Protein AF-A0AB34IS90-F1 (afdb_monomer)

Sequence (475 aa):
MMAGSFLWAGVLAAAPPLASLRRASEAARLERERAERAQFERERAQRPQQPTATGSLPPRAPVQLLIDTDLGFDVDDVGALAVAHHLQDIGACQLLAVVHNTGFFKGIGGVDVVNQHYGRGSATSPLLGAYTGGWGGGASAQAAQDSYTSTLEAKYHPPVRSAAQVPSALLALTAALAAADDHSVVVASIGELTNLRELLRANASLVERKVRRVVFMDGSYNFGCGDAHGSGVSPWLGPTAACDGAAMYVTRHLPRSVRQIYTLNGGEVLTGGRFNDGCGMGPVKDAYQIWTGGGSRPSWDLIAVYLAVMGTDSLYSSERPGTESVDVAGNEKFDATNTTTNAAQVWIDSRHNGDVVRMLDDILCSSPCGAAAPAVAGCAGYKLHSGHNCWGSGHGAVDLESPPRSSCGTMPLADCQKKCDQTQGCDGVTVVAQQGGLVACYRKANITLSQCDYGNAWSFDTWTKLSEHVIESAE

Structure (mmCIF, N/CA/C/O backbone):
data_AF-A0AB34IS90-F1
#
_entry.id   AF-A0AB34IS90-F1
#
loop_
_atom_site.group_PDB
_atom_site.id
_atom_site.type_symbol
_atom_site.label_atom_id
_atom_site.label_alt_id
_atom_site.label_comp_id
_atom_site.label_asym_id
_atom_site.label_entity_id
_atom_site.label_seq_id
_atom_site.pdbx_PDB_ins_code
_atom_site.Cartn_x
_atom_site.Cartn_y
_atom_site.Cartn_z
_atom_site.occupancy
_atom_site.B_iso_or_equiv
_atom_site.auth_seq_id
_atom_site.auth_comp_id
_atom_site.auth_asym_id
_atom_site.auth_atom_id
_atom_site.pdbx_PDB_model_num
ATOM 1 N N . MET A 1 1 ? 61.006 27.852 -27.424 1.00 35.75 1 MET A N 1
ATOM 2 C CA . MET A 1 1 ? 60.173 28.826 -26.690 1.00 35.75 1 MET A CA 1
ATOM 3 C C . MET A 1 1 ? 58.718 28.388 -26.799 1.00 35.75 1 MET A C 1
ATOM 5 O O . MET A 1 1 ? 58.232 28.262 -27.908 1.00 35.75 1 MET A O 1
ATOM 9 N N . MET A 1 2 ? 58.126 28.091 -25.637 1.00 35.34 2 MET A N 1
ATOM 10 C CA . MET A 1 2 ? 56.701 27.933 -25.286 1.00 35.34 2 MET A CA 1
ATOM 11 C C . MET A 1 2 ? 55.788 27.033 -26.142 1.00 35.34 2 MET A C 1
ATOM 13 O O . MET A 1 2 ? 55.193 27.467 -27.121 1.00 35.34 2 MET A O 1
ATOM 17 N N . ALA A 1 3 ? 55.580 25.805 -25.653 1.00 33.12 3 ALA A N 1
ATOM 18 C CA . ALA A 1 3 ? 54.351 25.043 -25.861 1.00 33.12 3 ALA A CA 1
ATOM 19 C C . ALA A 1 3 ? 53.347 25.443 -24.763 1.00 33.12 3 ALA A C 1
ATOM 21 O O . ALA A 1 3 ? 53.670 25.365 -23.577 1.00 33.12 3 ALA A O 1
ATOM 22 N N . GLY A 1 4 ? 52.169 25.931 -25.156 1.00 32.66 4 GLY A N 1
ATOM 23 C CA . GLY A 1 4 ? 51.100 26.332 -24.243 1.00 32.66 4 GLY A CA 1
ATOM 24 C C . GLY A 1 4 ? 50.218 25.146 -23.861 1.00 32.66 4 GLY A C 1
ATOM 25 O O . GLY A 1 4 ? 49.556 24.565 -24.717 1.00 32.66 4 GLY A O 1
ATOM 26 N N . SER A 1 5 ? 50.198 24.809 -22.573 1.00 35.06 5 SER A N 1
ATOM 27 C CA . SER A 1 5 ? 49.257 23.857 -21.982 1.00 35.06 5 SER A CA 1
ATOM 28 C C . SER A 1 5 ? 47.917 24.548 -21.723 1.00 35.06 5 SER A C 1
ATOM 30 O O . SER A 1 5 ? 47.833 25.427 -20.868 1.00 35.06 5 SER A O 1
ATOM 32 N N . PHE A 1 6 ? 46.859 24.139 -22.424 1.00 37.84 6 PHE A N 1
ATOM 33 C CA . PHE A 1 6 ? 45.485 24.459 -22.036 1.00 37.84 6 PHE A CA 1
ATOM 34 C C . PHE A 1 6 ? 44.999 23.408 -21.032 1.00 37.84 6 PHE A C 1
ATOM 36 O O . PHE A 1 6 ? 44.679 22.279 -21.397 1.00 37.84 6 PHE A O 1
ATOM 43 N N . LEU A 1 7 ? 44.968 23.780 -19.751 1.00 36.38 7 LEU A N 1
ATOM 44 C CA . LEU A 1 7 ? 44.281 23.033 -18.700 1.00 36.38 7 LEU A CA 1
ATOM 45 C C . LEU A 1 7 ? 42.779 23.324 -18.796 1.00 36.38 7 LEU A C 1
ATOM 47 O O . LEU A 1 7 ? 42.327 24.423 -18.484 1.00 36.38 7 LEU A O 1
ATOM 51 N N . TRP A 1 8 ? 42.008 22.328 -19.228 1.00 34.62 8 TRP A N 1
ATOM 52 C CA . TRP A 1 8 ? 40.555 22.314 -19.078 1.00 34.62 8 TRP A CA 1
ATOM 53 C C . TRP A 1 8 ? 40.235 22.030 -17.604 1.00 34.62 8 TRP A C 1
ATOM 55 O O . TRP A 1 8 ? 40.263 20.887 -17.153 1.00 34.62 8 TRP A O 1
ATOM 65 N N . ALA A 1 9 ? 39.976 23.083 -16.829 1.00 35.66 9 ALA A N 1
ATOM 66 C CA . ALA A 1 9 ? 39.390 22.958 -15.501 1.00 35.66 9 ALA A CA 1
ATOM 67 C C . ALA A 1 9 ? 37.898 22.629 -15.662 1.00 35.66 9 ALA A C 1
ATOM 69 O O . ALA A 1 9 ? 37.047 23.516 -15.704 1.00 35.66 9 ALA A O 1
ATOM 70 N N . GLY A 1 10 ? 37.587 21.342 -15.813 1.00 35.62 10 GLY A N 1
ATOM 71 C CA . GLY A 1 10 ? 36.221 20.849 -15.699 1.00 35.62 10 GLY A CA 1
ATOM 72 C C . GLY A 1 10 ? 35.746 21.038 -14.264 1.00 35.62 10 GLY A C 1
ATOM 73 O O . GLY A 1 10 ? 36.203 20.342 -13.359 1.00 35.62 10 GLY A O 1
ATOM 74 N N . VAL A 1 11 ? 34.842 21.990 -14.048 1.00 34.78 11 VAL A N 1
ATOM 75 C CA . VAL A 1 11 ? 34.076 22.091 -12.806 1.00 34.78 11 VAL A CA 1
ATOM 76 C C . VAL A 1 11 ? 33.158 20.871 -12.757 1.00 34.78 11 VAL A C 1
ATOM 78 O O . VAL A 1 11 ? 32.087 20.858 -13.359 1.00 34.78 11 VAL A O 1
ATOM 81 N N . LEU A 1 12 ? 33.601 19.812 -12.080 1.00 37.22 12 LEU A N 1
ATOM 82 C CA . LEU A 1 12 ? 32.728 18.731 -11.635 1.00 37.22 12 LEU A CA 1
ATOM 83 C C . LEU A 1 12 ? 31.773 19.335 -10.603 1.00 37.22 12 LEU A C 1
ATOM 85 O O . LEU A 1 12 ? 32.133 19.509 -9.439 1.00 37.22 12 LEU A O 1
ATOM 89 N N . ALA A 1 13 ? 30.572 19.712 -11.040 1.00 40.31 13 ALA A N 1
ATOM 90 C CA . ALA A 1 13 ? 29.487 20.012 -10.120 1.00 40.31 13 ALA A CA 1
ATOM 91 C C . ALA A 1 13 ? 29.255 18.763 -9.255 1.00 40.31 13 ALA A C 1
ATOM 93 O O . ALA A 1 13 ? 28.997 17.680 -9.782 1.00 40.31 13 ALA A O 1
ATOM 94 N N . ALA A 1 14 ? 29.415 18.897 -7.938 1.00 47.22 14 ALA A N 1
ATOM 95 C CA . ALA A 1 14 ? 29.141 17.807 -7.013 1.00 47.22 14 ALA A CA 1
ATOM 96 C C . ALA A 1 14 ? 27.666 17.404 -7.142 1.00 47.22 14 ALA A C 1
ATOM 98 O O . ALA A 1 14 ? 26.783 18.265 -7.112 1.00 47.22 14 ALA A O 1
ATOM 99 N N . ALA A 1 15 ? 27.404 16.105 -7.299 1.00 51.78 15 ALA A N 1
ATOM 100 C CA . ALA A 1 15 ? 26.041 15.596 -7.298 1.00 51.78 15 ALA A CA 1
ATOM 101 C C . ALA A 1 15 ? 25.361 15.957 -5.960 1.00 51.78 15 ALA A C 1
ATOM 103 O O . ALA A 1 15 ? 25.995 15.839 -4.905 1.00 51.78 15 ALA A O 1
ATOM 104 N N . PRO A 1 16 ? 24.101 16.425 -5.978 1.00 58.28 16 PRO A N 1
ATOM 105 C CA . PRO A 1 16 ? 23.387 16.790 -4.762 1.00 58.28 16 PRO A CA 1
ATOM 106 C C . PRO A 1 16 ? 23.249 15.589 -3.805 1.00 58.28 16 PRO A C 1
ATOM 108 O O . PRO A 1 16 ? 23.165 14.446 -4.260 1.00 58.28 16 PRO A O 1
ATOM 111 N N . PRO A 1 17 ? 23.197 15.817 -2.478 1.00 74.50 17 PRO A N 1
ATOM 112 C CA . PRO A 1 17 ? 23.010 14.744 -1.503 1.00 74.50 17 PRO A CA 1
ATOM 113 C C . PRO A 1 17 ? 21.695 13.988 -1.738 1.00 74.50 17 PRO A C 1
ATOM 115 O O . PRO A 1 17 ? 20.685 14.608 -2.076 1.00 74.50 17 PRO A O 1
ATOM 118 N N . LEU A 1 18 ? 21.668 12.681 -1.453 1.00 70.00 18 LEU A N 1
ATOM 119 C CA . LEU A 1 18 ? 20.474 11.826 -1.591 1.00 70.00 18 LEU A CA 1
ATOM 120 C C . LEU A 1 18 ? 19.231 12.431 -0.916 1.00 70.00 18 LEU A C 1
ATOM 122 O O . LEU A 1 18 ? 18.162 12.479 -1.510 1.00 70.00 18 LEU A O 1
ATOM 126 N N . ALA A 1 19 ? 19.365 12.991 0.288 1.00 71.50 19 ALA A N 1
ATOM 127 C CA . ALA A 1 19 ? 18.240 13.627 0.977 1.00 71.50 19 ALA A CA 1
ATOM 128 C C . ALA A 1 19 ? 17.651 14.829 0.205 1.00 71.50 19 ALA A C 1
ATOM 130 O O . ALA A 1 19 ? 16.447 15.071 0.256 1.00 71.50 19 ALA A O 1
ATOM 131 N N . SER A 1 20 ? 18.488 15.580 -0.521 1.00 68.94 20 SER A N 1
ATOM 132 C CA . SER A 1 20 ? 18.058 16.733 -1.323 1.00 68.94 20 SER A CA 1
ATOM 133 C C . SER A 1 20 ? 17.273 16.299 -2.551 1.00 68.94 20 SER A C 1
ATOM 135 O O . SER A 1 20 ? 16.261 16.911 -2.880 1.00 68.94 20 SER A O 1
ATOM 137 N N . LEU A 1 21 ? 17.739 15.250 -3.226 1.00 70.50 21 LEU A N 1
ATOM 138 C CA . LEU A 1 21 ? 17.050 14.711 -4.387 1.00 70.50 21 LEU A CA 1
ATOM 139 C C . LEU A 1 21 ? 15.652 14.179 -3.971 1.00 70.50 21 LEU A C 1
ATOM 141 O O . LEU A 1 21 ? 14.695 14.365 -4.717 1.00 70.50 21 LEU A O 1
ATOM 145 N N . ARG A 1 22 ? 15.491 13.606 -2.758 1.00 73.50 22 ARG A N 1
ATOM 146 C CA . ARG A 1 22 ? 14.251 12.922 -2.328 1.00 73.50 22 ARG A CA 1
ATOM 147 C C . ARG A 1 22 ? 13.153 13.948 -2.150 1.00 73.50 22 ARG A C 1
ATOM 149 O O . ARG A 1 22 ? 12.057 13.799 -2.673 1.00 73.50 22 ARG A O 1
ATOM 156 N N . ARG A 1 23 ? 13.521 15.050 -1.497 1.00 75.81 23 ARG A N 1
ATOM 157 C CA . ARG A 1 23 ? 12.664 16.221 -1.322 1.00 75.81 23 ARG A CA 1
ATOM 158 C C . ARG A 1 23 ? 12.234 16.832 -2.653 1.00 75.81 23 ARG A C 1
ATOM 160 O O . ARG A 1 23 ? 11.117 17.322 -2.739 1.00 75.81 23 ARG A O 1
ATOM 167 N N . ALA A 1 24 ? 13.095 16.822 -3.673 1.00 71.75 24 ALA A N 1
ATOM 168 C CA . ALA A 1 24 ? 12.748 17.351 -4.990 1.00 71.75 24 ALA A CA 1
ATOM 169 C C . ALA A 1 24 ? 11.739 16.451 -5.730 1.00 71.75 24 ALA A C 1
ATOM 171 O O . ALA A 1 24 ? 10.749 16.967 -6.243 1.00 71.75 24 ALA A O 1
ATOM 172 N N . SER A 1 25 ? 11.954 15.129 -5.727 1.00 74.25 25 SER A N 1
ATOM 173 C CA . SER A 1 25 ? 10.999 14.140 -6.265 1.00 74.25 25 SER A CA 1
ATOM 174 C C . SER A 1 25 ? 9.627 14.276 -5.594 1.00 74.25 25 SER A C 1
ATOM 176 O O . SER A 1 25 ? 8.596 14.409 -6.255 1.00 74.25 25 SER A O 1
ATOM 178 N N . GLU A 1 26 ? 9.626 14.354 -4.263 1.00 80.38 26 GLU A N 1
ATOM 179 C CA . GLU A 1 26 ? 8.416 14.526 -3.464 1.00 80.38 26 GLU A CA 1
ATOM 180 C C . GLU A 1 26 ? 7.709 15.854 -3.756 1.00 80.38 26 GLU A C 1
ATOM 182 O O . GLU A 1 26 ? 6.500 15.874 -3.963 1.00 80.38 26 GLU A O 1
ATOM 187 N N . ALA A 1 27 ? 8.444 16.965 -3.843 1.00 80.31 27 ALA A N 1
ATOM 188 C CA . ALA A 1 27 ? 7.859 18.256 -4.194 1.00 80.31 27 ALA A CA 1
ATOM 189 C C . ALA A 1 27 ? 7.193 18.225 -5.578 1.00 80.31 27 ALA A C 1
ATOM 191 O O . ALA A 1 27 ? 6.072 18.709 -5.725 1.00 80.31 27 ALA A O 1
ATOM 192 N N . ALA A 1 28 ? 7.835 17.600 -6.570 1.00 77.62 28 ALA A N 1
ATOM 193 C CA . ALA A 1 28 ? 7.267 17.450 -7.907 1.00 77.62 28 ALA A CA 1
ATOM 194 C C . ALA A 1 28 ? 5.983 16.601 -7.903 1.00 77.62 28 ALA A C 1
ATOM 196 O O . ALA A 1 28 ? 5.037 16.896 -8.636 1.00 77.62 28 ALA A O 1
ATOM 197 N N . ARG A 1 29 ? 5.925 15.568 -7.057 1.00 79.19 29 ARG A N 1
ATOM 198 C CA . ARG A 1 29 ? 4.724 14.753 -6.840 1.00 79.19 29 ARG A CA 1
ATOM 199 C C . ARG A 1 29 ? 3.587 15.569 -6.223 1.00 79.19 29 ARG A C 1
ATOM 201 O O . ARG A 1 29 ? 2.485 15.592 -6.763 1.00 79.19 29 ARG A O 1
ATOM 208 N N . LEU A 1 30 ? 3.877 16.334 -5.171 1.00 82.69 30 LEU A N 1
ATOM 209 C CA . LEU A 1 30 ? 2.908 17.234 -4.536 1.00 82.69 30 LEU A CA 1
ATOM 210 C C . LEU A 1 30 ? 2.364 18.292 -5.505 1.00 82.69 30 LEU A C 1
ATOM 212 O O . LEU A 1 30 ? 1.184 18.639 -5.451 1.00 82.69 30 LEU A O 1
ATOM 216 N N . GLU A 1 31 ? 3.207 18.827 -6.388 1.00 82.12 31 GLU A N 1
ATOM 217 C CA . GLU A 1 31 ? 2.784 19.779 -7.418 1.00 82.12 31 GLU A CA 1
ATOM 218 C C . GLU A 1 31 ? 1.817 19.148 -8.428 1.00 82.12 31 GLU A C 1
ATOM 220 O O . GLU A 1 31 ? 0.799 19.767 -8.754 1.00 82.12 31 GLU A O 1
ATOM 225 N N . ARG A 1 32 ? 2.081 17.912 -8.875 1.00 79.44 32 ARG A N 1
ATOM 226 C CA . ARG A 1 32 ? 1.174 17.165 -9.762 1.00 79.44 32 ARG A CA 1
ATOM 227 C C . ARG A 1 32 ? -0.161 16.858 -9.092 1.00 79.44 32 ARG A C 1
ATOM 229 O O . ARG A 1 32 ? -1.201 17.208 -9.649 1.00 79.44 32 ARG A O 1
ATOM 236 N N . GLU A 1 33 ? -0.145 16.347 -7.862 1.00 84.12 33 GLU A N 1
ATOM 237 C CA . GLU A 1 33 ? -1.371 16.124 -7.083 1.00 84.12 33 GLU A CA 1
ATOM 238 C C . GLU A 1 33 ? -2.207 17.406 -6.959 1.00 84.12 33 GLU A C 1
ATOM 240 O O . GLU A 1 33 ? -3.424 17.406 -7.153 1.00 84.12 33 GLU A O 1
ATOM 245 N N . ARG A 1 34 ? -1.570 18.546 -6.667 1.00 82.62 34 ARG A N 1
ATOM 246 C CA . ARG A 1 34 ? -2.270 19.837 -6.572 1.00 82.62 34 ARG A CA 1
ATOM 247 C C . ARG A 1 34 ? -2.889 20.266 -7.900 1.00 82.62 34 ARG A C 1
ATOM 249 O O . ARG A 1 34 ? -3.978 20.843 -7.890 1.00 82.62 34 ARG A O 1
ATOM 256 N N . ALA A 1 35 ? -2.230 19.989 -9.023 1.00 80.44 35 ALA A N 1
ATOM 257 C CA . ALA A 1 35 ? -2.769 20.284 -10.347 1.00 80.44 35 ALA A CA 1
ATOM 258 C C . ALA A 1 35 ? -4.014 19.432 -10.660 1.00 80.44 35 ALA A C 1
ATOM 260 O O . ALA A 1 35 ? -5.012 19.959 -11.162 1.00 80.44 35 ALA A O 1
ATOM 261 N N . GLU A 1 36 ? -3.993 18.146 -10.307 1.00 81.62 36 GLU A N 1
ATOM 262 C CA . GLU A 1 36 ? -5.100 17.213 -10.554 1.00 81.62 36 GLU A CA 1
ATOM 263 C C . GLU A 1 36 ? -6.299 17.432 -9.632 1.00 81.62 36 GLU A C 1
ATOM 265 O O . GLU A 1 36 ? -7.451 17.313 -10.068 1.00 81.62 36 GLU A O 1
ATOM 270 N N . ARG A 1 37 ? -6.051 17.844 -8.384 1.00 82.31 37 ARG A N 1
ATOM 271 C CA . ARG A 1 37 ? -7.095 18.143 -7.393 1.00 82.31 37 ARG A CA 1
ATOM 272 C C . ARG A 1 37 ? -8.190 19.031 -7.950 1.00 82.31 37 ARG A C 1
ATOM 274 O O . ARG A 1 37 ? -9.374 18.729 -7.818 1.00 82.31 37 ARG A O 1
ATOM 281 N N . ALA A 1 38 ? -7.793 20.130 -8.588 1.00 77.44 38 ALA A N 1
ATOM 282 C CA . ALA A 1 38 ? -8.736 21.120 -9.082 1.00 77.44 38 ALA A CA 1
ATOM 283 C C . ALA A 1 38 ? -9.689 20.515 -10.125 1.00 77.44 38 ALA A C 1
ATOM 285 O O . ALA A 1 38 ? -10.840 20.937 -10.235 1.00 77.44 38 ALA A O 1
ATOM 286 N N . GLN A 1 39 ? -9.232 19.526 -10.897 1.00 78.25 39 GLN A N 1
ATOM 287 C CA . GLN A 1 39 ? -10.079 18.798 -11.834 1.00 78.25 39 GLN A CA 1
ATOM 288 C C . GLN A 1 39 ? -11.060 17.875 -11.103 1.00 78.25 39 GLN A C 1
ATOM 290 O O . GLN A 1 39 ? -12.258 17.943 -11.380 1.00 78.25 39 GLN A O 1
ATOM 295 N N . PHE A 1 40 ? -10.582 17.075 -10.148 1.00 80.19 40 PHE A N 1
ATOM 296 C CA . PHE A 1 40 ? -11.430 16.178 -9.355 1.00 80.19 40 PHE A CA 1
ATOM 297 C C . PHE A 1 40 ? -12.524 16.920 -8.589 1.00 80.19 40 PHE A C 1
ATOM 299 O O . PHE A 1 40 ? -13.687 16.518 -8.620 1.00 80.19 40 PHE A O 1
ATOM 306 N N . GLU A 1 41 ? -12.181 18.030 -7.939 1.00 79.12 41 GLU A N 1
ATOM 307 C CA . GLU A 1 41 ? -13.137 18.836 -7.179 1.00 79.12 41 GLU A CA 1
ATOM 308 C C . GLU A 1 41 ? -14.227 19.431 -8.080 1.00 79.12 41 GLU A C 1
ATOM 310 O O . GLU A 1 41 ? -15.409 19.384 -7.730 1.00 79.12 41 GLU A O 1
ATOM 315 N N . ARG A 1 42 ? -13.857 19.928 -9.272 1.00 79.56 42 ARG A N 1
ATOM 316 C CA . ARG A 1 42 ? -14.819 20.437 -10.264 1.00 79.56 42 ARG A CA 1
ATOM 317 C C . ARG A 1 42 ? -15.765 19.345 -10.753 1.00 79.56 42 ARG A C 1
ATOM 319 O O . ARG A 1 42 ? -16.975 19.555 -10.772 1.00 79.56 42 ARG A O 1
ATOM 326 N N . GLU A 1 43 ? -15.228 18.192 -11.138 1.00 75.12 43 GLU A N 1
ATOM 327 C CA . GLU A 1 43 ? -16.030 17.071 -11.636 1.00 75.12 43 GLU A CA 1
ATOM 328 C C . GLU A 1 43 ? -16.943 16.502 -10.549 1.00 75.12 43 GLU A C 1
ATOM 330 O O . GLU A 1 43 ? -18.098 16.176 -10.822 1.00 75.12 43 GLU A O 1
ATOM 335 N N . ARG A 1 44 ? -16.468 16.418 -9.302 1.00 72.44 44 ARG A N 1
ATOM 336 C CA . ARG A 1 44 ? -17.288 15.992 -8.165 1.00 72.44 44 ARG A CA 1
ATOM 337 C C . ARG A 1 44 ? -18.433 16.960 -7.897 1.00 72.44 44 ARG A C 1
ATOM 339 O O . ARG A 1 44 ? -19.551 16.501 -7.692 1.00 72.44 44 ARG A O 1
ATOM 346 N N . ALA A 1 45 ? -18.182 18.270 -7.913 1.00 74.50 45 ALA A N 1
ATOM 347 C CA . ALA A 1 45 ? -19.222 19.280 -7.697 1.00 74.50 45 ALA A CA 1
ATOM 348 C C . ALA A 1 45 ? -20.346 19.218 -8.749 1.00 74.50 45 ALA A C 1
ATOM 350 O O . ALA A 1 45 ? -21.464 19.654 -8.487 1.00 74.50 45 ALA A O 1
ATOM 351 N N . GLN A 1 46 ? -20.051 18.667 -9.929 1.00 72.06 46 GLN A N 1
ATOM 352 C CA . GLN A 1 46 ? -21.003 18.490 -11.025 1.00 72.06 46 GLN A CA 1
ATOM 353 C C . GLN A 1 46 ? -21.724 17.135 -10.996 1.00 72.06 46 GLN A C 1
ATOM 355 O O . GLN A 1 46 ? -22.723 16.966 -11.697 1.00 72.06 46 GLN A O 1
ATOM 360 N N . ARG A 1 47 ? -21.252 16.159 -10.207 1.00 66.69 47 ARG A N 1
ATOM 361 C CA . ARG A 1 47 ? -21.902 14.848 -10.102 1.00 66.69 47 ARG A CA 1
ATOM 362 C C . ARG A 1 47 ? -23.099 14.920 -9.153 1.00 66.69 47 ARG A C 1
ATOM 364 O O . ARG A 1 47 ? -22.959 15.434 -8.042 1.00 66.69 47 ARG A O 1
ATOM 371 N N . PRO A 1 48 ? -24.257 14.352 -9.536 1.00 53.56 48 PRO A N 1
ATOM 372 C CA . PRO A 1 48 ? -25.327 14.091 -8.584 1.00 53.56 48 PRO A CA 1
ATOM 373 C C . PRO A 1 48 ? -24.756 13.278 -7.421 1.00 53.56 48 PRO A C 1
ATOM 375 O O . PRO A 1 48 ? -24.074 12.277 -7.657 1.00 53.56 48 PRO A O 1
ATOM 378 N N . GLN A 1 49 ? -25.006 13.702 -6.179 1.00 47.72 49 GLN A N 1
ATOM 379 C CA . GLN A 1 49 ? -24.650 12.885 -5.022 1.00 47.72 49 GLN A CA 1
ATOM 380 C C . GLN A 1 49 ? -25.324 11.522 -5.185 1.00 47.72 49 GLN A C 1
ATOM 382 O O . GLN A 1 49 ? -26.548 11.447 -5.321 1.00 47.72 49 GLN A O 1
ATOM 387 N N . GLN A 1 50 ? -24.528 10.452 -5.231 1.00 39.50 50 GLN A N 1
ATOM 388 C CA . GLN A 1 50 ? -25.094 9.113 -5.194 1.00 39.50 50 GLN A CA 1
ATOM 389 C C . GLN A 1 50 ? -25.838 8.957 -3.864 1.00 39.50 50 GLN A C 1
ATOM 391 O O . GLN A 1 50 ? -25.296 9.344 -2.824 1.00 39.50 50 GLN A O 1
ATOM 396 N N . PRO A 1 51 ? -27.069 8.417 -3.872 1.00 32.50 51 PRO A N 1
ATOM 397 C CA . PRO A 1 51 ? -27.726 8.049 -2.633 1.00 32.50 51 PRO A CA 1
ATOM 398 C C . PRO A 1 51 ? -26.816 7.071 -1.891 1.00 32.50 51 PRO A C 1
ATOM 400 O O . PRO A 1 51 ? -26.341 6.093 -2.471 1.00 32.50 51 PRO A O 1
ATOM 403 N N . THR A 1 52 ? -26.555 7.360 -0.619 1.00 34.94 52 THR A N 1
ATOM 404 C CA . THR A 1 52 ? -25.911 6.421 0.293 1.00 34.94 52 THR A CA 1
ATOM 405 C C . THR A 1 52 ? -26.699 5.119 0.237 1.00 34.94 52 THR A C 1
ATOM 407 O O . THR A 1 52 ? -27.900 5.097 0.509 1.00 34.94 52 THR A O 1
ATOM 410 N N . ALA A 1 53 ? -26.058 4.037 -0.204 1.00 30.06 53 ALA A N 1
ATOM 411 C CA . ALA A 1 53 ? -26.712 2.743 -0.274 1.00 30.06 53 ALA A CA 1
ATOM 412 C C . ALA A 1 53 ? -27.069 2.302 1.155 1.00 30.06 53 ALA A C 1
ATOM 414 O O . ALA A 1 53 ? -26.217 1.856 1.915 1.00 30.06 53 ALA A O 1
ATOM 415 N N . THR A 1 54 ? -28.340 2.435 1.529 1.00 26.55 54 THR A N 1
ATOM 416 C CA . THR A 1 54 ? -28.917 2.019 2.818 1.00 26.55 54 THR A CA 1
ATOM 417 C C . THR A 1 54 ? -29.265 0.527 2.831 1.00 26.55 54 THR A C 1
ATOM 419 O O . THR A 1 54 ? -30.301 0.110 3.346 1.00 26.55 54 THR A O 1
ATOM 422 N N . GLY A 1 55 ? -28.403 -0.301 2.242 1.00 25.36 55 GLY A N 1
ATOM 423 C CA . GLY A 1 55 ? -28.520 -1.754 2.290 1.00 25.36 55 GLY A CA 1
ATOM 424 C C . GLY A 1 55 ? -27.555 -2.319 3.322 1.00 25.36 55 GLY A C 1
ATOM 425 O O . GLY A 1 55 ? -26.352 -2.095 3.219 1.00 25.36 55 GLY A O 1
ATOM 426 N N . SER A 1 56 ? -28.058 -3.079 4.297 1.00 28.83 56 SER A N 1
ATOM 427 C CA . SER A 1 56 ? -27.211 -3.899 5.163 1.00 28.83 56 SER A CA 1
ATOM 428 C C . SER A 1 56 ? -26.462 -4.914 4.296 1.00 28.83 56 SER A C 1
ATOM 430 O O . SER A 1 56 ? -27.043 -5.908 3.853 1.00 28.83 56 SER A O 1
ATOM 432 N N . LEU A 1 57 ? -25.187 -4.645 4.013 1.00 32.16 57 LEU A N 1
ATOM 433 C CA . LEU A 1 57 ? -24.312 -5.610 3.362 1.00 32.16 57 LEU A CA 1
ATOM 434 C C . LEU A 1 57 ? -24.247 -6.867 4.247 1.00 32.16 57 LEU A C 1
ATOM 436 O O . LEU A 1 57 ? -24.125 -6.734 5.471 1.00 32.16 57 LEU A O 1
ATOM 440 N N . PRO A 1 58 ? -24.322 -8.082 3.673 1.00 28.67 58 PRO A N 1
ATOM 441 C CA . PRO A 1 58 ? -24.037 -9.293 4.435 1.00 28.67 58 PRO A CA 1
ATOM 442 C C . PRO A 1 58 ? -22.647 -9.168 5.085 1.00 28.67 58 PRO A C 1
ATOM 444 O O . PRO A 1 58 ? -21.810 -8.419 4.568 1.00 28.67 58 PRO A O 1
ATOM 447 N N . PRO A 1 59 ? -22.367 -9.872 6.201 1.00 36.56 59 PRO A N 1
ATOM 448 C CA . PRO A 1 59 ? -21.041 -9.864 6.806 1.00 36.56 59 PRO A CA 1
ATOM 449 C C . PRO A 1 59 ? -20.014 -10.240 5.735 1.00 36.56 59 PRO A C 1
ATOM 451 O O . PRO A 1 59 ? -19.987 -11.372 5.257 1.00 36.56 59 PRO A O 1
ATOM 454 N N . ARG A 1 60 ? -19.229 -9.262 5.277 1.00 56.22 60 ARG A N 1
ATOM 455 C CA . ARG A 1 60 ? -18.254 -9.493 4.218 1.00 56.22 60 ARG A CA 1
ATOM 456 C C . ARG A 1 60 ? -17.162 -10.365 4.824 1.00 56.22 60 ARG A C 1
ATOM 458 O O . ARG A 1 60 ? -16.566 -9.966 5.821 1.00 56.22 60 ARG A O 1
ATOM 465 N N . ALA A 1 61 ? -16.942 -11.547 4.250 1.00 69.69 61 ALA A N 1
ATOM 466 C CA . ALA A 1 61 ? -15.782 -12.361 4.594 1.00 69.69 61 ALA A CA 1
ATOM 467 C C . ALA A 1 61 ? -14.511 -11.489 4.516 1.00 69.69 61 ALA A C 1
ATOM 469 O O . ALA A 1 61 ? -14.467 -10.592 3.656 1.00 69.69 61 ALA A O 1
ATOM 470 N N . PRO A 1 62 ? -13.509 -11.721 5.387 1.00 80.19 62 PRO A N 1
ATOM 471 C CA . PRO A 1 62 ? -12.285 -10.932 5.395 1.00 80.19 62 PRO A CA 1
ATOM 472 C C . PRO A 1 62 ? -11.689 -10.843 3.991 1.00 80.19 62 PRO A C 1
ATOM 474 O O . PRO A 1 62 ? -11.673 -11.820 3.237 1.00 80.19 62 PRO A O 1
ATOM 477 N N . VAL A 1 63 ? -11.208 -9.662 3.611 1.00 86.44 63 VAL A N 1
ATOM 478 C CA . VAL A 1 63 ? -10.533 -9.488 2.324 1.00 86.44 63 VAL A CA 1
ATOM 479 C C . VAL A 1 63 ? -9.268 -10.340 2.294 1.00 86.44 63 VAL A C 1
ATOM 481 O O . VAL A 1 63 ? -8.367 -10.131 3.097 1.00 86.44 63 VAL A O 1
ATOM 484 N N . GLN A 1 64 ? -9.177 -11.268 1.344 1.00 94.81 64 GLN A N 1
ATOM 485 C CA . GLN A 1 64 ? -7.942 -11.991 1.049 1.00 94.81 64 GLN A CA 1
ATOM 486 C C . GLN A 1 64 ? -6.963 -11.022 0.368 1.00 94.81 64 GLN A C 1
ATOM 488 O O . GLN A 1 64 ? -7.176 -10.642 -0.786 1.00 94.81 64 GLN A O 1
ATOM 493 N N . LEU A 1 65 ? -5.950 -10.561 1.104 1.00 97.94 65 LEU A N 1
ATOM 494 C CA . LEU A 1 65 ? -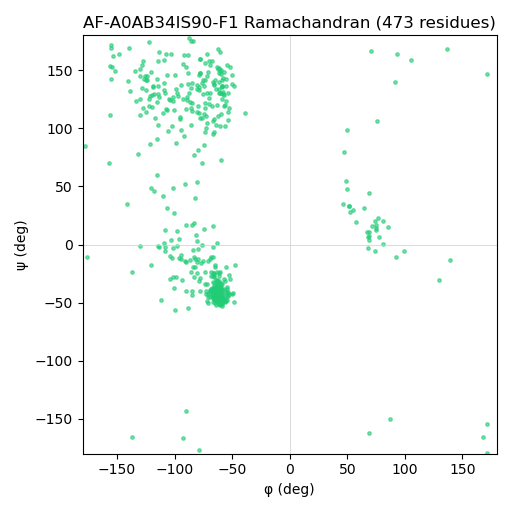5.065 -9.462 0.712 1.00 97.94 65 LEU A CA 1
ATOM 495 C C . LEU A 1 65 ? -3.665 -9.972 0.344 1.00 97.94 65 LEU A C 1
ATOM 497 O O . LEU A 1 65 ? -3.034 -10.704 1.108 1.00 97.94 65 LEU A O 1
ATOM 501 N N . LEU A 1 66 ? -3.171 -9.531 -0.811 1.00 98.62 66 LEU A N 1
ATOM 502 C CA . LEU A 1 66 ? -1.761 -9.590 -1.198 1.00 98.62 66 LEU A CA 1
ATOM 503 C C . LEU A 1 66 ? -1.187 -8.174 -1.193 1.00 98.62 66 LEU A C 1
ATOM 505 O O . LEU A 1 66 ? -1.852 -7.257 -1.675 1.00 98.62 66 LEU A O 1
ATOM 509 N N . ILE A 1 67 ? 0.037 -8.006 -0.701 1.00 98.75 67 ILE A N 1
ATOM 510 C CA . ILE A 1 67 ? 0.763 -6.731 -0.758 1.00 98.75 67 ILE A CA 1
ATOM 511 C C . ILE A 1 67 ? 2.039 -6.912 -1.583 1.00 98.75 67 ILE A C 1
ATOM 513 O O . ILE A 1 67 ? 2.807 -7.842 -1.335 1.00 98.75 67 ILE A O 1
ATOM 517 N N . ASP A 1 68 ? 2.251 -6.026 -2.553 1.00 98.25 68 ASP A N 1
ATOM 518 C CA . ASP A 1 68 ? 3.454 -5.926 -3.386 1.00 98.25 68 ASP A CA 1
ATOM 519 C C . ASP A 1 68 ? 4.111 -4.559 -3.120 1.00 98.25 68 ASP A C 1
ATOM 521 O O . ASP A 1 68 ? 3.529 -3.537 -3.475 1.00 98.25 68 ASP A O 1
ATOM 525 N N . THR A 1 69 ? 5.257 -4.538 -2.432 1.00 97.69 69 THR A N 1
ATOM 526 C CA . THR A 1 69 ? 5.852 -3.355 -1.758 1.00 97.69 69 THR A CA 1
ATOM 527 C C . THR A 1 69 ? 7.328 -3.149 -2.115 1.00 97.69 69 THR A C 1
ATOM 529 O O . THR A 1 69 ? 8.037 -4.124 -2.380 1.00 97.69 69 THR A O 1
ATOM 532 N N . ASP A 1 70 ? 7.818 -1.908 -2.096 1.00 94.50 70 ASP A N 1
ATOM 533 C CA . ASP A 1 70 ? 9.239 -1.531 -2.213 1.00 94.50 70 ASP A CA 1
ATOM 534 C C . ASP A 1 70 ? 9.865 -1.055 -0.887 1.00 94.50 70 ASP A C 1
ATOM 536 O O . ASP A 1 70 ? 10.820 -0.267 -0.891 1.00 94.50 70 ASP A O 1
ATOM 540 N N . LEU A 1 71 ? 9.389 -1.602 0.244 1.00 96.19 71 LEU A N 1
ATOM 541 C CA . LEU A 1 71 ? 9.858 -1.279 1.597 1.00 96.19 71 LEU A CA 1
ATOM 542 C C . LEU A 1 71 ? 11.377 -1.084 1.680 1.00 96.19 71 LEU A C 1
ATOM 544 O O . LEU A 1 71 ? 12.187 -2.014 1.582 1.00 96.19 71 LEU A O 1
ATOM 548 N N . GLY A 1 72 ? 11.743 0.159 1.968 1.00 90.12 72 GLY A N 1
ATOM 549 C CA . GLY A 1 72 ? 13.112 0.653 2.058 1.00 90.12 72 GLY A CA 1
ATOM 550 C C . GLY A 1 72 ? 13.302 1.919 1.230 1.00 90.12 72 GLY A C 1
ATOM 551 O O . GLY A 1 72 ? 14.099 2.786 1.603 1.00 90.12 72 GLY A O 1
ATOM 552 N N . PHE A 1 73 ? 12.557 2.063 0.130 1.00 83.25 73 PHE A N 1
ATOM 553 C CA . PHE A 1 73 ? 12.634 3.250 -0.714 1.00 83.25 73 PHE A CA 1
ATOM 554 C C . PHE A 1 73 ? 12.309 4.527 0.063 1.00 83.25 73 PHE A C 1
ATOM 556 O O . PHE A 1 73 ? 13.148 5.439 0.101 1.00 83.25 73 PHE A O 1
ATOM 563 N N . ASP A 1 74 ? 11.157 4.532 0.731 1.00 89.31 74 ASP A N 1
ATOM 564 C CA . ASP A 1 74 ? 10.754 5.436 1.802 1.00 89.31 74 ASP A CA 1
ATOM 565 C C . ASP A 1 74 ? 10.066 4.661 2.940 1.00 89.31 74 ASP A C 1
ATOM 567 O O . ASP A 1 74 ? 10.310 3.466 3.102 1.00 89.31 74 ASP A O 1
ATOM 571 N N . VAL A 1 75 ? 9.385 5.350 3.863 1.00 95.31 75 VAL A N 1
ATOM 572 C CA . VAL A 1 75 ? 8.885 4.743 5.112 1.00 95.31 75 VAL A CA 1
ATOM 573 C C . VAL A 1 75 ? 7.382 4.478 5.103 1.00 95.31 75 VAL A C 1
ATOM 575 O O . VAL A 1 75 ? 6.887 3.821 6.021 1.00 95.31 75 VAL A O 1
ATOM 578 N N . ASP A 1 76 ? 6.639 4.973 4.113 1.00 95.56 76 ASP A N 1
ATOM 579 C CA . ASP A 1 76 ? 5.194 4.770 4.061 1.00 95.56 76 ASP A CA 1
ATOM 580 C C . ASP A 1 76 ? 4.811 3.302 3.859 1.00 95.56 76 ASP A C 1
ATOM 582 O O . ASP A 1 76 ? 3.824 2.889 4.469 1.00 95.56 76 ASP A O 1
ATOM 586 N N . ASP A 1 77 ? 5.641 2.473 3.215 1.00 97.62 77 ASP A N 1
ATOM 587 C CA . ASP A 1 77 ? 5.462 1.014 3.184 1.00 97.62 77 ASP A CA 1
ATOM 588 C C . ASP A 1 77 ? 5.354 0.405 4.591 1.00 97.62 77 ASP A C 1
ATOM 590 O O . ASP A 1 77 ? 4.528 -0.472 4.856 1.00 97.62 77 ASP A O 1
ATOM 594 N N . VAL A 1 78 ? 6.182 0.874 5.536 1.00 98.19 78 VAL A N 1
ATOM 595 C CA . VAL A 1 78 ? 6.168 0.389 6.926 1.00 98.19 78 VAL A CA 1
ATOM 596 C C . VAL A 1 78 ? 4.837 0.740 7.586 1.00 98.19 78 VAL A C 1
ATOM 598 O O . VAL A 1 78 ? 4.254 -0.085 8.295 1.00 98.19 78 VAL A O 1
ATOM 601 N N . GLY A 1 79 ? 4.336 1.951 7.334 1.00 97.75 79 GLY A N 1
ATOM 602 C CA . GLY A 1 79 ? 3.013 2.374 7.779 1.00 97.75 79 GLY A CA 1
ATOM 603 C C . GLY A 1 79 ? 1.895 1.585 7.097 1.00 97.75 79 GLY A C 1
ATOM 604 O O . GLY A 1 79 ? 0.911 1.231 7.740 1.00 97.75 79 GLY A O 1
ATOM 605 N N . ALA A 1 80 ? 2.047 1.247 5.820 1.00 98.50 80 ALA A N 1
ATOM 606 C CA . ALA A 1 80 ? 1.068 0.486 5.057 1.00 98.50 80 ALA A CA 1
ATOM 607 C C . ALA A 1 80 ? 0.954 -0.955 5.560 1.00 98.50 80 ALA A C 1
ATOM 609 O O . ALA A 1 80 ? -0.154 -1.464 5.736 1.00 98.50 80 ALA A O 1
ATOM 610 N N . LEU A 1 81 ? 2.078 -1.590 5.901 1.00 98.06 81 LEU A N 1
ATOM 611 C CA . LEU A 1 81 ? 2.073 -2.883 6.581 1.00 98.06 81 LEU A CA 1
ATOM 612 C C . LEU A 1 81 ? 1.445 -2.788 7.975 1.00 98.06 81 LEU A C 1
ATOM 614 O O . LEU A 1 81 ? 0.669 -3.667 8.342 1.00 98.06 81 LEU A O 1
ATOM 618 N N . ALA A 1 82 ? 1.710 -1.722 8.736 1.00 96.50 82 ALA A N 1
ATOM 619 C CA . ALA A 1 82 ? 1.048 -1.487 10.021 1.00 96.50 82 ALA A CA 1
ATOM 620 C C . ALA A 1 82 ? -0.480 -1.366 9.868 1.00 96.50 82 ALA A C 1
ATOM 622 O O . ALA A 1 82 ? -1.229 -1.977 10.632 1.00 96.50 82 ALA A O 1
ATOM 623 N N . VAL A 1 83 ? -0.948 -0.650 8.839 1.00 96.69 83 VAL A N 1
ATOM 624 C CA . VAL A 1 83 ? -2.371 -0.570 8.481 1.00 96.69 83 VAL A CA 1
ATOM 625 C C . VAL A 1 83 ? -2.921 -1.945 8.125 1.00 96.69 83 VAL A C 1
ATOM 627 O O . VAL A 1 83 ? -3.964 -2.331 8.646 1.00 96.69 83 VAL A O 1
ATOM 630 N N . ALA A 1 84 ? -2.226 -2.719 7.294 1.00 96.25 84 ALA A N 1
ATOM 631 C CA . ALA A 1 84 ? -2.668 -4.055 6.915 1.00 96.25 84 ALA A CA 1
ATOM 632 C C . ALA A 1 84 ? -2.792 -4.997 8.120 1.00 96.25 84 ALA A C 1
ATOM 634 O O . ALA A 1 84 ? -3.797 -5.694 8.257 1.00 96.25 84 ALA A O 1
ATOM 635 N N . HIS A 1 85 ? -1.799 -4.993 9.011 1.00 93.25 85 HIS A N 1
ATOM 636 C CA . HIS A 1 85 ? -1.810 -5.816 10.219 1.00 93.25 85 HIS A CA 1
ATOM 637 C C . HIS A 1 85 ? -2.899 -5.394 11.191 1.00 93.25 85 HIS A C 1
ATOM 639 O O . HIS A 1 85 ? -3.591 -6.261 11.713 1.00 93.25 85 HIS A O 1
ATOM 645 N N . HIS A 1 86 ? -3.118 -4.091 11.379 1.00 85.56 86 HIS A N 1
ATOM 646 C CA . HIS A 1 86 ? -4.254 -3.609 12.157 1.00 85.56 86 HIS A CA 1
ATOM 647 C C . HIS A 1 86 ? -5.580 -4.066 11.535 1.00 85.56 86 HIS A C 1
ATOM 649 O O . HIS A 1 86 ? -6.452 -4.586 12.220 1.00 85.56 86 HIS A O 1
ATOM 655 N N . LEU A 1 87 ? -5.743 -3.939 10.219 1.00 81.81 87 LEU A N 1
ATOM 656 C CA . LEU A 1 87 ? -6.961 -4.378 9.539 1.00 81.81 87 LEU A CA 1
ATOM 657 C C . LEU A 1 87 ? -7.165 -5.902 9.631 1.00 81.81 87 LEU A C 1
ATOM 659 O O . LEU A 1 87 ? -8.302 -6.371 9.710 1.00 81.81 87 LEU A O 1
ATOM 663 N N . GLN A 1 88 ? -6.090 -6.684 9.696 1.00 84.38 88 GLN A N 1
ATOM 664 C CA . GLN A 1 88 ? -6.171 -8.111 9.996 1.00 84.38 88 GLN A CA 1
ATOM 665 C C . GLN A 1 88 ? -6.507 -8.373 11.472 1.00 84.38 88 GLN A C 1
ATOM 667 O O . GLN A 1 88 ? -7.323 -9.248 11.764 1.00 84.38 88 GLN A O 1
ATOM 672 N N . ASP A 1 89 ? -5.940 -7.594 12.395 1.00 74.44 89 ASP A N 1
ATOM 673 C CA . ASP A 1 89 ? -6.224 -7.642 13.832 1.00 74.44 89 ASP A CA 1
ATOM 674 C C . ASP A 1 89 ? -7.723 -7.440 14.119 1.00 74.44 89 ASP A C 1
ATOM 676 O O . ASP A 1 89 ? -8.269 -8.033 15.044 1.00 74.44 89 ASP A O 1
ATOM 680 N N . ILE A 1 90 ? -8.431 -6.668 13.297 1.00 68.25 90 ILE A N 1
ATOM 681 C CA . ILE A 1 90 ? -9.875 -6.418 13.454 1.00 68.25 90 ILE A CA 1
ATOM 682 C C . ILE A 1 90 ? -10.758 -7.339 12.599 1.00 68.25 90 ILE A C 1
ATOM 684 O O . ILE A 1 90 ? -11.975 -7.147 12.538 1.00 68.25 90 ILE A O 1
ATOM 688 N N . GLY A 1 91 ? -10.156 -8.305 11.899 1.00 69.00 91 GLY A N 1
ATOM 689 C CA . GLY A 1 91 ? -10.851 -9.257 11.030 1.00 69.00 91 GLY A CA 1
ATOM 690 C C . GLY A 1 91 ? -11.332 -8.688 9.689 1.00 69.00 91 GLY A C 1
ATOM 691 O O . GLY A 1 91 ? -12.151 -9.323 9.026 1.00 69.00 91 GLY A O 1
ATOM 692 N N . ALA A 1 92 ? -10.858 -7.512 9.266 1.00 73.75 92 ALA A N 1
ATOM 693 C CA . ALA A 1 92 ? -11.243 -6.909 7.987 1.00 73.75 92 ALA A CA 1
ATOM 694 C C . ALA A 1 92 ? -10.518 -7.549 6.790 1.00 73.75 92 ALA A C 1
ATOM 696 O O . ALA A 1 92 ? -11.065 -7.603 5.685 1.00 73.75 92 ALA A O 1
ATOM 697 N N . CYS A 1 93 ? -9.309 -8.074 6.998 1.00 83.56 93 CYS A N 1
ATOM 698 C CA . CYS A 1 93 ? -8.560 -8.796 5.976 1.00 83.56 93 CYS A CA 1
ATOM 699 C C . CYS A 1 93 ? -7.833 -10.029 6.521 1.00 83.56 93 CYS A C 1
ATOM 701 O O . CYS A 1 93 ? -7.725 -10.247 7.725 1.00 83.56 93 CYS A O 1
ATOM 703 N N . GLN A 1 94 ? -7.337 -10.838 5.594 1.00 87.00 94 GLN A N 1
ATOM 704 C CA . GLN A 1 94 ? -6.374 -11.903 5.813 1.00 87.00 94 GLN A CA 1
ATOM 705 C C . GLN A 1 94 ? -5.194 -11.652 4.871 1.00 87.00 94 GLN A C 1
ATOM 707 O O . GLN A 1 94 ? -5.355 -11.741 3.652 1.00 87.00 94 GLN A O 1
ATOM 712 N N . LEU A 1 95 ? -4.012 -11.355 5.417 1.00 93.31 95 LEU A N 1
ATOM 713 C CA . LEU A 1 95 ? -2.788 -11.243 4.626 1.00 93.31 95 LEU A CA 1
ATOM 714 C C . LEU A 1 95 ? -2.321 -12.626 4.174 1.00 93.31 95 LEU A C 1
ATOM 716 O O . LEU A 1 95 ? -1.866 -13.443 4.982 1.00 93.31 95 LEU A O 1
ATOM 720 N N . LEU A 1 96 ? -2.424 -12.872 2.870 1.00 95.94 96 LEU A N 1
ATOM 721 C CA . LEU A 1 96 ? -1.986 -14.111 2.231 1.00 95.94 96 LEU A CA 1
ATOM 722 C C . LEU A 1 96 ? -0.492 -14.076 1.897 1.00 95.94 96 LEU A C 1
ATOM 724 O O . LEU A 1 96 ? 0.221 -15.052 2.125 1.00 95.94 96 LEU A O 1
ATOM 728 N N . ALA A 1 97 ? -0.012 -12.951 1.365 1.00 97.50 97 ALA A N 1
ATOM 729 C CA . ALA A 1 97 ? 1.396 -12.740 1.053 1.00 97.50 97 ALA A CA 1
ATOM 730 C C . ALA A 1 97 ? 1.774 -11.260 1.131 1.00 97.50 97 ALA A C 1
ATOM 732 O O . ALA A 1 97 ? 0.962 -10.386 0.820 1.00 97.50 97 ALA A O 1
ATOM 733 N N . VAL A 1 98 ? 3.030 -11.010 1.486 1.00 98.38 98 VAL A N 1
ATOM 734 C CA . VAL A 1 98 ? 3.696 -9.716 1.340 1.00 98.38 98 VAL A CA 1
ATOM 735 C C . VAL A 1 98 ? 4.994 -9.968 0.587 1.00 98.38 98 VAL A C 1
ATOM 737 O O . VAL A 1 98 ? 5.854 -10.721 1.051 1.00 98.38 98 VAL A O 1
ATOM 740 N N . VAL A 1 99 ? 5.123 -9.385 -0.598 1.00 98.44 99 VAL A N 1
ATOM 741 C CA . VAL A 1 99 ? 6.287 -9.574 -1.464 1.00 98.44 99 VAL A CA 1
ATOM 742 C C . VAL A 1 99 ? 6.978 -8.250 -1.750 1.00 98.44 99 VAL A C 1
ATOM 744 O O . VAL A 1 99 ? 6.338 -7.207 -1.807 1.00 98.44 99 VAL A O 1
ATOM 747 N N . HIS A 1 100 ? 8.295 -8.310 -1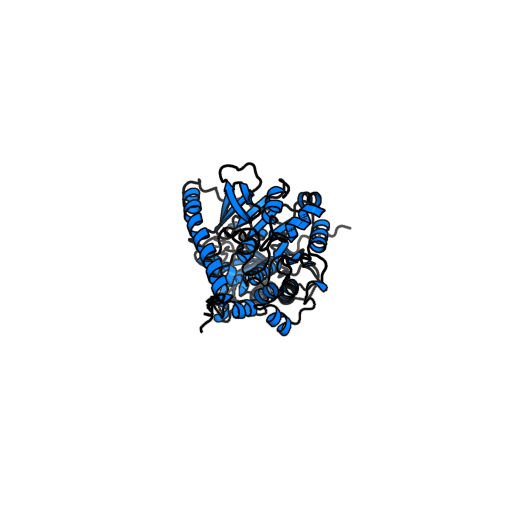.922 1.00 97.81 100 HIS A N 1
ATOM 748 C CA . HIS A 1 100 ? 9.122 -7.142 -2.197 1.00 97.81 100 HIS A CA 1
ATOM 749 C C . HIS A 1 100 ? 9.426 -7.018 -3.701 1.00 97.81 100 HIS A C 1
ATOM 751 O O . HIS A 1 100 ? 9.805 -8.023 -4.316 1.00 97.81 100 HIS A O 1
ATOM 757 N N . ASN A 1 101 ? 9.286 -5.833 -4.305 1.00 95.25 101 ASN A N 1
ATOM 758 C CA . ASN A 1 101 ? 9.287 -5.633 -5.770 1.00 95.25 101 ASN A CA 1
ATOM 759 C C . ASN A 1 101 ? 10.519 -4.921 -6.361 1.00 95.25 101 ASN A C 1
ATOM 761 O O . ASN A 1 101 ? 10.639 -4.794 -7.582 1.00 95.25 101 ASN A O 1
ATOM 765 N N . THR A 1 102 ? 11.506 -4.557 -5.544 1.00 94.38 102 THR A N 1
ATOM 766 C CA . THR A 1 102 ? 12.832 -4.161 -6.046 1.00 94.38 102 THR A CA 1
ATOM 767 C C . THR A 1 102 ? 13.908 -5.164 -5.641 1.00 94.38 102 THR A C 1
ATOM 769 O O . THR A 1 102 ? 13.722 -6.022 -4.775 1.00 94.38 102 THR A O 1
ATOM 772 N N . GLY A 1 103 ? 15.069 -5.058 -6.284 1.00 95.06 103 GLY A N 1
ATOM 773 C CA . GLY A 1 103 ? 16.268 -5.840 -6.001 1.00 95.06 103 GLY A CA 1
ATOM 774 C C . GLY A 1 103 ? 16.995 -5.421 -4.720 1.00 95.06 103 GLY A C 1
ATOM 775 O O . GLY A 1 103 ? 18.146 -5.823 -4.528 1.00 95.06 103 GLY A O 1
ATOM 776 N N . PHE A 1 104 ? 16.378 -4.616 -3.847 1.00 95.44 104 PHE A N 1
ATOM 777 C CA . PHE A 1 104 ? 16.913 -4.317 -2.520 1.00 95.44 104 PHE A CA 1
ATOM 778 C C . PHE A 1 104 ? 17.014 -5.602 -1.695 1.00 95.44 104 PHE A C 1
ATOM 780 O O . PHE A 1 104 ? 16.006 -6.192 -1.300 1.00 95.44 104 PHE A O 1
ATOM 787 N N . PHE A 1 105 ? 18.236 -6.065 -1.418 1.00 94.69 105 PHE A N 1
ATOM 788 C CA . PHE A 1 105 ? 18.417 -7.422 -0.894 1.00 94.69 105 PHE A CA 1
ATOM 789 C C . PHE A 1 105 ? 17.864 -7.587 0.526 1.00 94.69 105 PHE A C 1
ATOM 791 O O . PHE A 1 105 ? 17.533 -8.712 0.897 1.00 94.69 105 PHE A O 1
ATOM 798 N N . LYS A 1 106 ? 17.755 -6.493 1.297 1.00 96.12 106 LYS A N 1
ATOM 799 C CA . LYS A 1 106 ? 17.204 -6.466 2.664 1.00 96.12 106 LYS A CA 1
ATOM 800 C C . LYS A 1 106 ? 15.724 -6.104 2.737 1.00 96.12 106 LYS A C 1
ATOM 802 O O . LYS A 1 106 ? 15.154 -6.238 3.815 1.00 96.12 106 LYS A O 1
ATOM 807 N N . GLY A 1 107 ? 15.092 -5.680 1.641 1.00 96.44 107 GLY A N 1
ATOM 808 C CA . GLY A 1 107 ? 13.721 -5.154 1.669 1.00 96.44 107 GLY A CA 1
ATOM 809 C C . GLY A 1 107 ? 12.727 -6.123 2.307 1.00 96.44 107 GLY A C 1
ATOM 810 O O . GLY A 1 107 ? 12.042 -5.789 3.271 1.00 96.44 107 GLY A O 1
ATOM 811 N N . ILE A 1 108 ? 12.765 -7.393 1.889 1.00 97.00 108 ILE A N 1
ATOM 812 C CA . ILE A 1 108 ? 11.924 -8.441 2.491 1.00 97.00 108 ILE A CA 1
ATOM 813 C C . ILE A 1 108 ? 12.274 -8.751 3.959 1.00 97.00 108 ILE A C 1
ATOM 815 O O . ILE A 1 108 ? 11.426 -9.222 4.710 1.00 97.00 108 ILE A O 1
ATOM 819 N N . GLY A 1 109 ? 13.507 -8.476 4.394 1.00 96.06 109 GLY A N 1
ATOM 820 C CA . GLY A 1 109 ? 13.883 -8.555 5.805 1.00 96.06 109 GLY A CA 1
ATOM 821 C C . GLY A 1 109 ? 13.217 -7.453 6.628 1.00 96.06 109 GLY A C 1
ATOM 822 O O . GLY A 1 109 ? 12.713 -7.722 7.714 1.00 96.06 109 GLY A O 1
ATOM 823 N N . GLY A 1 110 ? 13.125 -6.234 6.086 1.00 96.75 110 GLY A N 1
ATOM 824 C CA . GLY A 1 110 ? 12.350 -5.142 6.683 1.00 96.75 110 GLY A CA 1
ATOM 825 C C . GLY A 1 110 ? 10.861 -5.471 6.801 1.00 96.75 110 GLY A C 1
ATOM 826 O O . GLY A 1 110 ? 10.266 -5.245 7.854 1.00 96.75 110 GLY A O 1
ATOM 827 N N . VAL A 1 111 ? 10.285 -6.102 5.772 1.00 97.50 111 VAL A N 1
ATOM 828 C CA . VAL A 1 111 ? 8.917 -6.647 5.824 1.00 97.50 111 VAL A CA 1
ATOM 829 C C . VAL A 1 111 ? 8.766 -7.649 6.975 1.00 97.50 111 VAL A C 1
ATOM 831 O O . VAL A 1 111 ? 7.828 -7.543 7.764 1.00 97.50 111 VAL A O 1
ATOM 834 N N . ASP A 1 112 ? 9.693 -8.603 7.115 1.00 96.06 112 ASP A N 1
ATOM 835 C CA . ASP A 1 112 ? 9.625 -9.611 8.181 1.00 96.06 112 ASP A CA 1
ATOM 836 C C . ASP A 1 112 ? 9.785 -8.993 9.580 1.00 96.06 112 ASP A C 1
ATOM 838 O O . ASP A 1 112 ? 9.119 -9.436 10.511 1.00 96.06 112 ASP A O 1
ATOM 842 N N . VAL A 1 113 ? 10.573 -7.918 9.743 1.00 95.81 113 VAL A N 1
ATOM 843 C CA . VAL A 1 113 ? 10.614 -7.154 11.007 1.00 95.81 113 VAL A CA 1
ATOM 844 C C . VAL A 1 113 ? 9.220 -6.656 11.395 1.00 95.81 113 VAL A C 1
ATOM 846 O O . VAL A 1 113 ? 8.801 -6.834 12.543 1.00 95.81 113 VAL A O 1
ATOM 849 N N . VAL A 1 114 ? 8.503 -6.025 10.461 1.00 95.75 114 VAL A N 1
ATOM 850 C CA . VAL A 1 114 ? 7.156 -5.502 10.727 1.00 95.75 114 VAL A CA 1
ATOM 851 C C . VAL A 1 114 ? 6.200 -6.655 11.016 1.00 95.75 114 VAL A C 1
ATOM 853 O O . VAL A 1 114 ? 5.511 -6.646 12.031 1.00 95.75 114 VAL A O 1
ATOM 856 N N . ASN A 1 115 ? 6.212 -7.698 10.192 1.00 94.31 115 ASN A N 1
ATOM 857 C CA . ASN A 1 115 ? 5.356 -8.867 10.375 1.00 94.31 115 ASN A CA 1
ATOM 858 C C . ASN A 1 115 ? 5.558 -9.544 11.738 1.00 94.31 115 ASN A C 1
ATOM 860 O O . ASN A 1 115 ? 4.585 -9.878 12.417 1.00 94.31 115 ASN A O 1
ATOM 864 N N . GLN A 1 116 ? 6.808 -9.693 12.180 1.00 90.38 116 GLN A N 1
ATOM 865 C CA . GLN A 1 116 ? 7.141 -10.249 13.491 1.00 90.38 116 GLN A CA 1
ATOM 866 C C . GLN A 1 116 ? 6.625 -9.385 14.641 1.00 90.38 116 GLN A C 1
ATOM 868 O O . GLN A 1 116 ? 6.163 -9.923 15.647 1.00 90.38 116 GLN A O 1
ATOM 873 N N . HIS A 1 117 ? 6.648 -8.059 14.494 1.00 90.19 117 HIS A N 1
ATOM 874 C CA . HIS A 1 117 ? 6.078 -7.159 15.495 1.00 90.19 117 HIS A CA 1
ATOM 875 C C . HIS A 1 117 ? 4.578 -7.388 15.705 1.00 90.19 117 HIS A C 1
ATOM 877 O O . HIS A 1 117 ? 4.110 -7.345 16.842 1.00 90.19 117 HIS A O 1
ATOM 883 N N . TYR A 1 118 ? 3.853 -7.701 14.632 1.00 87.75 118 TYR A N 1
ATOM 884 C CA . TYR A 1 118 ? 2.428 -8.026 14.667 1.00 87.75 118 TYR A CA 1
ATOM 885 C C . TYR A 1 118 ? 2.143 -9.525 14.855 1.00 87.75 118 TYR A C 1
ATOM 887 O O . TYR A 1 118 ? 1.033 -9.979 14.580 1.00 87.75 118 TYR A O 1
ATOM 895 N N . GLY A 1 119 ? 3.127 -10.315 15.304 1.00 84.69 119 GLY A N 1
ATOM 896 C CA . GLY A 1 119 ? 2.935 -11.735 15.613 1.00 84.69 119 GLY A CA 1
ATOM 897 C C . GLY A 1 119 ? 2.744 -12.651 14.405 1.00 84.69 119 GLY A C 1
ATOM 898 O O . GLY A 1 119 ? 2.259 -13.769 14.565 1.00 84.69 119 GLY A O 1
ATOM 899 N N . ARG A 1 120 ? 3.083 -12.181 13.203 1.00 84.25 120 ARG A N 1
ATOM 900 C CA . ARG A 1 120 ? 2.782 -12.821 11.914 1.00 84.25 120 ARG A CA 1
ATOM 901 C C . ARG A 1 120 ? 4.048 -13.133 11.125 1.00 84.25 120 ARG A C 1
ATOM 903 O O . ARG A 1 120 ? 4.166 -12.800 9.953 1.00 84.25 120 ARG A O 1
ATOM 910 N N . GLY A 1 121 ? 5.018 -13.758 11.784 1.00 68.25 121 GLY A N 1
ATOM 911 C CA . GLY A 1 121 ? 6.270 -14.168 11.152 1.00 68.25 121 GLY A CA 1
ATOM 912 C C . GLY A 1 121 ? 6.105 -15.144 9.999 1.00 68.25 121 GLY A C 1
ATOM 913 O O . GLY A 1 121 ? 5.086 -15.825 9.874 1.00 68.25 121 GLY A O 1
ATOM 914 N N . SER A 1 122 ? 7.179 -15.301 9.223 1.00 58.59 122 SER A N 1
ATOM 915 C CA . SER A 1 122 ? 7.289 -16.250 8.099 1.00 58.59 122 SER A CA 1
ATOM 916 C C . SER A 1 122 ? 6.833 -17.696 8.379 1.00 58.59 122 SER A C 1
ATOM 918 O O . SER A 1 122 ? 6.547 -18.433 7.438 1.00 58.59 122 SER A O 1
ATOM 920 N N . ALA A 1 123 ? 6.718 -18.112 9.646 1.00 56.16 123 ALA A N 1
ATOM 921 C CA . ALA A 1 123 ? 6.221 -19.430 10.038 1.00 56.16 123 ALA A CA 1
ATOM 922 C C . ALA A 1 123 ? 4.680 -19.574 10.050 1.00 56.16 123 ALA A C 1
ATOM 924 O O . ALA A 1 123 ? 4.198 -20.703 10.123 1.00 56.16 123 ALA A O 1
ATOM 925 N N . THR A 1 124 ? 3.899 -18.485 10.009 1.00 59.38 124 THR A N 1
ATOM 926 C CA . THR A 1 124 ? 2.445 -18.525 10.296 1.00 59.38 124 THR A CA 1
ATOM 927 C C . THR A 1 124 ? 1.528 -17.851 9.268 1.00 59.38 124 THR A C 1
ATOM 929 O O . THR A 1 124 ? 0.317 -17.955 9.446 1.00 59.38 124 THR A O 1
ATOM 932 N N . SER A 1 125 ? 2.057 -17.248 8.188 1.00 66.62 125 SER A N 1
ATOM 933 C CA . SER A 1 125 ? 1.384 -16.298 7.260 1.00 66.62 125 SER A CA 1
ATOM 934 C C . SER A 1 125 ? 1.565 -14.835 7.695 1.00 66.62 125 SER A C 1
ATOM 936 O O . SER A 1 125 ? 1.452 -14.569 8.896 1.00 66.62 125 SER A O 1
ATOM 938 N N . PRO A 1 126 ? 1.793 -13.882 6.760 1.00 90.75 126 PRO A N 1
ATOM 939 C CA . PRO A 1 126 ? 1.776 -14.017 5.290 1.00 90.75 126 PRO A CA 1
ATOM 940 C C . PRO A 1 126 ? 2.976 -14.760 4.685 1.00 90.75 126 PRO A C 1
ATOM 942 O O . PRO A 1 126 ? 4.057 -14.804 5.271 1.00 90.75 126 PRO A O 1
ATOM 945 N N . LEU A 1 127 ? 2.794 -15.324 3.483 1.00 95.38 127 LEU A N 1
ATOM 946 C CA . LEU A 1 127 ? 3.914 -15.785 2.656 1.00 95.38 127 LEU A CA 1
ATOM 947 C C . LEU A 1 127 ? 4.822 -14.603 2.302 1.00 95.38 127 LEU A C 1
ATOM 949 O O . LEU A 1 127 ? 4.340 -13.525 1.956 1.00 95.38 127 LEU A O 1
ATOM 953 N N . LEU A 1 128 ? 6.132 -14.829 2.334 1.00 97.50 128 LEU A N 1
ATOM 954 C CA . LEU A 1 128 ? 7.128 -13.849 1.912 1.00 97.50 128 LEU A CA 1
ATOM 955 C C . LEU A 1 128 ? 7.742 -14.249 0.575 1.00 97.50 128 LEU A C 1
ATOM 957 O O . LEU A 1 128 ? 7.957 -15.432 0.306 1.00 97.50 128 LEU A O 1
ATOM 961 N N . GLY A 1 129 ? 8.069 -13.256 -0.244 1.00 97.81 129 GLY A N 1
ATOM 962 C CA . GLY A 1 129 ? 8.794 -13.455 -1.491 1.00 97.81 129 GLY A CA 1
ATOM 963 C C . GLY A 1 129 ? 9.522 -12.192 -1.922 1.00 97.81 129 GLY A C 1
ATOM 964 O O . GLY A 1 129 ? 9.121 -11.086 -1.571 1.00 97.81 129 GLY A O 1
ATOM 965 N N . ALA A 1 130 ? 10.602 -12.350 -2.676 1.00 98.12 130 ALA A N 1
ATOM 966 C CA . ALA A 1 130 ? 11.420 -11.224 -3.116 1.00 98.12 130 ALA A CA 1
ATOM 967 C C . ALA A 1 130 ? 11.604 -11.207 -4.634 1.00 98.12 130 ALA A C 1
ATOM 969 O O . ALA A 1 130 ? 11.711 -12.255 -5.283 1.00 98.12 130 ALA A O 1
ATOM 970 N N . TYR A 1 131 ? 11.650 -10.010 -5.209 1.00 97.00 131 TYR A N 1
ATOM 971 C CA . TYR A 1 131 ? 12.010 -9.814 -6.603 1.00 97.00 131 TYR A CA 1
ATOM 972 C C . TYR A 1 131 ? 13.417 -10.356 -6.886 1.00 97.00 131 TYR A C 1
ATOM 974 O O . TYR A 1 131 ? 14.331 -10.251 -6.070 1.00 97.00 131 TYR A O 1
ATOM 982 N N . THR A 1 132 ? 13.584 -10.963 -8.060 1.00 93.88 132 THR A N 1
ATOM 983 C CA . THR A 1 132 ? 14.834 -11.638 -8.461 1.00 93.88 132 THR A CA 1
ATOM 984 C C . THR A 1 132 ? 15.534 -10.964 -9.641 1.00 93.88 132 THR A C 1
ATOM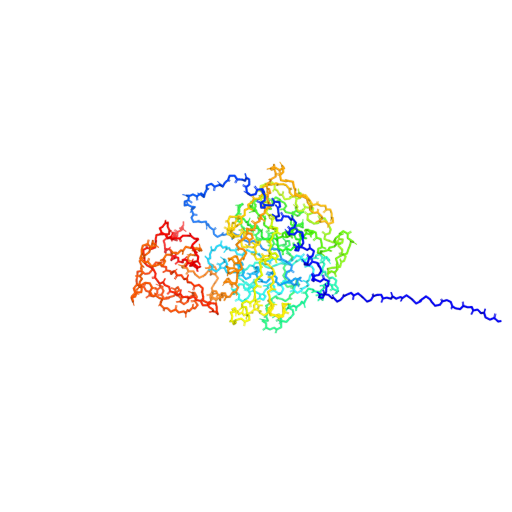 986 O O . THR A 1 132 ? 16.596 -11.416 -10.064 1.00 93.88 132 THR A O 1
ATOM 989 N N . GLY A 1 133 ? 14.958 -9.890 -10.189 1.00 92.12 133 GLY A N 1
ATOM 990 C CA . GLY A 1 133 ? 15.577 -9.128 -11.270 1.00 92.12 133 GLY A CA 1
ATOM 991 C C . GLY A 1 133 ? 16.549 -8.054 -10.771 1.00 92.12 133 GLY A C 1
ATOM 992 O O . GLY A 1 133 ? 16.696 -7.809 -9.579 1.00 92.12 133 GLY A O 1
ATOM 993 N N . GLY A 1 134 ? 17.224 -7.390 -11.715 1.00 91.44 134 GLY A N 1
ATOM 994 C CA . GLY A 1 134 ? 18.311 -6.448 -11.409 1.00 91.44 134 GLY A CA 1
ATOM 995 C C . GLY A 1 134 ? 17.890 -5.019 -11.036 1.00 91.44 134 GLY A C 1
ATOM 996 O O . GLY A 1 134 ? 18.736 -4.243 -10.593 1.00 91.44 134 GLY A O 1
ATOM 997 N N . TRP A 1 135 ? 16.618 -4.651 -11.225 1.00 93.25 135 TRP A N 1
ATOM 998 C CA . TRP A 1 135 ? 16.110 -3.312 -10.887 1.00 93.25 135 TRP A CA 1
ATOM 999 C C . TRP A 1 135 ? 16.291 -3.015 -9.395 1.00 93.25 135 TRP A C 1
ATOM 1001 O O . TRP A 1 135 ? 15.941 -3.856 -8.578 1.00 93.25 135 TRP A O 1
ATOM 1011 N N . GLY A 1 136 ? 16.860 -1.862 -9.029 1.00 92.12 136 GLY A N 1
ATOM 1012 C CA . GLY A 1 136 ? 17.114 -1.504 -7.626 1.00 92.12 136 GLY A CA 1
ATOM 1013 C C . GLY A 1 136 ? 18.185 -2.350 -6.915 1.00 92.12 136 GLY A C 1
ATOM 1014 O O . GLY A 1 136 ? 18.383 -2.196 -5.712 1.00 92.12 136 GLY A O 1
ATOM 1015 N N . GLY A 1 137 ? 18.889 -3.237 -7.633 1.00 93.44 137 GLY A N 1
ATOM 1016 C CA . GLY A 1 137 ? 19.862 -4.170 -7.052 1.00 93.44 137 GLY A CA 1
ATOM 1017 C C . GLY A 1 137 ? 21.305 -3.656 -6.970 1.00 93.44 137 GLY A C 1
ATOM 1018 O O . GLY A 1 137 ? 22.124 -4.242 -6.261 1.00 93.44 137 GLY A O 1
ATOM 1019 N N . GLY A 1 138 ? 21.639 -2.577 -7.686 1.00 93.00 138 GLY A N 1
ATOM 1020 C CA . GLY A 1 138 ? 22.998 -2.022 -7.738 1.00 93.00 138 GLY A CA 1
ATOM 1021 C C . GLY A 1 138 ? 23.447 -1.387 -6.417 1.00 93.00 138 GLY A C 1
ATOM 1022 O O . GLY A 1 138 ? 22.623 -0.912 -5.647 1.00 93.00 138 GLY A O 1
ATOM 1023 N N . ALA A 1 139 ? 24.758 -1.319 -6.162 1.00 91.56 139 ALA A N 1
ATOM 1024 C CA . ALA A 1 139 ? 25.307 -0.866 -4.873 1.00 91.56 139 ALA A CA 1
ATOM 1025 C C . ALA A 1 139 ? 24.773 0.504 -4.401 1.00 91.56 139 ALA A C 1
ATOM 1027 O O . ALA A 1 139 ? 24.424 0.659 -3.233 1.00 91.56 139 ALA A O 1
ATOM 1028 N N . SER A 1 140 ? 24.655 1.480 -5.308 1.00 88.44 140 SER A N 1
ATOM 1029 C CA . SER A 1 140 ? 24.077 2.793 -4.990 1.00 88.44 140 SER A CA 1
ATOM 1030 C C . SER A 1 140 ? 22.593 2.710 -4.623 1.00 88.44 140 SER A C 1
ATOM 1032 O O . SER A 1 140 ? 22.166 3.384 -3.692 1.00 88.44 140 SER A O 1
ATOM 1034 N N . ALA A 1 141 ? 21.831 1.848 -5.302 1.00 91.50 141 ALA A N 1
ATOM 1035 C CA . ALA A 1 141 ? 20.417 1.627 -5.013 1.00 91.50 141 ALA A CA 1
ATOM 1036 C C . ALA A 1 141 ? 20.214 0.918 -3.669 1.00 91.50 141 ALA A C 1
ATOM 1038 O O . ALA A 1 141 ? 19.327 1.293 -2.907 1.00 91.50 141 ALA A O 1
ATOM 1039 N N . GLN A 1 142 ? 21.064 -0.059 -3.335 1.00 94.19 142 GLN A N 1
ATOM 1040 C CA . GLN A 1 142 ? 21.055 -0.704 -2.017 1.00 94.19 142 GLN A CA 1
ATOM 1041 C C . GLN A 1 142 ? 21.264 0.335 -0.907 1.00 94.19 142 GLN A C 1
ATOM 1043 O O . GLN A 1 142 ? 20.509 0.372 0.056 1.00 94.19 142 GLN A O 1
ATOM 1048 N N . ALA A 1 143 ? 22.256 1.220 -1.067 1.00 90.56 143 ALA A N 1
ATOM 1049 C CA . ALA A 1 143 ? 22.539 2.272 -0.093 1.00 90.56 143 ALA A CA 1
ATOM 1050 C C . ALA A 1 143 ? 21.408 3.308 0.015 1.00 90.56 143 ALA A C 1
ATOM 1052 O O . ALA A 1 143 ? 21.138 3.798 1.107 1.00 90.56 143 ALA A O 1
ATOM 1053 N N . ALA A 1 144 ? 20.743 3.640 -1.097 1.00 87.75 144 ALA A N 1
ATOM 1054 C CA . ALA A 1 144 ? 19.599 4.544 -1.077 1.00 87.75 144 ALA A CA 1
ATOM 1055 C C . ALA A 1 144 ? 18.425 3.937 -0.286 1.00 87.75 144 ALA A C 1
ATOM 1057 O O . ALA A 1 144 ? 17.858 4.606 0.575 1.00 87.75 144 ALA A O 1
ATOM 1058 N N . GLN A 1 145 ? 18.101 2.665 -0.518 1.00 92.31 145 GLN A N 1
ATOM 1059 C CA . GLN A 1 145 ? 16.957 1.983 0.106 1.00 92.31 145 GLN A CA 1
ATOM 1060 C C . GLN A 1 145 ? 17.209 1.554 1.568 1.00 92.31 145 GLN A C 1
ATOM 1062 O O . GLN A 1 145 ? 16.283 1.284 2.322 1.00 92.31 145 GLN A O 1
ATOM 1067 N N . ASP A 1 146 ? 18.458 1.515 2.032 1.00 94.19 146 ASP A N 1
ATOM 1068 C CA . ASP A 1 146 ? 18.785 1.069 3.394 1.00 94.19 146 ASP A CA 1
ATOM 1069 C C . ASP A 1 146 ? 18.806 2.221 4.414 1.00 94.19 146 ASP A C 1
ATOM 1071 O O . ASP A 1 146 ? 19.787 2.441 5.124 1.00 94.19 146 ASP A O 1
ATOM 1075 N N . SER A 1 147 ? 17.726 3.007 4.466 1.00 91.19 147 SER A N 1
ATOM 1076 C CA . SER A 1 147 ? 17.645 4.167 5.371 1.00 91.19 147 SER A CA 1
ATOM 1077 C C . SER A 1 147 ? 17.327 3.777 6.820 1.00 91.19 147 SER A C 1
ATOM 1079 O O . SER A 1 147 ? 17.785 4.433 7.752 1.00 91.19 147 SER A O 1
ATOM 1081 N N . TYR A 1 148 ? 16.565 2.700 7.018 1.00 95.31 148 TYR A N 1
ATOM 1082 C CA . TYR A 1 148 ? 16.175 2.195 8.340 1.00 95.31 148 TYR A CA 1
ATOM 1083 C C . TYR A 1 148 ? 16.276 0.667 8.455 1.00 95.31 148 TYR A C 1
ATOM 1085 O O . TYR A 1 148 ? 16.456 0.158 9.560 1.00 95.31 148 TYR A O 1
ATOM 1093 N N . THR A 1 149 ? 16.215 -0.074 7.346 1.00 96.19 149 THR A N 1
ATOM 1094 C CA . THR A 1 149 ? 16.077 -1.538 7.331 1.00 96.19 149 THR A CA 1
ATOM 1095 C C . THR A 1 149 ? 17.191 -2.261 8.084 1.00 96.19 149 THR A C 1
ATOM 1097 O O . THR A 1 149 ? 16.894 -3.076 8.954 1.00 96.19 149 THR A O 1
ATOM 1100 N N . SER A 1 150 ? 18.460 -1.915 7.855 1.00 95.81 150 SER A N 1
ATOM 1101 C CA . SER A 1 150 ? 19.594 -2.459 8.618 1.00 95.81 150 SER A CA 1
ATOM 1102 C C . SER A 1 150 ? 19.503 -2.199 10.116 1.00 95.81 150 SER A C 1
ATOM 1104 O O . SER A 1 150 ? 19.812 -3.076 10.923 1.00 95.81 150 SER A O 1
ATOM 1106 N N . THR A 1 151 ? 19.099 -0.988 10.498 1.00 97.00 151 THR A N 1
ATOM 1107 C CA . THR A 1 151 ? 18.976 -0.593 11.905 1.00 97.00 151 THR A CA 1
ATOM 1108 C C . THR A 1 151 ? 17.875 -1.397 12.588 1.00 97.00 151 THR A C 1
ATOM 1110 O O . THR A 1 151 ? 18.068 -1.898 13.696 1.00 97.00 151 THR A O 1
ATOM 1113 N N . LEU A 1 152 ? 16.739 -1.567 11.911 1.00 97.00 152 LEU A N 1
ATOM 1114 C CA . LEU A 1 152 ? 15.630 -2.372 12.408 1.00 97.00 152 LEU A CA 1
ATOM 1115 C C . LEU A 1 152 ? 16.003 -3.855 12.485 1.00 97.00 152 LEU A C 1
ATOM 1117 O O . LEU A 1 152 ? 15.769 -4.483 13.513 1.00 97.00 152 LEU A O 1
ATOM 1121 N N . GLU A 1 153 ? 16.638 -4.412 11.455 1.00 95.19 153 GLU A N 1
ATOM 1122 C CA . GLU A 1 153 ? 17.112 -5.801 11.449 1.00 95.19 153 GLU A CA 1
ATOM 1123 C C . GLU A 1 153 ? 18.052 -6.072 12.635 1.00 95.19 153 GLU A C 1
ATOM 1125 O O . GLU A 1 153 ? 17.891 -7.062 13.356 1.00 95.19 153 GLU A O 1
ATOM 1130 N N . ALA A 1 154 ? 18.996 -5.159 12.886 1.00 97.12 154 ALA A N 1
ATOM 1131 C CA . ALA A 1 154 ? 19.945 -5.260 13.988 1.00 97.12 154 ALA A CA 1
ATOM 1132 C C . ALA A 1 154 ? 19.290 -5.142 15.374 1.00 97.12 154 ALA A C 1
ATOM 1134 O O . ALA A 1 154 ? 19.835 -5.681 16.333 1.00 97.12 154 ALA A O 1
ATOM 1135 N N . LYS A 1 155 ? 18.150 -4.451 15.493 1.00 97.81 155 LYS A N 1
ATOM 1136 C CA . LYS A 1 155 ? 17.427 -4.263 16.762 1.00 97.81 155 LYS A CA 1
ATOM 1137 C C . LYS A 1 155 ? 16.398 -5.362 17.037 1.00 97.81 155 LYS A C 1
ATOM 1139 O O . LYS A 1 155 ? 16.248 -5.781 18.181 1.00 97.81 155 LYS A O 1
ATOM 1144 N N . TYR A 1 156 ? 15.673 -5.799 16.009 1.00 95.12 156 TYR A N 1
ATOM 1145 C CA . TYR A 1 156 ? 14.517 -6.694 16.135 1.00 95.12 156 TYR A CA 1
ATOM 1146 C C . TYR A 1 156 ? 14.819 -8.149 15.763 1.00 95.12 156 TYR A C 1
ATOM 1148 O O . TYR A 1 156 ? 14.014 -9.025 16.065 1.00 95.12 156 TYR A O 1
ATOM 1156 N N . HIS A 1 157 ? 15.980 -8.419 15.159 1.00 93.38 157 HIS A N 1
ATOM 1157 C CA . HIS A 1 157 ? 16.485 -9.762 14.859 1.00 93.38 157 HIS A CA 1
ATOM 1158 C C . HIS A 1 157 ? 15.464 -10.685 14.161 1.00 93.38 157 HIS A C 1
ATOM 1160 O O . HIS A 1 157 ? 15.223 -11.800 14.638 1.00 93.38 157 HIS A O 1
ATOM 1166 N N . PRO A 1 158 ? 14.883 -10.267 13.021 1.00 91.50 158 PRO A N 1
ATOM 1167 C CA . PRO A 1 158 ? 13.929 -11.095 12.290 1.00 91.50 158 PRO A CA 1
ATOM 1168 C C . PRO A 1 158 ? 14.601 -12.392 11.788 1.00 91.50 158 PRO A C 1
ATOM 1170 O O . PRO A 1 158 ? 15.826 -12.418 11.568 1.00 91.50 158 PRO A O 1
ATOM 1173 N N . PRO A 1 159 ? 13.836 -13.486 11.609 1.00 91.81 159 PRO A N 1
ATOM 1174 C CA . PRO A 1 159 ? 14.342 -14.720 11.015 1.00 91.81 159 PRO A CA 1
ATOM 1175 C C . PRO A 1 159 ? 14.704 -14.546 9.532 1.00 91.81 159 PRO A C 1
ATOM 1177 O O . PRO A 1 159 ? 15.727 -15.082 9.091 1.00 91.81 159 PRO A O 1
ATOM 1180 N N . VAL A 1 160 ? 13.922 -13.777 8.769 1.00 94.88 160 VAL A N 1
ATOM 1181 C CA . VAL A 1 160 ? 14.247 -13.396 7.390 1.00 94.88 160 VAL A CA 1
ATOM 1182 C C . VAL A 1 160 ? 14.976 -12.058 7.400 1.00 94.88 160 VAL A C 1
ATOM 1184 O O . VAL A 1 160 ? 14.494 -11.067 7.933 1.00 94.88 160 VAL A O 1
ATOM 1187 N N . ARG A 1 161 ? 16.162 -12.028 6.793 1.00 94.50 161 ARG A N 1
ATOM 1188 C CA . ARG A 1 161 ? 17.026 -10.839 6.694 1.00 94.50 161 ARG A CA 1
ATOM 1189 C C . ARG A 1 161 ? 17.311 -10.447 5.255 1.00 94.50 161 ARG A C 1
ATOM 1191 O O . ARG A 1 161 ? 17.755 -9.339 4.983 1.00 94.50 161 ARG A O 1
ATOM 1198 N N . SER A 1 162 ? 17.091 -11.364 4.316 1.00 94.19 162 SER A N 1
ATOM 1199 C CA . SER A 1 162 ? 17.380 -11.103 2.915 1.00 94.19 162 SER A CA 1
ATOM 1200 C C . SER A 1 162 ? 16.533 -11.914 1.947 1.00 94.19 162 SER A C 1
ATOM 1202 O O . SER A 1 162 ? 16.001 -12.973 2.287 1.00 94.19 162 SER A O 1
ATOM 1204 N N . ALA A 1 163 ? 16.506 -11.442 0.701 1.00 94.94 163 ALA A N 1
ATOM 1205 C CA . ALA A 1 163 ? 15.875 -12.101 -0.438 1.00 94.94 163 ALA A CA 1
ATOM 1206 C C . ALA A 1 163 ? 16.327 -13.560 -0.646 1.00 94.94 163 ALA A C 1
ATOM 1208 O O . ALA A 1 163 ? 15.563 -14.366 -1.160 1.00 94.94 163 ALA A O 1
ATOM 1209 N N . ALA A 1 164 ? 17.537 -13.932 -0.213 1.00 95.69 164 ALA A N 1
ATOM 1210 C CA . ALA A 1 164 ? 18.058 -15.294 -0.361 1.00 95.69 164 ALA A CA 1
ATOM 1211 C C . ALA A 1 164 ? 17.368 -16.332 0.548 1.00 95.69 164 ALA A C 1
ATOM 1213 O O . ALA A 1 164 ? 17.553 -17.532 0.355 1.00 95.69 164 ALA A O 1
ATOM 1214 N N . GLN A 1 165 ? 16.610 -15.889 1.555 1.00 96.00 165 GLN A N 1
ATOM 1215 C CA . GLN A 1 165 ? 15.950 -16.760 2.536 1.00 96.00 165 GLN A CA 1
ATOM 1216 C C . GLN A 1 165 ? 14.474 -17.026 2.217 1.00 96.00 165 GLN A C 1
ATOM 1218 O O . GLN A 1 165 ? 13.808 -17.742 2.961 1.00 96.00 165 GLN A O 1
ATOM 1223 N N . VAL A 1 166 ? 13.958 -16.445 1.135 1.00 96.56 166 VAL A N 1
ATOM 1224 C CA . VAL A 1 166 ? 12.557 -16.544 0.717 1.00 96.56 166 VAL A CA 1
ATOM 1225 C C . VAL A 1 166 ? 12.481 -16.996 -0.743 1.00 96.56 166 VAL A C 1
ATOM 1227 O O . VAL A 1 166 ? 13.454 -16.843 -1.486 1.00 96.56 166 VAL A O 1
ATOM 1230 N N . PRO A 1 167 ? 11.351 -17.568 -1.195 1.00 97.50 167 PRO A N 1
ATOM 1231 C CA . PRO A 1 167 ? 11.141 -17.816 -2.616 1.00 97.50 167 PRO A CA 1
ATOM 1232 C C . PRO A 1 167 ? 11.115 -16.507 -3.421 1.00 97.50 167 PRO A C 1
ATOM 1234 O O . PRO A 1 167 ? 10.994 -15.404 -2.881 1.00 97.50 167 PRO A O 1
ATOM 1237 N N . SER A 1 168 ? 11.170 -16.628 -4.749 1.00 98.44 168 SER A N 1
ATOM 1238 C CA . SER A 1 168 ? 10.901 -15.477 -5.610 1.00 98.44 168 SER A CA 1
ATOM 1239 C C . SER A 1 168 ? 9.477 -14.959 -5.382 1.00 98.44 168 SER A C 1
ATOM 1241 O O . SER A 1 168 ? 8.560 -15.734 -5.096 1.00 98.44 168 SER A O 1
ATOM 1243 N N . ALA A 1 169 ? 9.270 -13.655 -5.554 1.00 98.31 169 ALA A N 1
ATOM 1244 C CA . ALA A 1 169 ? 7.948 -13.042 -5.460 1.00 98.31 169 ALA A CA 1
ATOM 1245 C C . ALA A 1 169 ? 6.940 -13.714 -6.405 1.00 98.31 169 ALA A C 1
ATOM 1247 O O . ALA A 1 169 ? 5.813 -13.981 -6.003 1.00 98.31 169 ALA A O 1
ATOM 1248 N N . LEU A 1 170 ? 7.364 -14.099 -7.617 1.00 98.62 170 LEU A N 1
ATOM 1249 C CA . LEU A 1 170 ? 6.534 -14.867 -8.550 1.00 98.62 170 LEU A CA 1
ATOM 1250 C C . LEU A 1 170 ? 6.038 -16.185 -7.936 1.00 98.62 170 LEU A C 1
ATOM 1252 O O . LEU A 1 170 ? 4.853 -16.502 -8.047 1.00 98.62 170 LEU A O 1
ATOM 1256 N N . LEU A 1 171 ? 6.919 -16.954 -7.287 1.00 98.50 171 LEU A N 1
ATOM 1257 C CA . LEU A 1 171 ? 6.542 -18.216 -6.646 1.00 98.50 171 LEU A CA 1
ATOM 1258 C C . LEU A 1 171 ? 5.620 -17.985 -5.443 1.00 98.50 171 LEU A C 1
ATOM 1260 O O . LEU A 1 171 ? 4.615 -18.682 -5.323 1.00 98.50 171 LEU A O 1
ATOM 1264 N N . ALA A 1 172 ? 5.914 -16.992 -4.598 1.00 98.00 172 ALA A N 1
ATOM 1265 C CA . ALA A 1 172 ? 5.080 -16.647 -3.445 1.00 98.00 172 ALA A CA 1
ATOM 1266 C C . ALA A 1 172 ? 3.670 -16.193 -3.865 1.00 98.00 172 ALA A C 1
ATOM 1268 O O . ALA A 1 172 ? 2.680 -16.725 -3.365 1.00 98.00 172 ALA A O 1
ATOM 1269 N N . LEU A 1 173 ? 3.572 -15.275 -4.834 1.00 98.56 173 LEU A N 1
ATOM 1270 C CA . LEU A 1 173 ? 2.300 -14.795 -5.382 1.00 98.56 173 LEU A CA 1
ATOM 1271 C C . LEU A 1 173 ? 1.509 -15.932 -6.037 1.00 98.56 173 LEU A C 1
ATOM 1273 O O . LEU A 1 173 ? 0.312 -16.064 -5.803 1.00 98.56 173 LEU A O 1
ATOM 1277 N N . THR A 1 174 ? 2.169 -16.791 -6.820 1.00 98.69 174 THR A N 1
ATOM 1278 C CA . THR A 1 174 ? 1.511 -17.941 -7.464 1.00 98.69 174 THR A CA 1
ATOM 1279 C C . THR A 1 174 ? 0.958 -18.918 -6.426 1.00 98.69 174 THR A C 1
ATOM 1281 O O . THR A 1 174 ? -0.181 -19.359 -6.561 1.00 98.69 174 THR A O 1
ATOM 1284 N N . ALA A 1 175 ? 1.729 -19.229 -5.379 1.00 98.06 175 ALA A N 1
ATOM 1285 C CA . ALA A 1 175 ? 1.293 -20.114 -4.302 1.00 98.06 175 ALA A CA 1
ATOM 1286 C C . ALA A 1 175 ? 0.105 -19.528 -3.524 1.00 98.06 175 ALA A C 1
ATOM 1288 O O . ALA A 1 175 ? -0.881 -20.230 -3.299 1.00 98.06 175 ALA A O 1
ATOM 1289 N N . ALA A 1 176 ? 0.163 -18.239 -3.178 1.00 97.06 176 ALA A N 1
ATOM 1290 C CA . ALA A 1 176 ? -0.922 -17.555 -2.482 1.00 97.06 176 ALA A CA 1
ATOM 1291 C C . ALA A 1 176 ? -2.212 -17.522 -3.318 1.00 97.06 176 ALA A C 1
ATOM 1293 O O . ALA A 1 176 ? -3.282 -17.858 -2.818 1.00 97.06 176 ALA A O 1
ATOM 1294 N N . LEU A 1 177 ? -2.114 -17.185 -4.610 1.00 98.56 177 LEU A N 1
ATOM 1295 C CA . LEU A 1 177 ? -3.263 -17.175 -5.519 1.00 98.56 177 LEU A CA 1
ATOM 1296 C C . LEU A 1 177 ? -3.838 -18.576 -5.746 1.00 98.56 177 LEU A C 1
ATOM 1298 O O . LEU A 1 177 ? -5.053 -18.731 -5.805 1.00 98.56 177 LEU A O 1
ATOM 1302 N N . ALA A 1 178 ? -2.996 -19.603 -5.874 1.00 98.06 178 ALA A N 1
ATOM 1303 C CA . ALA A 1 178 ? -3.458 -20.976 -6.075 1.00 98.06 178 ALA A CA 1
ATOM 1304 C C . ALA A 1 178 ? -4.279 -21.503 -4.886 1.00 98.06 178 ALA A C 1
ATOM 1306 O O . ALA A 1 178 ? -5.224 -22.262 -5.102 1.00 98.06 178 ALA A O 1
ATOM 1307 N N . ALA A 1 179 ? -3.933 -21.086 -3.664 1.00 95.25 179 ALA A N 1
ATOM 1308 C CA . ALA A 1 179 ? -4.623 -21.470 -2.434 1.00 95.25 179 ALA A CA 1
ATOM 1309 C C . ALA A 1 179 ? -5.883 -20.637 -2.137 1.00 95.25 179 ALA A C 1
ATOM 1311 O O . ALA A 1 179 ? -6.719 -21.073 -1.351 1.00 95.25 179 ALA A O 1
ATOM 1312 N N . ALA A 1 180 ? -6.015 -19.455 -2.741 1.00 95.25 180 ALA A N 1
ATOM 1313 C CA . ALA A 1 180 ? -7.154 -18.570 -2.537 1.00 95.25 180 ALA A CA 1
ATOM 1314 C C . ALA A 1 180 ? -8.397 -19.026 -3.313 1.00 95.25 180 ALA A C 1
ATOM 1316 O O . ALA A 1 180 ? -8.304 -19.726 -4.325 1.00 95.25 180 ALA A O 1
ATOM 1317 N N . ASP A 1 181 ? -9.569 -18.564 -2.887 1.00 92.25 181 ASP A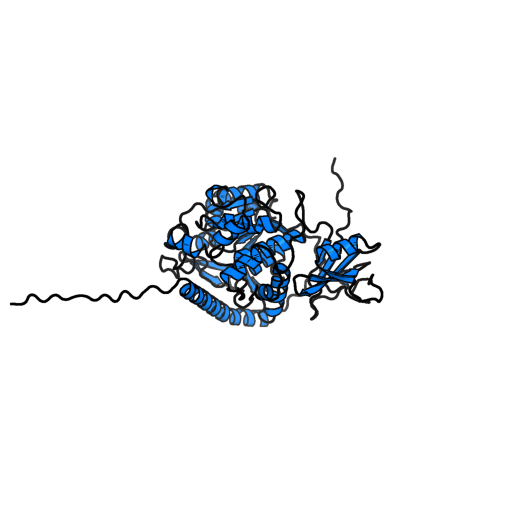 N 1
ATOM 1318 C CA . ASP A 1 181 ? -10.810 -18.757 -3.641 1.00 92.25 181 ASP A CA 1
ATOM 1319 C C . ASP A 1 181 ? -10.809 -17.976 -4.966 1.00 92.25 181 ASP A C 1
ATOM 1321 O O . ASP A 1 181 ? -10.084 -16.996 -5.158 1.00 92.25 181 ASP A O 1
ATOM 1325 N N . ASP A 1 182 ? -11.642 -18.409 -5.911 1.00 97.19 182 ASP A N 1
ATOM 1326 C CA . ASP A 1 182 ? -11.824 -17.686 -7.169 1.00 97.19 182 ASP A CA 1
ATOM 1327 C C . ASP A 1 182 ? -12.495 -16.322 -6.911 1.00 97.19 182 ASP A C 1
ATOM 1329 O O . ASP A 1 182 ? -13.401 -16.190 -6.088 1.00 97.19 182 ASP A O 1
ATOM 1333 N N . HIS A 1 183 ? -12.040 -15.290 -7.624 1.00 95.06 183 HIS A N 1
ATOM 1334 C CA . HIS A 1 183 ? -12.535 -13.911 -7.543 1.00 95.06 183 HIS A CA 1
ATOM 1335 C C . HIS A 1 183 ? -12.579 -13.308 -6.122 1.00 95.06 183 HIS A C 1
ATOM 1337 O O . HIS A 1 183 ? -13.389 -12.416 -5.841 1.00 95.06 183 HIS A O 1
ATOM 1343 N N . SER A 1 184 ? -11.709 -13.752 -5.213 1.00 93.88 184 SER A N 1
ATOM 1344 C CA . SER A 1 184 ? -11.686 -13.276 -3.825 1.00 93.88 184 SER A CA 1
ATOM 1345 C C . SER A 1 184 ? -10.539 -12.307 -3.531 1.00 93.88 184 SER A C 1
ATOM 1347 O O . SER A 1 184 ? -10.704 -11.405 -2.702 1.00 93.88 184 SER A O 1
ATOM 1349 N N . VAL A 1 185 ? -9.411 -12.447 -4.234 1.00 98.44 185 VAL A N 1
ATOM 1350 C CA . VAL A 1 185 ? -8.148 -11.797 -3.869 1.00 98.44 185 VAL A CA 1
ATOM 1351 C C . VAL A 1 185 ? -8.124 -10.334 -4.289 1.00 98.44 185 VAL A C 1
ATOM 1353 O O . VAL A 1 185 ? -8.447 -9.983 -5.430 1.00 98.44 185 VAL A O 1
ATOM 1356 N N . VAL A 1 186 ? -7.704 -9.475 -3.363 1.00 98.69 186 VAL A N 1
ATOM 1357 C CA . VAL A 1 186 ? -7.353 -8.079 -3.625 1.00 98.69 186 VAL A CA 1
ATOM 1358 C C . VAL A 1 186 ? -5.844 -7.922 -3.502 1.00 98.69 186 VAL A C 1
ATOM 1360 O O . VAL A 1 186 ? -5.246 -8.396 -2.541 1.00 98.69 186 VAL A O 1
ATOM 1363 N N . VAL A 1 187 ? -5.237 -7.248 -4.472 1.00 98.81 187 VAL A N 1
ATOM 1364 C CA . VAL A 1 187 ? -3.816 -6.891 -4.444 1.00 98.81 187 VAL A CA 1
ATOM 1365 C C . VAL A 1 187 ? -3.694 -5.405 -4.119 1.00 98.81 187 VAL A C 1
ATOM 1367 O O . VAL A 1 187 ? -4.286 -4.590 -4.823 1.00 98.81 187 VAL A O 1
ATOM 1370 N N . ALA A 1 188 ? -2.938 -5.054 -3.082 1.00 98.62 188 ALA A N 1
ATOM 1371 C CA . ALA A 1 188 ? -2.425 -3.704 -2.879 1.00 98.62 188 ALA A CA 1
ATOM 1372 C C . ALA A 1 188 ? -1.004 -3.649 -3.454 1.00 98.62 188 ALA A C 1
ATOM 1374 O O . ALA A 1 188 ? -0.095 -4.297 -2.940 1.00 98.62 188 ALA A O 1
ATOM 1375 N N . SER A 1 189 ? -0.840 -2.932 -4.560 1.00 97.38 189 SER A N 1
ATOM 1376 C CA . SER A 1 189 ? 0.442 -2.730 -5.226 1.00 97.38 189 SER A CA 1
ATOM 1377 C C . SER A 1 189 ? 0.935 -1.338 -4.865 1.00 97.38 189 SER A C 1
ATOM 1379 O O . SER A 1 189 ? 0.415 -0.350 -5.381 1.00 97.38 189 SER A O 1
ATOM 1381 N N . ILE A 1 190 ? 1.880 -1.281 -3.938 1.00 96.06 190 ILE A N 1
ATOM 1382 C CA . ILE A 1 190 ? 2.342 -0.066 -3.265 1.00 96.06 190 ILE A CA 1
ATOM 1383 C C . ILE A 1 190 ? 3.821 0.187 -3.566 1.00 96.06 190 ILE A C 1
ATOM 1385 O O . ILE A 1 190 ? 4.614 0.365 -2.668 1.00 96.06 190 ILE A O 1
ATOM 1389 N N . GLY A 1 191 ? 4.200 0.064 -4.837 1.00 91.00 191 GLY A N 1
ATOM 1390 C CA . GLY A 1 191 ? 5.583 0.183 -5.281 1.00 91.00 191 GLY A CA 1
ATOM 1391 C C . GLY A 1 191 ? 5.731 -0.208 -6.747 1.00 91.00 191 GLY A C 1
ATOM 1392 O O . GLY A 1 191 ? 4.775 -0.167 -7.526 1.00 91.00 191 GLY A O 1
ATOM 1393 N N . GLU A 1 192 ? 6.928 -0.648 -7.123 1.00 91.31 192 GLU A N 1
ATOM 1394 C CA . GLU A 1 192 ? 7.281 -0.975 -8.505 1.00 91.31 192 GLU A CA 1
ATOM 1395 C C . GLU A 1 192 ? 6.508 -2.177 -9.078 1.00 91.31 192 GLU A C 1
ATOM 1397 O O . GLU A 1 192 ? 6.392 -3.242 -8.473 1.00 91.31 192 GLU A O 1
ATOM 1402 N N . LEU A 1 193 ? 6.069 -2.080 -10.336 1.00 94.25 193 LEU A N 1
ATOM 1403 C CA . LEU A 1 193 ? 5.240 -3.112 -10.983 1.00 94.25 193 LEU A CA 1
ATOM 1404 C C . LEU A 1 193 ? 6.010 -4.298 -11.585 1.00 94.25 193 LEU A C 1
ATOM 1406 O O . LEU A 1 193 ? 5.495 -5.031 -12.440 1.00 94.25 193 LEU A O 1
ATOM 1410 N N . THR A 1 194 ? 7.257 -4.510 -11.168 1.00 95.25 194 THR A N 1
ATOM 1411 C CA . THR A 1 194 ? 8.114 -5.579 -11.701 1.00 95.25 194 THR A CA 1
ATOM 1412 C C . THR A 1 194 ? 7.535 -6.966 -11.401 1.00 95.25 194 THR A C 1
ATOM 1414 O O . THR A 1 194 ? 7.442 -7.798 -12.305 1.00 95.25 194 THR A O 1
ATOM 1417 N N . ASN A 1 195 ? 7.075 -7.207 -10.171 1.00 97.69 195 ASN A N 1
ATOM 1418 C CA . ASN A 1 195 ? 6.504 -8.480 -9.740 1.00 97.69 195 ASN A CA 1
ATOM 1419 C C . ASN A 1 195 ? 5.180 -8.772 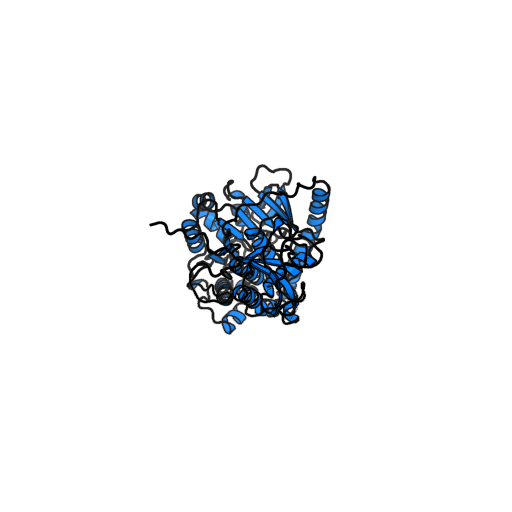-10.449 1.00 97.69 195 ASN A C 1
ATOM 1421 O O . ASN A 1 195 ? 5.005 -9.871 -10.979 1.00 97.69 195 ASN A O 1
ATOM 1425 N N . LEU A 1 196 ? 4.273 -7.791 -10.529 1.00 97.69 196 LEU A N 1
ATOM 1426 C CA . LEU A 1 196 ? 3.014 -7.947 -11.262 1.00 97.69 196 LEU A CA 1
ATOM 1427 C C . LEU A 1 196 ? 3.231 -8.179 -12.764 1.00 97.69 196 LEU A C 1
ATOM 1429 O O . LEU A 1 196 ? 2.518 -8.994 -13.355 1.00 97.69 196 LEU A O 1
ATOM 1433 N N . ARG A 1 197 ? 4.243 -7.553 -13.386 1.00 97.62 197 ARG A N 1
ATOM 1434 C CA . ARG A 1 197 ? 4.628 -7.855 -14.776 1.00 97.62 197 ARG A CA 1
ATOM 1435 C C . ARG A 1 197 ? 5.019 -9.322 -14.932 1.00 97.62 197 ARG A C 1
ATOM 1437 O O . ARG A 1 197 ? 4.516 -9.987 -15.838 1.00 97.62 197 ARG A O 1
ATOM 1444 N N . GLU A 1 198 ? 5.910 -9.826 -14.081 1.00 98.00 198 GLU A N 1
ATOM 1445 C CA . GLU A 1 198 ? 6.356 -11.222 -14.162 1.00 98.00 198 GLU A CA 1
ATOM 1446 C C . GLU A 1 198 ? 5.216 -12.205 -13.845 1.00 98.00 198 GLU A C 1
ATOM 1448 O O . GLU A 1 198 ? 5.077 -13.223 -14.527 1.00 98.00 198 GLU A O 1
ATOM 1453 N N . LEU A 1 199 ? 4.338 -11.874 -12.892 1.00 98.62 199 LEU A N 1
ATOM 1454 C CA . LEU A 1 199 ? 3.150 -12.668 -12.581 1.00 98.62 199 LEU A CA 1
ATOM 1455 C C . LEU A 1 199 ? 2.194 -12.760 -13.773 1.00 98.62 199 LEU A C 1
ATOM 1457 O O . LEU A 1 199 ? 1.735 -13.852 -14.094 1.00 98.62 199 LEU A O 1
ATOM 1461 N N . LEU A 1 200 ? 1.905 -11.651 -14.457 1.00 98.62 200 LEU A N 1
ATOM 1462 C CA . LEU A 1 200 ? 1.017 -11.653 -15.622 1.00 98.62 200 LEU A CA 1
ATOM 1463 C C . LEU A 1 200 ? 1.632 -12.385 -16.817 1.00 98.62 200 LEU A C 1
ATOM 1465 O O . LEU A 1 200 ? 0.927 -13.124 -17.500 1.00 98.62 200 LEU A O 1
ATOM 1469 N N . ARG A 1 201 ? 2.944 -12.243 -17.043 1.00 98.19 201 ARG A N 1
ATOM 1470 C CA . ARG A 1 201 ? 3.659 -12.991 -18.092 1.00 98.19 201 ARG A CA 1
ATOM 1471 C C . ARG A 1 201 ? 3.574 -14.498 -17.884 1.00 98.19 201 ARG A C 1
ATOM 1473 O O . ARG A 1 201 ? 3.404 -15.233 -18.852 1.00 98.19 201 ARG A O 1
ATOM 1480 N N . ALA A 1 202 ? 3.712 -14.945 -16.640 1.00 98.31 202 ALA A N 1
ATOM 1481 C CA . ALA A 1 202 ? 3.727 -16.363 -16.311 1.00 98.31 202 ALA A CA 1
ATOM 1482 C C . ALA A 1 202 ? 2.319 -16.955 -16.135 1.00 98.31 202 ALA A C 1
ATOM 1484 O O . ALA A 1 202 ? 2.072 -18.079 -16.560 1.00 98.31 202 ALA A O 1
ATOM 1485 N N . ASN A 1 203 ? 1.403 -16.215 -15.501 1.00 98.12 203 ASN A N 1
ATOM 1486 C CA . ASN A 1 203 ? 0.201 -16.762 -14.867 1.00 98.12 203 ASN A CA 1
ATOM 1487 C C . ASN A 1 203 ? -1.058 -15.885 -15.053 1.00 98.12 203 ASN A C 1
ATOM 1489 O O . ASN A 1 203 ? -1.919 -15.851 -14.171 1.00 98.12 203 ASN A O 1
ATOM 1493 N N . ALA A 1 204 ? -1.224 -15.208 -16.197 1.00 98.19 204 ALA A N 1
ATOM 1494 C CA . ALA A 1 204 ? -2.399 -14.363 -16.473 1.00 98.19 204 ALA A CA 1
ATOM 1495 C C . ALA A 1 204 ? -3.753 -15.051 -16.192 1.00 98.19 204 ALA A C 1
ATOM 1497 O O . ALA A 1 204 ? -4.630 -14.447 -15.580 1.00 98.19 204 ALA A O 1
ATOM 1498 N N . SER A 1 205 ? -3.919 -16.327 -16.564 1.00 98.38 205 SER A N 1
ATOM 1499 C CA . SER A 1 205 ? -5.166 -17.071 -16.312 1.00 98.38 205 SER A CA 1
ATOM 1500 C C . SER A 1 205 ? -5.419 -17.369 -14.831 1.00 98.38 205 SER A C 1
ATOM 1502 O O . SER A 1 205 ? -6.569 -17.523 -14.424 1.00 98.38 205 SER A O 1
ATOM 1504 N N . LEU A 1 206 ? -4.366 -17.473 -14.012 1.00 98.69 206 LEU A N 1
ATOM 1505 C CA . LEU A 1 206 ? -4.517 -17.598 -12.562 1.00 98.69 206 LEU A CA 1
ATOM 1506 C C . LEU A 1 206 ? -4.945 -16.255 -11.965 1.00 98.69 206 LEU A C 1
ATOM 1508 O O . LEU A 1 206 ? -5.861 -16.224 -11.149 1.00 98.69 206 LEU A O 1
ATOM 1512 N N . VAL A 1 207 ? -4.342 -15.151 -12.422 1.00 98.75 207 VAL A N 1
ATOM 1513 C CA . VAL A 1 207 ? -4.742 -13.793 -12.024 1.00 98.75 207 VAL A CA 1
ATOM 1514 C C . VAL A 1 207 ? -6.208 -13.537 -12.376 1.00 98.75 207 VAL A C 1
ATOM 1516 O O . VAL A 1 207 ? -6.967 -13.131 -11.505 1.00 98.75 207 VAL A O 1
ATOM 1519 N N . GLU A 1 208 ? -6.630 -13.850 -13.603 1.00 98.44 208 GLU A N 1
ATOM 1520 C CA . GLU A 1 208 ? -8.018 -13.684 -14.066 1.00 98.44 208 GLU A CA 1
ATOM 1521 C C . GLU A 1 208 ? -9.029 -14.436 -13.196 1.00 98.44 208 GLU A C 1
ATOM 1523 O O . GLU A 1 208 ? -10.129 -13.944 -12.938 1.00 98.44 208 GLU A O 1
ATOM 1528 N N . ARG A 1 209 ? -8.644 -15.635 -12.754 1.00 98.62 209 ARG A N 1
ATOM 1529 C CA . ARG A 1 209 ? -9.488 -16.522 -11.958 1.00 98.62 209 ARG A CA 1
ATOM 1530 C C . ARG A 1 209 ? -9.562 -16.102 -10.493 1.00 98.62 209 ARG A C 1
ATOM 1532 O O . ARG A 1 209 ? -10.621 -16.201 -9.888 1.00 98.62 209 ARG A O 1
ATOM 1539 N N . LYS A 1 210 ? -8.447 -15.670 -9.902 1.00 98.62 210 LYS A N 1
ATOM 1540 C CA . LYS A 1 210 ? -8.311 -15.494 -8.445 1.00 98.62 210 LYS A CA 1
ATOM 1541 C C . LYS A 1 210 ? -8.465 -14.048 -7.993 1.00 98.62 210 LYS A C 1
ATOM 1543 O O . LYS A 1 210 ? -9.053 -13.782 -6.946 1.00 98.62 210 LYS A O 1
ATOM 1548 N N . VAL A 1 211 ? -7.953 -13.104 -8.776 1.00 98.75 211 VAL A N 1
ATOM 1549 C CA . VAL A 1 211 ? -7.917 -11.689 -8.403 1.00 98.75 211 VAL A CA 1
ATOM 1550 C C . VAL A 1 211 ? -9.214 -11.016 -8.833 1.00 98.75 211 VAL A C 1
ATOM 1552 O O . VAL A 1 211 ? -9.643 -11.131 -9.977 1.00 98.75 211 VAL A O 1
ATOM 1555 N N . ARG A 1 212 ? -9.846 -10.275 -7.920 1.00 97.56 212 ARG A N 1
ATOM 1556 C CA . ARG A 1 212 ? -11.000 -9.418 -8.245 1.00 97.56 212 ARG A CA 1
ATOM 1557 C C . ARG A 1 212 ? -10.622 -7.958 -8.443 1.00 97.56 212 ARG A C 1
ATOM 1559 O O . ARG A 1 212 ? -11.325 -7.231 -9.144 1.00 97.56 212 ARG A O 1
ATOM 1566 N N . ARG A 1 213 ? -9.554 -7.498 -7.786 1.00 98.06 213 ARG A N 1
ATOM 1567 C CA . ARG A 1 213 ? -9.147 -6.091 -7.792 1.00 98.06 213 ARG A CA 1
ATOM 1568 C C . ARG A 1 213 ? -7.658 -5.930 -7.516 1.00 98.06 213 ARG A C 1
ATOM 1570 O O . ARG A 1 213 ? -7.130 -6.600 -6.634 1.00 98.06 213 ARG A O 1
ATOM 1577 N N . VAL A 1 214 ? -7.041 -4.979 -8.203 1.00 98.50 214 VAL A N 1
ATOM 1578 C CA . VAL A 1 214 ? -5.745 -4.402 -7.845 1.00 98.50 214 VAL A CA 1
ATOM 1579 C C . VAL A 1 214 ? -5.962 -2.936 -7.477 1.00 98.50 214 VAL A C 1
ATOM 1581 O O . VAL A 1 214 ? -6.633 -2.206 -8.210 1.00 98.50 214 VAL A O 1
ATOM 1584 N N . VAL A 1 215 ? -5.447 -2.533 -6.320 1.00 98.06 215 VAL A N 1
ATOM 1585 C CA . VAL A 1 215 ? -5.354 -1.140 -5.884 1.00 98.06 215 VAL A CA 1
ATOM 1586 C C . VAL A 1 215 ? -3.897 -0.734 -5.987 1.00 98.06 215 VAL A C 1
ATOM 1588 O O . VAL A 1 215 ? -3.043 -1.306 -5.315 1.00 98.06 215 VAL A O 1
ATOM 1591 N N . PHE A 1 216 ? -3.633 0.216 -6.865 1.00 96.62 216 PHE A N 1
ATOM 1592 C CA . PHE A 1 216 ? -2.324 0.761 -7.136 1.00 96.62 216 PHE A CA 1
ATOM 1593 C C . PHE A 1 216 ? -2.140 2.048 -6.355 1.00 96.62 216 PHE A C 1
ATOM 1595 O O . PHE A 1 216 ? -2.958 2.967 -6.464 1.00 96.62 216 PHE A O 1
ATOM 1602 N N . MET A 1 217 ? -1.046 2.112 -5.611 1.00 93.81 217 MET A N 1
ATOM 1603 C CA . MET A 1 217 ? -0.500 3.378 -5.177 1.00 93.81 217 MET A CA 1
ATOM 1604 C C . MET A 1 217 ? 0.127 4.045 -6.408 1.00 93.81 217 MET A C 1
ATOM 1606 O O . MET A 1 217 ? 1.190 3.653 -6.869 1.00 93.81 217 MET A O 1
ATOM 1610 N N . ASP A 1 218 ? -0.611 4.991 -6.987 1.00 86.19 218 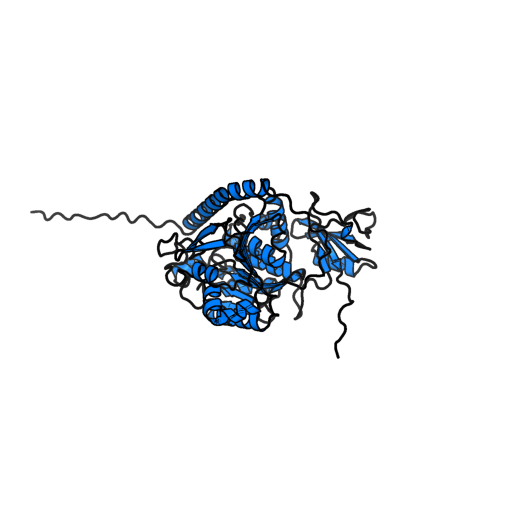ASP A N 1
ATOM 1611 C CA . ASP A 1 218 ? -0.241 5.697 -8.215 1.00 86.19 218 ASP A CA 1
ATOM 1612 C C . ASP A 1 218 ? 0.370 7.080 -7.923 1.00 86.19 218 ASP A C 1
ATOM 1614 O O . ASP A 1 218 ? 1.535 7.353 -8.201 1.00 86.19 218 ASP A O 1
ATOM 1618 N N . GLY A 1 219 ? -0.364 7.929 -7.192 1.00 70.00 219 GLY A N 1
ATOM 1619 C CA . GLY A 1 219 ? 0.196 9.152 -6.603 1.00 70.00 219 GLY A CA 1
ATOM 1620 C C . GLY A 1 219 ? 0.445 10.274 -7.597 1.00 70.00 219 GLY A C 1
ATOM 1621 O O . GLY A 1 219 ? 1.253 11.155 -7.289 1.00 70.00 219 GLY A O 1
ATOM 1622 N N . SER A 1 220 ? -0.167 10.187 -8.785 1.00 66.44 220 SER A N 1
ATOM 1623 C CA . SER A 1 220 ? 0.086 11.079 -9.925 1.00 66.44 220 SER A CA 1
ATOM 1624 C C . SER A 1 220 ? 1.588 11.182 -10.239 1.00 66.44 220 SER A C 1
ATOM 1626 O O . SER A 1 220 ? 2.149 12.251 -10.535 1.00 66.44 220 SER A O 1
ATOM 1628 N N . TYR A 1 221 ? 2.284 10.074 -9.998 1.00 60.47 221 TYR A N 1
ATOM 1629 C CA . TYR A 1 221 ? 3.715 9.930 -10.119 1.00 60.47 221 TYR A CA 1
ATOM 1630 C C . TYR A 1 221 ? 4.010 9.060 -11.329 1.00 60.47 221 TYR A C 1
ATOM 1632 O O . TYR A 1 221 ? 3.171 8.292 -11.774 1.00 60.47 221 TYR A O 1
ATOM 1640 N N . ASN A 1 222 ? 5.226 9.158 -11.867 1.00 61.28 222 ASN A N 1
ATOM 1641 C CA . ASN A 1 222 ? 5.654 8.237 -12.908 1.00 61.28 222 ASN A CA 1
ATOM 1642 C C . ASN A 1 222 ? 5.512 6.799 -12.379 1.00 61.28 222 ASN A C 1
ATOM 1644 O O . ASN A 1 222 ? 6.361 6.339 -11.619 1.00 61.28 222 ASN A O 1
ATOM 1648 N N . PHE A 1 223 ? 4.451 6.116 -12.811 1.00 70.81 223 PHE A N 1
ATOM 1649 C CA . PHE A 1 223 ? 4.067 4.769 -12.400 1.00 70.81 223 PHE A CA 1
ATOM 1650 C C . PHE A 1 223 ? 5.081 3.705 -12.865 1.00 70.81 223 PHE A C 1
ATOM 1652 O O . PHE A 1 223 ? 4.915 2.514 -12.617 1.00 70.81 223 PHE A O 1
ATOM 1659 N N . GLY A 1 224 ? 6.123 4.125 -13.594 1.00 70.19 224 GLY A N 1
ATOM 1660 C CA . GLY A 1 224 ? 7.302 3.350 -13.951 1.00 70.19 224 GLY A CA 1
ATOM 1661 C C . GLY A 1 224 ? 8.440 3.476 -12.933 1.00 70.19 224 GLY A C 1
ATOM 1662 O O . GLY A 1 224 ? 8.234 3.522 -11.732 1.00 70.19 224 GLY A O 1
ATOM 1663 N N . CYS A 1 225 ? 9.671 3.495 -13.441 1.00 83.06 225 CYS A N 1
ATOM 1664 C CA . CYS A 1 225 ? 10.863 3.109 -12.685 1.00 83.06 225 CYS A CA 1
ATOM 1665 C C . CYS A 1 225 ? 11.440 4.223 -11.804 1.00 83.06 225 CYS A C 1
ATOM 1667 O O . CYS A 1 225 ? 12.454 4.830 -12.164 1.00 83.06 225 CYS A O 1
ATOM 1669 N N . GLY A 1 226 ? 10.817 4.482 -10.655 1.00 69.88 226 GLY A N 1
ATOM 1670 C CA . GLY A 1 226 ? 11.328 5.307 -9.555 1.00 69.88 226 GLY A CA 1
ATOM 1671 C C . GLY A 1 226 ? 11.922 6.662 -9.963 1.00 69.88 226 GLY A C 1
ATOM 1672 O O . GLY A 1 226 ? 13.140 6.827 -10.006 1.00 69.88 226 GLY A O 1
ATOM 1673 N N . ASP A 1 227 ? 11.095 7.669 -10.223 1.00 73.38 227 ASP A N 1
ATOM 1674 C CA . ASP A 1 227 ? 11.491 9.037 -10.627 1.00 73.38 227 ASP A CA 1
ATOM 1675 C C . ASP A 1 227 ? 12.346 9.165 -11.888 1.00 73.38 227 ASP A C 1
ATOM 1677 O O . ASP A 1 227 ? 13.026 10.175 -12.081 1.00 73.38 227 ASP A O 1
ATOM 1681 N N . ALA A 1 228 ? 12.374 8.161 -12.763 1.00 77.62 228 ALA A N 1
ATOM 1682 C CA . ALA A 1 228 ? 13.275 8.217 -13.906 1.00 77.62 228 ALA A CA 1
ATOM 1683 C C . ALA A 1 228 ? 12.982 9.377 -14.873 1.00 77.62 228 ALA A C 1
ATOM 1685 O O . ALA A 1 228 ? 13.884 9.763 -15.615 1.00 77.62 228 ALA A O 1
ATOM 1686 N N . HIS A 1 229 ? 11.755 9.921 -14.909 1.00 73.44 229 HIS A N 1
ATOM 1687 C CA . HIS A 1 229 ? 11.313 10.970 -15.856 1.00 73.44 229 HIS A CA 1
ATOM 1688 C C . HIS A 1 229 ? 11.721 10.687 -17.315 1.00 73.44 229 HIS A C 1
ATOM 1690 O O . HIS A 1 229 ? 12.094 11.590 -18.061 1.00 73.44 229 HIS A O 1
ATOM 1696 N N . GLY A 1 230 ? 11.732 9.410 -17.712 1.00 76.19 230 GLY A N 1
ATOM 1697 C CA . GLY A 1 230 ? 12.174 8.975 -19.042 1.00 76.19 230 GLY A CA 1
ATOM 1698 C C . GLY A 1 230 ? 13.675 9.131 -19.329 1.00 76.19 230 GLY A C 1
ATOM 1699 O O . GLY A 1 230 ? 14.094 8.952 -20.469 1.00 76.19 230 GLY A O 1
ATOM 1700 N N . SER A 1 231 ? 14.507 9.431 -18.328 1.00 80.31 231 SER A N 1
ATOM 1701 C CA . SER A 1 231 ? 15.956 9.636 -18.489 1.00 80.31 231 SER A CA 1
ATOM 1702 C C . SER A 1 231 ? 16.769 8.343 -18.662 1.00 80.31 231 SER A C 1
ATOM 1704 O O . SER A 1 231 ? 17.991 8.390 -18.803 1.00 80.31 231 SER A O 1
ATOM 1706 N N . GLY A 1 232 ? 16.119 7.175 -18.637 1.00 85.75 232 GLY A N 1
ATOM 1707 C CA . GLY A 1 232 ? 16.775 5.865 -18.682 1.00 85.75 232 GLY A CA 1
ATOM 1708 C C . GLY A 1 232 ? 17.477 5.471 -17.373 1.00 85.75 232 GLY A C 1
ATOM 1709 O O . GLY A 1 232 ? 17.938 4.332 -17.233 1.00 85.75 232 GLY A O 1
ATOM 1710 N N . VAL A 1 233 ? 17.525 6.363 -16.381 1.00 86.75 233 VAL A N 1
ATOM 1711 C CA . VAL A 1 233 ? 18.134 6.132 -15.068 1.00 86.75 233 VAL A CA 1
ATOM 1712 C C . VAL A 1 233 ? 17.244 6.738 -13.985 1.00 86.75 233 VAL A C 1
ATOM 1714 O O . VAL A 1 233 ? 16.845 7.891 -14.068 1.00 86.75 233 VAL A O 1
ATOM 1717 N N . SER A 1 234 ? 16.960 5.981 -12.933 1.00 87.31 234 SER A N 1
ATOM 1718 C CA . SER A 1 234 ? 16.409 6.542 -11.705 1.00 87.31 234 SER A CA 1
ATOM 1719 C C . SER A 1 234 ? 17.525 7.197 -10.892 1.00 87.31 234 SER A C 1
ATOM 1721 O O . SER A 1 234 ? 18.566 6.558 -10.683 1.00 87.31 234 SER A O 1
ATOM 1723 N N . PRO A 1 235 ? 17.309 8.410 -10.348 1.00 82.50 235 PRO A N 1
ATOM 1724 C CA . PRO A 1 235 ? 18.227 9.023 -9.386 1.00 82.50 235 PRO A CA 1
ATOM 1725 C C . PRO A 1 235 ? 18.509 8.143 -8.153 1.00 82.50 235 PRO A C 1
ATOM 1727 O O . PRO A 1 235 ? 19.505 8.349 -7.461 1.00 82.50 235 PRO A O 1
ATOM 1730 N N . TRP A 1 236 ? 17.640 7.164 -7.892 1.00 79.19 236 TRP A N 1
ATOM 1731 C CA . TRP A 1 236 ? 17.579 6.363 -6.673 1.00 79.19 236 TRP A CA 1
ATOM 1732 C C . TRP A 1 236 ? 17.971 4.911 -6.886 1.00 79.19 236 TRP A C 1
ATOM 1734 O O . TRP A 1 236 ? 18.750 4.351 -6.119 1.00 79.19 236 TRP A O 1
ATOM 1744 N N . LEU A 1 237 ? 17.405 4.307 -7.929 1.00 87.19 237 LEU A N 1
ATOM 1745 C CA . LEU A 1 237 ? 17.402 2.861 -8.144 1.00 87.19 237 LEU A CA 1
ATOM 1746 C C . LEU A 1 237 ? 18.327 2.430 -9.285 1.00 87.19 237 LEU A C 1
ATOM 1748 O O . LEU A 1 237 ? 18.582 1.237 -9.464 1.00 87.19 237 LEU A O 1
ATOM 1752 N N . GLY A 1 238 ? 18.909 3.396 -10.003 1.00 88.88 238 GLY A N 1
ATOM 1753 C CA . GLY A 1 238 ? 19.893 3.154 -11.050 1.00 88.88 238 GLY A CA 1
ATOM 1754 C C . GLY A 1 238 ? 19.266 2.903 -12.428 1.00 88.88 238 GLY A C 1
ATOM 1755 O O . GLY A 1 238 ? 18.228 3.482 -12.745 1.00 88.88 238 GLY A O 1
ATOM 1756 N N . PRO A 1 239 ? 19.913 2.110 -13.302 1.00 91.00 239 PRO A N 1
ATOM 1757 C CA . PRO A 1 239 ? 19.459 1.910 -14.678 1.00 91.00 239 PRO A CA 1
ATOM 1758 C C . PRO A 1 239 ? 18.063 1.285 -14.767 1.00 91.00 239 PRO A C 1
ATOM 1760 O O . PRO A 1 239 ? 17.801 0.241 -14.174 1.00 91.00 239 PRO A O 1
ATOM 1763 N N . THR A 1 240 ? 17.194 1.893 -15.569 1.00 91.50 240 THR A N 1
ATOM 1764 C CA . THR A 1 240 ? 15.755 1.559 -15.650 1.00 91.50 240 THR A CA 1
ATOM 1765 C C . THR A 1 240 ? 15.425 0.375 -16.547 1.00 91.50 240 THR A C 1
ATOM 1767 O O . THR A 1 240 ? 14.343 -0.187 -16.431 1.00 91.50 240 THR A O 1
ATOM 1770 N N . ALA A 1 241 ? 16.377 -0.097 -17.358 1.00 91.25 241 ALA A N 1
ATOM 1771 C CA . ALA A 1 241 ? 16.153 -1.128 -18.376 1.00 91.25 241 ALA A CA 1
ATOM 1772 C C . ALA A 1 241 ? 15.460 -2.412 -17.869 1.00 91.25 241 ALA A C 1
ATOM 1774 O O . ALA A 1 241 ? 14.768 -3.086 -18.628 1.00 91.25 241 ALA A O 1
ATOM 1775 N N . ALA A 1 242 ? 15.650 -2.779 -16.596 1.00 91.00 242 ALA A N 1
ATOM 1776 C CA . ALA A 1 242 ? 15.016 -3.958 -16.000 1.00 91.00 242 ALA A CA 1
ATOM 1777 C C . ALA A 1 242 ? 13.556 -3.721 -15.561 1.00 91.00 242 ALA A C 1
ATOM 1779 O O . ALA A 1 242 ? 12.776 -4.676 -15.471 1.00 91.00 242 ALA A O 1
ATOM 1780 N N . CYS A 1 243 ? 13.179 -2.476 -15.288 1.00 91.88 243 CYS A N 1
ATOM 1781 C CA . CYS A 1 243 ? 11.839 -2.089 -14.866 1.00 91.88 243 CYS A CA 1
ATOM 1782 C C . CYS A 1 243 ? 11.016 -1.478 -16.021 1.00 91.88 243 CYS A C 1
ATOM 1784 O O . CYS A 1 243 ? 9.798 -1.656 -16.032 1.00 91.88 243 CYS A O 1
ATOM 1786 N N . ASP A 1 244 ? 11.653 -0.853 -17.020 1.00 92.69 244 ASP A N 1
ATOM 1787 C CA . ASP A 1 244 ? 10.972 -0.131 -18.101 1.00 92.69 244 ASP A CA 1
ATOM 1788 C C . ASP A 1 244 ? 9.838 -0.950 -18.728 1.00 92.69 244 ASP A C 1
ATOM 1790 O O . ASP A 1 244 ? 9.936 -2.160 -18.980 1.00 92.69 244 ASP A O 1
ATOM 1794 N N . GLY A 1 245 ? 8.716 -0.273 -18.957 1.00 92.94 245 GLY A N 1
ATOM 1795 C CA . GLY A 1 245 ? 7.503 -0.871 -19.488 1.00 92.94 245 GLY A CA 1
ATOM 1796 C C . GLY A 1 245 ? 6.786 -1.846 -18.551 1.00 92.94 245 GLY A C 1
ATOM 1797 O O . GLY A 1 245 ? 5.826 -2.468 -19.003 1.00 92.94 245 GLY A O 1
ATOM 1798 N N . ALA A 1 246 ? 7.186 -2.005 -17.283 1.00 94.62 246 ALA A N 1
ATOM 1799 C CA . ALA A 1 246 ? 6.439 -2.833 -16.333 1.00 94.62 246 ALA A CA 1
ATOM 1800 C C . ALA A 1 246 ? 5.022 -2.320 -16.109 1.00 94.62 246 ALA A C 1
ATOM 1802 O O . ALA A 1 246 ? 4.070 -3.064 -16.344 1.00 94.62 246 ALA A O 1
ATOM 1803 N N . ALA A 1 247 ? 4.880 -1.039 -15.793 1.00 93.12 247 ALA A N 1
ATOM 1804 C CA . ALA A 1 247 ? 3.583 -0.402 -15.636 1.00 93.12 247 ALA A CA 1
ATOM 1805 C C . ALA A 1 247 ? 2.728 -0.459 -16.902 1.00 93.12 247 ALA A C 1
ATOM 1807 O O . ALA A 1 247 ? 1.587 -0.918 -16.874 1.00 93.12 247 ALA A O 1
ATOM 1808 N N . MET A 1 248 ? 3.324 -0.122 -18.049 1.00 94.00 248 MET A N 1
ATOM 1809 C CA . MET A 1 248 ? 2.688 -0.288 -19.356 1.00 94.00 248 MET A CA 1
ATOM 1810 C C . MET A 1 248 ? 2.193 -1.721 -19.580 1.00 94.00 248 MET A C 1
ATOM 1812 O O . MET A 1 248 ? 1.092 -1.923 -20.093 1.00 94.00 248 MET A O 1
ATOM 1816 N N . TYR A 1 249 ? 3.001 -2.725 -19.240 1.00 96.88 249 TYR A N 1
ATOM 1817 C CA . TYR A 1 249 ? 2.632 -4.121 -19.426 1.00 96.88 249 TYR A CA 1
ATOM 1818 C C . TYR A 1 249 ? 1.465 -4.505 -18.517 1.00 96.88 249 TYR A C 1
ATOM 1820 O O . TYR A 1 249 ? 0.480 -5.040 -19.020 1.00 96.88 249 TYR A O 1
ATOM 1828 N N . VAL A 1 250 ? 1.543 -4.199 -17.220 1.00 96.12 250 VAL A N 1
ATOM 1829 C CA . VAL A 1 250 ? 0.506 -4.532 -16.233 1.00 96.12 250 VAL A CA 1
ATOM 1830 C C . VAL A 1 250 ? -0.826 -3.878 -16.592 1.00 96.12 250 VAL A C 1
ATOM 1832 O O . VAL A 1 250 ? -1.812 -4.592 -16.765 1.00 96.12 250 VAL A O 1
ATOM 1835 N N . THR A 1 251 ? -0.850 -2.563 -16.825 1.00 92.94 251 THR A N 1
ATOM 1836 C CA . THR A 1 251 ? -2.080 -1.826 -17.163 1.00 92.94 251 THR A CA 1
ATOM 1837 C C . THR A 1 251 ? -2.738 -2.347 -18.447 1.00 92.94 251 THR A C 1
ATOM 1839 O O . THR A 1 251 ? -3.964 -2.379 -18.556 1.00 92.94 251 THR A O 1
ATOM 1842 N N . ARG A 1 252 ? -1.946 -2.814 -19.426 1.00 93.94 252 ARG A N 1
ATOM 1843 C CA . ARG A 1 252 ? -2.463 -3.359 -20.698 1.00 93.94 252 ARG A CA 1
ATOM 1844 C C . ARG A 1 252 ? -2.900 -4.823 -20.633 1.00 93.94 252 ARG A C 1
ATOM 1846 O O . ARG A 1 252 ? -3.737 -5.217 -21.442 1.00 93.94 252 ARG A O 1
ATOM 1853 N N . HIS A 1 253 ? -2.310 -5.626 -19.747 1.00 96.38 253 HIS A N 1
ATOM 1854 C CA . HIS A 1 253 ? -2.488 -7.085 -19.734 1.00 96.38 253 HIS A CA 1
ATOM 1855 C C . HIS A 1 253 ? -3.226 -7.606 -18.503 1.00 96.38 253 HIS A C 1
ATOM 1857 O O . HIS A 1 253 ? -3.490 -8.808 -18.432 1.00 96.38 253 HIS A O 1
ATOM 1863 N N . LEU A 1 254 ? -3.597 -6.742 -17.553 1.00 96.00 254 LEU A N 1
ATOM 1864 C CA . LEU A 1 254 ? -4.528 -7.137 -16.507 1.00 96.00 254 LEU A CA 1
ATOM 1865 C C . LEU A 1 254 ? -5.849 -7.618 -17.136 1.00 96.00 254 LEU A C 1
ATOM 1867 O O . LEU A 1 254 ? -6.417 -6.919 -17.985 1.00 96.00 254 LEU A O 1
ATOM 1871 N N . PRO A 1 255 ? -6.350 -8.807 -16.751 1.00 95.88 255 PRO A N 1
ATOM 1872 C CA . PRO A 1 255 ? -7.600 -9.328 -17.286 1.00 95.88 255 PRO A CA 1
ATOM 1873 C C . PRO A 1 255 ? -8.757 -8.362 -17.034 1.00 95.88 255 PRO A C 1
ATOM 1875 O O . PRO A 1 255 ? -8.852 -7.752 -15.972 1.00 95.88 255 PRO A O 1
ATOM 1878 N N . ARG A 1 256 ? -9.687 -8.250 -17.988 1.00 93.25 256 ARG A N 1
ATOM 1879 C CA . ARG A 1 256 ? -10.817 -7.302 -17.895 1.00 93.25 256 ARG A CA 1
ATOM 1880 C C . ARG A 1 256 ? -11.740 -7.562 -16.698 1.00 93.25 256 ARG A C 1
ATOM 1882 O O . ARG A 1 256 ? -12.412 -6.638 -16.243 1.00 93.25 256 ARG A O 1
ATOM 1889 N N . SER A 1 257 ? -11.774 -8.797 -16.195 1.00 94.94 257 SER A N 1
ATOM 1890 C CA . SER A 1 257 ? -12.499 -9.169 -14.974 1.00 94.94 257 SER A CA 1
ATOM 1891 C C . SER A 1 257 ? -11.903 -8.534 -13.712 1.00 94.94 257 SER A C 1
ATOM 1893 O O . SER A 1 257 ? -12.627 -8.326 -12.740 1.00 94.94 257 SER A O 1
ATOM 1895 N N . VAL A 1 258 ? -10.617 -8.174 -13.728 1.00 97.56 258 VAL A N 1
ATOM 1896 C CA . VAL A 1 258 ? -9.914 -7.570 -12.597 1.00 97.56 258 VAL A CA 1
ATOM 1897 C C . VAL A 1 258 ? -10.146 -6.062 -12.589 1.00 97.56 258 VAL A C 1
ATOM 1899 O O . VAL A 1 258 ? -9.817 -5.359 -13.545 1.00 97.56 258 VAL A O 1
ATOM 1902 N N . ARG A 1 259 ? -10.703 -5.545 -11.489 1.00 96.94 259 ARG A N 1
ATOM 1903 C CA . ARG A 1 259 ? -10.871 -4.100 -11.281 1.00 96.94 259 ARG A CA 1
ATOM 1904 C C . ARG A 1 259 ? -9.517 -3.443 -11.015 1.00 96.94 259 ARG A C 1
ATOM 1906 O O . ARG A 1 259 ? -8.805 -3.882 -10.120 1.00 96.94 259 ARG A O 1
ATOM 1913 N N . GLN A 1 260 ? -9.206 -2.363 -11.720 1.00 96.94 260 GLN A N 1
ATOM 1914 C CA . GLN A 1 260 ? -8.016 -1.538 -11.496 1.00 96.94 260 GLN A CA 1
ATOM 1915 C C . GLN A 1 260 ? -8.417 -0.246 -10.782 1.00 96.94 260 GLN A C 1
ATOM 1917 O O . GLN A 1 260 ? -9.300 0.470 -11.253 1.00 96.94 260 GLN A O 1
ATOM 1922 N N . ILE A 1 261 ? -7.808 0.030 -9.634 1.00 96.44 261 ILE A N 1
ATOM 1923 C CA . ILE A 1 261 ? -8.039 1.248 -8.855 1.00 96.44 261 ILE A CA 1
ATOM 1924 C C . ILE A 1 261 ? -6.710 1.973 -8.690 1.00 96.44 261 ILE A C 1
ATOM 1926 O O . ILE A 1 261 ? -5.776 1.381 -8.167 1.00 96.44 261 ILE A O 1
ATOM 1930 N N . TYR A 1 262 ? -6.648 3.238 -9.085 1.00 94.81 262 TYR A N 1
ATOM 1931 C CA . TYR A 1 262 ? -5.450 4.074 -8.995 1.00 94.81 262 TYR A CA 1
ATOM 1932 C C . TYR A 1 262 ? -5.651 5.144 -7.924 1.00 94.81 262 TYR A C 1
ATOM 1934 O O . TYR A 1 262 ? -6.537 5.991 -8.058 1.00 94.81 262 TYR A O 1
ATOM 1942 N N . THR A 1 263 ? -4.899 5.092 -6.826 1.00 93.06 263 THR A N 1
ATOM 1943 C CA . THR A 1 263 ? -5.016 6.077 -5.740 1.00 93.06 263 THR A CA 1
ATOM 1944 C C . THR A 1 263 ? -4.072 7.240 -5.998 1.00 93.06 263 THR A C 1
ATOM 1946 O O . THR A 1 263 ? -2.855 7.054 -6.005 1.00 93.06 263 THR A O 1
ATOM 1949 N N . LEU A 1 264 ? -4.621 8.436 -6.193 1.00 86.81 264 LEU A N 1
ATOM 1950 C CA . LEU A 1 264 ? -3.846 9.568 -6.705 1.00 86.81 264 LEU A CA 1
ATOM 1951 C C . LEU A 1 264 ? -3.257 10.471 -5.631 1.00 86.81 264 LEU A C 1
ATOM 1953 O O . LEU A 1 264 ? -2.217 11.076 -5.849 1.00 86.81 264 LEU A O 1
ATOM 1957 N N . ASN A 1 265 ? -3.916 10.601 -4.481 1.00 87.12 265 ASN A N 1
ATOM 1958 C CA . ASN A 1 265 ? -3.530 11.598 -3.493 1.00 87.12 265 ASN A CA 1
ATOM 1959 C C . ASN A 1 265 ? -3.234 11.008 -2.119 1.00 87.12 265 ASN A C 1
ATOM 1961 O O . ASN A 1 265 ? -3.863 10.058 -1.661 1.00 87.12 265 ASN A O 1
ATOM 1965 N N . GLY A 1 266 ? -2.263 11.631 -1.463 1.00 90.12 266 GLY A N 1
ATOM 1966 C CA . GLY A 1 266 ? -1.754 11.248 -0.143 1.00 90.12 266 GLY A CA 1
ATOM 1967 C C . GLY A 1 266 ? -0.692 12.214 0.379 1.00 90.12 266 GLY A C 1
ATOM 1968 O O . GLY A 1 266 ? -0.396 12.211 1.573 1.00 90.12 266 GLY A O 1
ATOM 1969 N N . GLY A 1 267 ? -0.209 13.116 -0.481 1.00 90.88 267 GLY A N 1
ATOM 1970 C CA . GLY A 1 267 ? 0.821 14.103 -0.199 1.00 90.88 267 GLY A CA 1
ATOM 1971 C C . GLY A 1 267 ? 0.531 15.055 0.960 1.00 90.88 267 GLY A C 1
ATOM 1972 O O . GLY A 1 267 ? 1.438 15.519 1.644 1.00 90.88 267 GLY A O 1
ATOM 1973 N N . GLU A 1 268 ? -0.747 15.339 1.203 1.00 90.38 268 GLU A N 1
ATOM 1974 C CA . GLU A 1 268 ? -1.204 16.212 2.294 1.00 90.38 268 GLU A CA 1
ATOM 1975 C C . GLU A 1 268 ? -1.786 15.434 3.485 1.00 90.38 268 GLU A C 1
ATOM 1977 O O . GLU A 1 268 ? -2.264 16.037 4.447 1.00 90.38 268 GLU A O 1
ATOM 1982 N N . VAL A 1 269 ? -1.737 14.102 3.442 1.00 93.69 269 VAL A N 1
ATOM 1983 C CA . VAL A 1 269 ? -2.119 13.219 4.547 1.00 93.69 269 VAL A CA 1
ATOM 1984 C C . VAL A 1 269 ? -0.835 12.798 5.255 1.00 93.69 269 VAL A C 1
ATOM 1986 O O . VAL A 1 269 ? -0.217 11.799 4.905 1.00 93.69 269 VAL A O 1
ATOM 1989 N N . LEU A 1 270 ? -0.394 13.602 6.221 1.00 94.69 270 LEU A N 1
ATOM 1990 C CA . LEU A 1 270 ? 0.894 13.440 6.899 1.00 94.69 270 LEU A CA 1
ATOM 1991 C C . LEU A 1 270 ? 0.756 12.647 8.210 1.00 94.69 270 LEU A C 1
ATOM 1993 O O . LEU A 1 270 ? 0.270 13.195 9.198 1.00 94.69 270 LEU A O 1
ATOM 1997 N N . THR A 1 271 ? 1.230 11.401 8.244 1.00 94.69 271 THR A N 1
ATOM 1998 C CA . THR A 1 271 ? 1.158 10.496 9.412 1.00 94.69 271 THR A CA 1
ATOM 1999 C C . THR A 1 271 ? 2.514 10.290 10.088 1.00 94.69 271 THR A C 1
ATOM 2001 O O . THR A 1 271 ? 3.567 10.626 9.541 1.00 94.69 271 THR A O 1
ATOM 2004 N N . GLY A 1 272 ? 2.500 9.768 11.313 1.00 91.19 272 GLY A N 1
ATOM 2005 C CA . GLY A 1 272 ? 3.686 9.443 12.112 1.00 91.19 272 GLY A CA 1
ATOM 2006 C C . GLY A 1 272 ? 4.162 10.562 13.041 1.00 91.19 272 GLY A C 1
ATOM 2007 O O . GLY A 1 272 ? 4.958 10.311 13.945 1.00 91.19 272 GLY A O 1
ATOM 2008 N N . GLY A 1 273 ? 3.631 11.782 12.907 1.0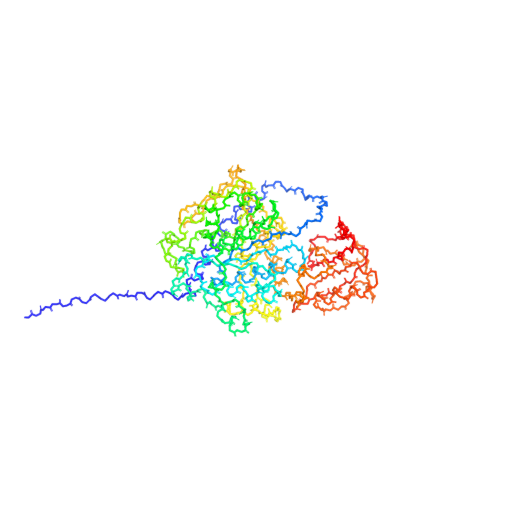0 87.81 273 GLY A N 1
ATOM 2009 C CA . GLY A 1 273 ? 3.986 12.907 13.781 1.00 87.81 273 GLY A CA 1
ATOM 2010 C C . GLY A 1 273 ? 3.692 12.636 15.262 1.00 87.81 273 GLY A C 1
ATOM 2011 O O . GLY A 1 273 ? 4.473 13.023 16.134 1.00 87.81 273 GLY A O 1
ATOM 2012 N N . ARG A 1 274 ? 2.621 11.883 15.552 1.00 84.44 274 ARG A N 1
ATOM 2013 C CA . ARG A 1 274 ? 2.219 11.501 16.917 1.00 84.44 274 ARG A CA 1
ATOM 2014 C C . ARG A 1 274 ? 3.170 10.519 17.605 1.00 84.44 274 ARG A C 1
ATOM 2016 O O . ARG A 1 274 ? 3.080 10.352 18.824 1.00 84.44 274 ARG A O 1
ATOM 2023 N N . PHE A 1 275 ? 4.126 9.915 16.892 1.00 83.56 275 PHE A N 1
ATOM 2024 C CA . PHE A 1 275 ? 5.168 9.105 17.531 1.00 83.56 275 PHE A CA 1
ATOM 2025 C C . PHE A 1 275 ? 6.034 9.919 18.503 1.00 83.56 275 PHE A C 1
ATOM 2027 O O . PHE A 1 275 ? 6.544 9.361 19.483 1.00 83.56 275 PHE A O 1
ATOM 2034 N N . ASN A 1 276 ? 6.164 11.230 18.275 1.00 75.94 276 ASN A N 1
ATOM 2035 C CA . ASN A 1 276 ? 6.881 12.140 19.174 1.00 75.94 276 ASN A CA 1
ATOM 2036 C C . ASN A 1 276 ? 6.107 12.445 20.459 1.00 75.94 276 ASN A C 1
ATOM 2038 O O . ASN A 1 276 ? 6.722 12.710 21.488 1.00 75.94 276 ASN A O 1
ATOM 2042 N N . ASP A 1 277 ? 4.782 12.308 20.432 1.00 75.25 277 ASP A N 1
ATOM 2043 C CA . ASP A 1 277 ? 3.903 12.509 21.591 1.00 75.25 277 ASP A CA 1
ATOM 2044 C C . ASP A 1 277 ? 3.799 11.242 22.460 1.00 75.25 277 ASP A C 1
ATOM 2046 O O . ASP A 1 277 ? 2.875 11.070 23.255 1.00 75.25 277 ASP A O 1
ATOM 2050 N N . GLY A 1 278 ? 4.732 10.304 22.279 1.00 69.69 278 GLY A N 1
ATOM 2051 C CA . GLY A 1 278 ? 4.791 9.055 23.029 1.00 69.69 278 GLY A CA 1
ATOM 2052 C C . GLY A 1 278 ? 3.850 7.960 22.525 1.00 69.69 278 GLY A C 1
ATOM 2053 O O . GLY A 1 278 ? 3.878 6.869 23.089 1.00 69.69 278 GLY A O 1
ATOM 2054 N N . CYS A 1 279 ? 3.067 8.188 21.463 1.00 76.50 279 CYS A N 1
ATOM 2055 C CA . CYS A 1 279 ? 2.258 7.127 20.861 1.00 76.50 279 CYS A CA 1
ATOM 2056 C C . CYS A 1 279 ? 3.123 6.104 20.100 1.00 76.50 279 CYS A C 1
ATOM 2058 O O . CYS A 1 279 ? 4.285 6.382 19.771 1.00 76.50 279 CYS A O 1
ATOM 2060 N N . GLY A 1 280 ? 2.534 4.938 19.807 1.00 76.38 280 GLY A N 1
ATOM 2061 C CA . GLY A 1 280 ? 3.134 3.891 18.983 1.00 76.38 280 GLY A CA 1
ATOM 2062 C C . GLY A 1 280 ? 4.307 3.169 19.643 1.00 76.38 280 GLY A C 1
ATOM 2063 O O . GLY A 1 280 ? 4.867 3.601 20.656 1.00 76.38 280 GLY A O 1
ATOM 2064 N N . MET A 1 281 ? 4.699 2.047 19.050 1.00 83.69 281 MET A N 1
ATOM 2065 C CA . MET A 1 281 ? 5.794 1.221 19.548 1.00 83.69 281 MET A CA 1
ATOM 2066 C C . MET A 1 281 ? 6.429 0.388 18.437 1.00 83.69 281 MET A C 1
ATOM 2068 O O . MET A 1 281 ? 5.931 0.329 17.316 1.00 83.69 281 MET A O 1
ATOM 2072 N N . GLY A 1 282 ? 7.540 -0.263 18.775 1.00 91.00 282 GLY A N 1
ATOM 2073 C CA . GLY A 1 282 ? 8.146 -1.258 17.904 1.00 91.00 282 GLY A CA 1
ATOM 2074 C C . GLY A 1 282 ? 8.768 -0.682 16.624 1.00 91.00 282 GLY A C 1
ATOM 2075 O O . GLY A 1 282 ? 9.060 0.515 16.549 1.00 91.00 282 GLY A O 1
ATOM 2076 N N . PRO A 1 283 ? 9.006 -1.546 15.625 1.00 95.44 283 PRO A N 1
ATOM 2077 C CA . PRO A 1 283 ? 9.747 -1.189 14.427 1.00 95.44 283 PRO A CA 1
ATOM 2078 C C . PRO A 1 283 ? 9.045 -0.148 13.564 1.00 95.44 283 PRO A C 1
ATOM 2080 O O . PRO A 1 283 ? 9.733 0.585 12.868 1.00 95.44 283 PRO A O 1
ATOM 2083 N N . VAL A 1 284 ? 7.713 -0.041 13.621 1.00 96.06 284 VAL A N 1
ATOM 2084 C CA . VAL A 1 284 ? 6.965 0.974 12.860 1.00 96.06 284 VAL A CA 1
ATOM 2085 C C . VAL A 1 284 ? 7.347 2.371 13.340 1.00 96.06 284 VAL A C 1
ATOM 2087 O O . VAL A 1 284 ? 7.787 3.207 12.552 1.00 96.06 284 VAL A O 1
ATOM 2090 N N . LYS A 1 285 ? 7.268 2.597 14.657 1.00 94.31 285 LYS A N 1
ATOM 2091 C CA . LYS A 1 285 ? 7.688 3.853 15.282 1.00 94.31 285 LYS A CA 1
ATOM 2092 C C . LYS A 1 285 ? 9.156 4.159 14.999 1.00 94.31 285 LYS A C 1
ATOM 2094 O O . LYS A 1 285 ? 9.480 5.273 14.596 1.00 94.31 285 LYS A O 1
ATOM 2099 N N . ASP A 1 286 ? 10.030 3.177 15.198 1.00 96.06 286 ASP A N 1
ATOM 2100 C CA . ASP A 1 286 ? 11.464 3.347 14.980 1.00 96.06 286 ASP A CA 1
ATOM 2101 C C . ASP A 1 286 ? 11.788 3.704 13.523 1.00 96.06 286 ASP A C 1
ATOM 2103 O O . ASP A 1 286 ? 12.580 4.615 13.285 1.00 96.06 286 ASP A O 1
ATOM 2107 N N . ALA A 1 287 ? 11.167 3.026 12.551 1.00 97.19 287 ALA A N 1
ATOM 2108 C CA . ALA A 1 287 ? 11.366 3.295 11.129 1.00 97.19 287 ALA A CA 1
ATOM 2109 C C . ALA A 1 287 ? 11.009 4.743 10.794 1.00 97.19 287 ALA A C 1
ATOM 2111 O O . ALA A 1 287 ? 11.820 5.460 10.206 1.00 97.19 287 ALA A O 1
ATOM 2112 N N . TYR A 1 288 ? 9.824 5.189 11.229 1.00 96.69 288 TYR A N 1
ATOM 2113 C CA . TYR A 1 288 ? 9.374 6.564 11.035 1.00 96.69 288 TYR A CA 1
ATOM 2114 C C . TYR A 1 288 ? 10.331 7.552 11.693 1.00 96.69 288 TYR A C 1
ATOM 2116 O O . TYR A 1 288 ? 10.757 8.495 11.039 1.00 96.69 288 TYR A O 1
ATOM 2124 N N . GLN A 1 289 ? 10.733 7.328 12.945 1.00 94.81 289 GLN A N 1
ATOM 2125 C CA . GLN A 1 289 ? 11.648 8.232 13.645 1.00 94.81 289 GLN A CA 1
ATOM 2126 C C . GLN A 1 289 ? 13.018 8.335 12.963 1.00 94.81 289 GLN A C 1
ATOM 2128 O O . GLN A 1 289 ? 13.559 9.438 12.867 1.00 94.81 289 GLN A O 1
ATOM 2133 N N . ILE A 1 290 ? 13.562 7.222 12.459 1.00 95.19 290 ILE A N 1
ATOM 2134 C CA . ILE A 1 290 ? 14.820 7.207 11.701 1.00 95.19 290 ILE A CA 1
ATOM 2135 C C . ILE A 1 290 ? 14.659 7.968 10.381 1.00 95.19 290 ILE A C 1
ATOM 2137 O O . ILE A 1 290 ? 15.492 8.813 10.055 1.00 95.19 290 ILE A O 1
ATOM 2141 N N . TRP A 1 291 ? 13.593 7.687 9.631 1.00 94.19 291 TRP A N 1
ATOM 2142 C CA . TRP A 1 291 ? 13.376 8.258 8.305 1.00 94.19 291 TRP A CA 1
ATOM 2143 C C . TRP A 1 291 ? 13.035 9.751 8.344 1.00 94.19 291 TRP A C 1
ATOM 2145 O O . TRP A 1 291 ? 13.636 10.554 7.629 1.00 94.19 291 TRP A O 1
ATOM 2155 N N . THR A 1 292 ? 12.061 10.135 9.169 1.00 93.50 292 THR A N 1
ATOM 2156 C CA . THR A 1 292 ? 11.528 11.502 9.212 1.00 93.50 292 THR A CA 1
ATOM 2157 C C . THR A 1 292 ? 12.329 12.417 10.134 1.00 93.50 292 THR A C 1
ATOM 2159 O O . THR A 1 292 ? 12.120 13.630 10.112 1.00 93.50 292 THR A O 1
ATOM 2162 N N . GLY A 1 293 ? 13.210 11.866 10.977 1.00 92.50 293 GLY A N 1
ATOM 2163 C CA . GLY A 1 293 ? 13.870 12.616 12.046 1.00 92.50 293 GLY A CA 1
ATOM 2164 C C . GLY A 1 293 ? 12.884 13.122 13.103 1.00 92.50 293 GLY A C 1
ATOM 2165 O O . GLY A 1 293 ? 13.082 14.204 13.652 1.00 92.50 293 GLY A O 1
ATOM 2166 N N . GLY A 1 294 ? 11.796 12.380 13.344 1.00 87.88 294 GLY A N 1
ATOM 2167 C CA . GLY A 1 294 ? 10.701 12.804 14.222 1.00 87.88 294 GLY A CA 1
ATOM 2168 C C . GLY A 1 294 ? 9.704 13.756 13.551 1.00 87.88 294 GLY A C 1
ATOM 2169 O O . GLY A 1 294 ? 8.985 14.475 14.231 1.00 87.88 294 GLY A O 1
ATOM 2170 N N . GLY A 1 295 ? 9.646 13.801 12.223 1.00 91.81 295 GLY A N 1
ATOM 2171 C CA . GLY A 1 295 ? 8.561 14.440 11.476 1.00 91.81 295 GLY A CA 1
ATOM 2172 C C . GLY A 1 295 ? 7.440 13.467 11.095 1.00 91.81 295 GLY A C 1
ATOM 2173 O O . GLY A 1 295 ? 7.392 12.326 11.557 1.00 91.81 295 GLY A O 1
ATOM 2174 N N . SER A 1 296 ? 6.583 13.916 10.182 1.00 94.06 296 SER A N 1
ATOM 2175 C CA . SER A 1 296 ? 5.563 13.088 9.528 1.00 94.06 296 SER A CA 1
ATOM 2176 C C . SER A 1 296 ? 5.982 12.702 8.104 1.00 94.06 296 SER A C 1
ATOM 2178 O O . SER A 1 296 ? 6.869 13.330 7.521 1.00 94.06 296 SER A O 1
ATOM 2180 N N . ARG A 1 297 ? 5.313 11.701 7.527 1.00 94.75 297 ARG A N 1
ATOM 2181 C CA . ARG A 1 297 ? 5.457 11.255 6.132 1.00 94.75 297 ARG A CA 1
ATOM 2182 C C . ARG A 1 297 ? 4.086 11.298 5.434 1.00 94.75 297 ARG A C 1
ATOM 2184 O O . ARG A 1 297 ? 3.092 10.988 6.095 1.00 94.75 297 ARG A O 1
ATOM 2191 N N . PRO A 1 298 ? 3.988 11.691 4.151 1.00 95.12 298 PRO A N 1
ATOM 2192 C CA . PRO A 1 298 ? 2.742 11.531 3.410 1.00 95.12 298 PRO A CA 1
ATOM 2193 C C . PRO A 1 298 ? 2.329 10.060 3.274 1.00 95.12 298 PRO A C 1
ATOM 2195 O O . PRO A 1 298 ? 3.169 9.173 3.299 1.00 95.12 298 PRO A O 1
ATOM 2198 N N . SER A 1 299 ? 1.029 9.789 3.184 1.00 95.81 299 SER A N 1
ATOM 2199 C CA . SER A 1 299 ? 0.487 8.460 3.521 1.00 95.81 299 SER A CA 1
ATOM 2200 C C . SER A 1 299 ? -0.023 7.673 2.320 1.00 95.81 299 SER A C 1
ATOM 2202 O O . SER A 1 299 ? -1.096 7.072 2.383 1.00 95.81 299 SER A O 1
ATOM 2204 N N . TRP A 1 300 ? 0.704 7.707 1.210 1.00 94.88 300 TRP A N 1
ATOM 2205 C CA . TRP A 1 300 ? 0.237 7.141 -0.049 1.00 94.88 300 TRP A CA 1
ATOM 2206 C C . TRP A 1 300 ? -0.016 5.633 0.015 1.00 94.88 300 TRP A C 1
ATOM 2208 O O . TRP A 1 300 ? -1.124 5.188 -0.298 1.00 94.88 300 TRP A O 1
ATOM 2218 N N . ASP A 1 301 ? 0.959 4.862 0.494 1.00 97.19 301 ASP A N 1
ATOM 2219 C CA . ASP A 1 301 ? 0.828 3.405 0.595 1.00 97.19 301 ASP A CA 1
ATOM 2220 C C . ASP A 1 301 ? -0.221 2.997 1.632 1.00 97.19 301 ASP A C 1
ATOM 2222 O O . ASP A 1 301 ? -1.001 2.064 1.422 1.00 97.19 301 ASP A O 1
ATOM 2226 N N . LEU A 1 302 ? -0.294 3.742 2.742 1.00 98.06 302 LEU A N 1
ATOM 2227 C CA . LEU A 1 302 ? -1.279 3.526 3.803 1.00 98.06 302 LEU A CA 1
ATOM 2228 C C . LEU A 1 302 ? -2.699 3.656 3.253 1.00 98.06 302 LEU A C 1
ATOM 2230 O O . LEU A 1 302 ? -3.558 2.820 3.539 1.00 98.06 302 LEU A O 1
ATOM 2234 N N . ILE A 1 303 ? -2.938 4.695 2.451 1.00 97.12 303 ILE A N 1
ATOM 2235 C CA . ILE A 1 303 ? -4.217 4.935 1.784 1.00 97.12 303 ILE A CA 1
ATOM 2236 C C . ILE A 1 303 ? -4.531 3.789 0.820 1.00 97.12 303 ILE A C 1
ATOM 2238 O O . ILE A 1 303 ? -5.634 3.244 0.873 1.00 97.12 303 ILE A O 1
ATOM 2242 N N . ALA A 1 304 ? -3.579 3.381 -0.024 1.00 97.62 304 ALA A N 1
ATOM 2243 C CA . ALA A 1 304 ? -3.784 2.296 -0.981 1.00 97.62 304 ALA A CA 1
ATOM 2244 C C . ALA A 1 304 ? -4.161 0.975 -0.288 1.00 97.62 304 ALA A C 1
ATOM 2246 O O . ALA A 1 304 ? -5.149 0.337 -0.667 1.00 97.62 304 ALA A O 1
ATOM 2247 N N . VAL A 1 305 ? -3.449 0.599 0.778 1.00 98.50 305 VAL A N 1
ATOM 2248 C CA . VAL A 1 305 ? -3.766 -0.593 1.581 1.00 98.50 305 VAL A CA 1
ATOM 2249 C C . VAL A 1 305 ? -5.125 -0.465 2.267 1.00 98.50 305 VAL A C 1
ATOM 2251 O O . VAL A 1 305 ? -5.925 -1.404 2.221 1.00 98.50 305 VAL A O 1
ATOM 2254 N N . TYR A 1 306 ? -5.430 0.686 2.871 1.00 96.75 306 TYR A N 1
ATOM 2255 C CA . TYR A 1 306 ? -6.711 0.892 3.546 1.00 96.75 306 TYR A CA 1
ATOM 2256 C C . TYR A 1 306 ? -7.882 0.747 2.565 1.00 96.75 306 TYR A C 1
ATOM 2258 O O . TYR A 1 306 ? -8.825 0.004 2.835 1.00 96.75 306 TYR A O 1
ATOM 2266 N N . LEU A 1 307 ? -7.806 1.380 1.390 1.00 92.94 307 LEU A N 1
ATOM 2267 C CA . LEU A 1 307 ? -8.840 1.298 0.353 1.00 92.94 307 LEU A CA 1
ATOM 2268 C C . LEU A 1 307 ? -8.954 -0.109 -0.257 1.00 92.94 307 LEU A C 1
ATOM 2270 O O . LEU A 1 307 ? -10.056 -0.537 -0.618 1.00 92.94 307 LEU A O 1
ATOM 2274 N N . ALA A 1 308 ? -7.848 -0.858 -0.348 1.00 95.56 308 ALA A N 1
ATOM 2275 C CA . ALA A 1 308 ? -7.855 -2.250 -0.800 1.00 95.56 308 ALA A CA 1
ATOM 2276 C C . ALA A 1 308 ? -8.715 -3.149 0.100 1.00 95.56 308 ALA A C 1
ATOM 2278 O O . ALA A 1 308 ? -9.447 -4.011 -0.400 1.00 95.56 308 ALA A O 1
ATOM 2279 N N . VAL A 1 309 ? -8.671 -2.918 1.412 1.00 89.19 309 VAL A N 1
ATOM 2280 C CA . VAL A 1 309 ? -9.421 -3.700 2.400 1.00 89.19 309 VAL A CA 1
ATOM 2281 C C . VAL A 1 309 ? -10.821 -3.135 2.632 1.00 89.19 309 VAL A C 1
ATOM 2283 O O . VAL A 1 309 ? -11.810 -3.856 2.497 1.00 89.19 309 VAL A O 1
ATOM 2286 N N . MET A 1 310 ? -10.916 -1.849 2.967 1.00 86.25 310 MET A N 1
ATOM 2287 C CA . MET A 1 310 ? -12.149 -1.220 3.448 1.00 86.25 310 MET A CA 1
ATOM 2288 C C . MET A 1 310 ? -13.077 -0.768 2.321 1.00 86.25 310 MET A C 1
ATOM 2290 O O . MET A 1 310 ? -14.276 -0.636 2.546 1.00 86.25 310 MET A O 1
ATOM 2294 N N . GLY A 1 311 ? -12.558 -0.613 1.101 1.00 83.88 311 GLY A N 1
ATOM 2295 C CA . GLY A 1 311 ? -13.321 -0.155 -0.057 1.00 83.88 311 GLY A CA 1
ATOM 2296 C C . GLY A 1 311 ? -13.011 1.287 -0.453 1.00 83.88 311 GLY A C 1
ATOM 2297 O O . GLY A 1 311 ? -12.506 2.086 0.333 1.00 83.88 311 GLY A O 1
ATOM 2298 N N . THR A 1 312 ? -13.315 1.606 -1.708 1.00 85.00 312 THR A N 1
ATOM 2299 C CA . THR A 1 312 ? -13.053 2.893 -2.378 1.00 85.00 312 THR A CA 1
ATOM 2300 C C . THR A 1 312 ? -14.077 3.984 -2.053 1.00 85.00 312 THR A C 1
ATOM 2302 O O . THR A 1 312 ? -14.015 5.079 -2.599 1.00 85.00 312 THR A O 1
ATOM 2305 N N . ASP A 1 313 ? -15.032 3.677 -1.183 1.00 78.88 313 ASP A N 1
ATOM 2306 C CA . ASP A 1 313 ? -15.995 4.583 -0.559 1.00 78.88 313 ASP A CA 1
ATOM 2307 C C . ASP A 1 313 ? -15.599 4.955 0.883 1.00 78.88 313 ASP A C 1
ATOM 2309 O O . ASP A 1 313 ? -16.255 5.778 1.523 1.00 78.88 313 ASP A O 1
ATOM 2313 N N . SER A 1 314 ? -14.507 4.381 1.398 1.00 82.88 314 SER A N 1
ATOM 2314 C CA . SER A 1 314 ? -13.932 4.738 2.696 1.00 82.88 314 SER A CA 1
ATOM 2315 C C . SER A 1 314 ? -13.006 5.962 2.601 1.00 82.88 314 SER A C 1
ATOM 2317 O O . SER A 1 314 ? -12.784 6.505 1.518 1.00 82.88 314 SER A O 1
ATOM 2319 N N . LEU A 1 315 ? -12.494 6.451 3.739 1.00 84.12 315 LEU A N 1
ATOM 2320 C CA . LEU A 1 315 ? -11.599 7.623 3.825 1.00 84.12 315 LEU A CA 1
ATOM 2321 C C . LEU A 1 315 ? -12.115 8.883 3.104 1.00 84.12 315 LEU A C 1
ATOM 2323 O O . LEU A 1 315 ? -11.330 9.656 2.561 1.00 84.12 315 LEU A O 1
ATOM 2327 N N . TYR A 1 316 ? -13.435 9.099 3.077 1.00 85.31 316 TYR A N 1
ATOM 2328 C CA . TYR A 1 316 ? -14.054 10.235 2.375 1.00 85.31 316 TYR A CA 1
ATOM 2329 C C . TYR A 1 316 ? -13.661 10.311 0.889 1.00 85.31 316 TYR A C 1
ATOM 2331 O O . TYR A 1 316 ? -13.574 11.401 0.310 1.00 85.31 316 TYR A O 1
ATOM 2339 N N . SER A 1 317 ? -13.381 9.160 0.277 1.00 85.62 317 SER A N 1
ATOM 2340 C CA . SER A 1 317 ? -12.892 9.085 -1.092 1.00 85.62 317 SER A CA 1
ATOM 2341 C C . SER A 1 317 ? -14.018 8.946 -2.116 1.00 85.62 317 SER A C 1
ATOM 2343 O O . SER A 1 317 ? -15.180 8.689 -1.793 1.00 85.62 317 SER A O 1
ATOM 2345 N N . SER A 1 318 ? -13.688 9.220 -3.377 1.00 86.56 318 SER A N 1
ATOM 2346 C CA . SER A 1 318 ? -14.618 9.103 -4.497 1.00 86.56 318 SER A CA 1
ATOM 2347 C C . SER A 1 318 ? -13.928 8.539 -5.731 1.00 86.56 318 SER A C 1
ATOM 2349 O O . SER A 1 318 ? -12.791 8.903 -6.037 1.00 86.56 318 SER A O 1
ATOM 2351 N N . GLU A 1 319 ? -14.636 7.667 -6.451 1.00 90.81 319 GLU A N 1
ATOM 2352 C CA . GLU A 1 319 ? -14.161 7.099 -7.710 1.00 90.81 319 GLU A CA 1
ATOM 2353 C C . GLU A 1 319 ? -14.457 8.007 -8.911 1.00 90.81 319 GLU A C 1
ATOM 2355 O O . GLU A 1 319 ? -15.560 8.537 -9.114 1.00 90.81 319 GLU A O 1
ATOM 2360 N N . ARG A 1 320 ? -13.476 8.084 -9.804 1.00 90.94 320 ARG A N 1
ATOM 2361 C CA . ARG A 1 320 ? -13.614 8.564 -11.171 1.00 90.94 320 ARG A CA 1
ATOM 2362 C C . ARG A 1 320 ? -13.353 7.408 -12.141 1.00 90.94 320 ARG A C 1
ATOM 2364 O O . ARG A 1 320 ? -12.196 7.059 -12.354 1.00 90.94 320 ARG A O 1
ATOM 2371 N N . PRO A 1 321 ? -14.406 6.817 -12.737 1.00 93.44 321 PRO A N 1
ATOM 2372 C CA . PRO A 1 321 ? -14.253 5.818 -13.791 1.00 93.44 321 PRO A CA 1
ATOM 2373 C C . PRO A 1 321 ? -13.533 6.384 -15.016 1.00 93.44 321 PRO A C 1
ATOM 2375 O O . PRO A 1 321 ? -13.691 7.561 -15.338 1.00 93.44 321 PRO A O 1
ATOM 2378 N N . GLY A 1 322 ? -12.777 5.531 -15.700 1.00 92.81 322 GLY A N 1
ATOM 2379 C CA . GLY A 1 322 ? -12.043 5.886 -16.912 1.00 92.81 322 GLY A CA 1
ATOM 2380 C C . GLY A 1 322 ? -11.041 4.801 -17.297 1.00 92.81 322 GLY A C 1
ATOM 2381 O O . GLY A 1 322 ? -11.090 3.688 -16.764 1.00 92.81 322 GLY A O 1
ATOM 2382 N N . THR A 1 323 ? -10.126 5.134 -18.202 1.00 92.62 323 THR A N 1
ATOM 2383 C CA . THR A 1 323 ? -9.031 4.260 -18.639 1.00 92.62 323 THR A CA 1
ATOM 2384 C C . THR A 1 323 ? -7.689 4.904 -18.336 1.00 92.62 323 THR A C 1
ATOM 2386 O O . THR A 1 323 ? -7.448 6.029 -18.763 1.00 92.62 323 THR A O 1
ATOM 2389 N N . GLU A 1 324 ? -6.803 4.161 -17.673 1.00 91.69 324 GLU A N 1
ATOM 2390 C CA . GLU A 1 324 ? -5.404 4.552 -17.500 1.00 91.69 324 GLU A CA 1
ATOM 2391 C C . GLU A 1 324 ? -4.560 4.045 -18.674 1.00 91.69 324 GLU A C 1
ATOM 2393 O O . GLU A 1 324 ? -4.735 2.915 -19.148 1.00 91.69 324 GLU A O 1
ATOM 2398 N N . SER A 1 325 ? -3.643 4.876 -19.163 1.00 90.69 325 SER A N 1
ATOM 2399 C CA . SER A 1 325 ? -2.723 4.508 -20.233 1.00 90.69 325 SER A CA 1
ATOM 2400 C C . SER A 1 325 ? -1.310 4.938 -19.888 1.00 90.69 325 SER A C 1
ATOM 2402 O O . SER A 1 325 ? -1.038 6.108 -19.668 1.00 90.69 325 SER A O 1
ATOM 2404 N N . VAL A 1 326 ? -0.404 3.963 -19.883 1.00 91.06 326 VAL A N 1
ATOM 2405 C CA . VAL A 1 326 ? 0.979 4.165 -19.455 1.00 91.06 326 VAL A CA 1
ATOM 2406 C C . VAL A 1 326 ? 1.920 3.862 -20.617 1.00 91.06 326 VAL A C 1
ATOM 2408 O O . VAL A 1 326 ? 1.723 2.879 -21.352 1.00 91.06 326 VAL A O 1
ATOM 2411 N N . ASP A 1 327 ? 2.915 4.720 -20.826 1.00 90.81 327 ASP A N 1
ATOM 2412 C CA . ASP A 1 327 ? 3.980 4.495 -21.802 1.00 90.81 327 ASP A CA 1
ATOM 2413 C C . ASP A 1 327 ? 5.157 3.691 -21.219 1.00 90.81 327 ASP A C 1
ATOM 2415 O O . ASP A 1 327 ? 5.162 3.288 -20.057 1.00 90.81 327 ASP A O 1
ATOM 2419 N N . VAL A 1 328 ? 6.163 3.395 -22.046 1.00 90.75 328 VAL A N 1
ATOM 2420 C CA . VAL A 1 328 ? 7.313 2.581 -21.616 1.00 90.75 328 VAL A CA 1
ATOM 2421 C C . VAL A 1 328 ? 8.127 3.239 -20.496 1.00 90.75 328 VAL A C 1
ATOM 2423 O O . VAL A 1 328 ? 8.686 2.525 -19.669 1.00 90.75 328 VAL A O 1
ATOM 2426 N N . ALA A 1 329 ? 8.160 4.573 -20.461 1.00 86.62 329 ALA A N 1
ATOM 2427 C CA . ALA A 1 329 ? 8.872 5.361 -19.464 1.00 86.62 329 ALA A CA 1
ATOM 2428 C C . ALA A 1 329 ? 8.054 5.563 -18.179 1.00 86.62 3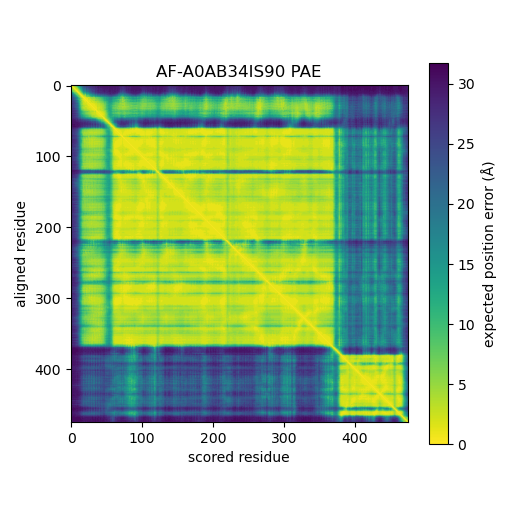29 ALA A C 1
ATOM 2430 O O . ALA A 1 329 ? 8.577 6.147 -17.231 1.00 86.62 329 ALA A O 1
ATOM 2431 N N . GLY A 1 330 ? 6.801 5.093 -18.166 1.00 86.81 330 GLY A N 1
ATOM 2432 C CA . GLY A 1 330 ? 5.868 5.196 -17.054 1.00 86.81 330 GLY A CA 1
ATOM 2433 C C . GLY A 1 330 ? 5.085 6.510 -17.004 1.00 86.81 330 GLY A C 1
ATOM 2434 O O . GLY A 1 330 ? 4.453 6.799 -15.993 1.00 86.81 330 GLY A O 1
ATOM 2435 N N . ASN A 1 331 ? 5.076 7.297 -18.088 1.00 86.19 331 ASN A N 1
ATOM 2436 C CA . ASN A 1 331 ? 4.181 8.450 -18.166 1.00 86.19 331 ASN A CA 1
ATOM 2437 C C . ASN A 1 331 ? 2.739 7.962 -18.308 1.00 86.19 331 ASN A C 1
ATOM 2439 O O . ASN A 1 331 ? 2.420 7.186 -19.215 1.00 86.19 331 ASN A O 1
ATOM 2443 N N . GLU A 1 332 ? 1.893 8.446 -17.412 1.00 87.00 332 GLU A N 1
ATOM 24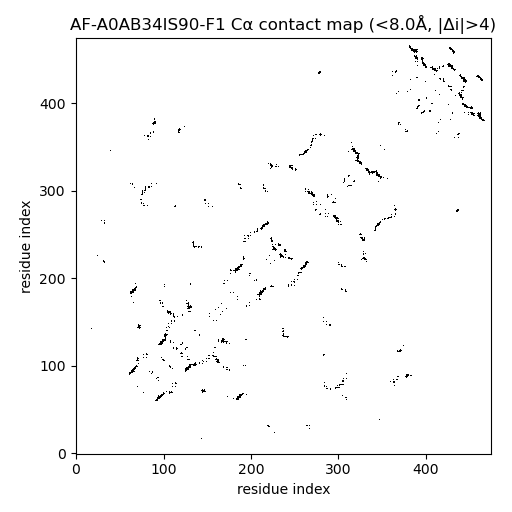44 C CA . GLU A 1 332 ? 0.476 8.129 -17.304 1.00 87.00 332 GLU A CA 1
ATOM 2445 C C . GLU A 1 332 ? -0.401 9.123 -18.079 1.00 87.00 332 GLU A C 1
ATOM 2447 O O . GLU A 1 332 ? -0.028 10.273 -18.347 1.00 87.00 332 GLU A O 1
ATOM 2452 N N . LYS A 1 333 ? -1.589 8.668 -18.466 1.00 89.44 333 LYS A N 1
ATOM 2453 C CA . LYS A 1 333 ? -2.632 9.488 -19.071 1.00 89.44 333 LYS A CA 1
ATOM 2454 C C . LYS A 1 333 ? -3.970 8.816 -18.823 1.00 89.44 333 LYS A C 1
ATOM 2456 O O . LYS A 1 333 ? -4.318 7.833 -19.488 1.00 89.44 333 LYS A O 1
ATOM 2461 N N . PHE A 1 334 ? -4.767 9.473 -17.992 1.00 89.94 334 PHE A N 1
ATOM 2462 C CA . PHE A 1 334 ? -6.124 9.052 -17.704 1.00 89.94 334 PHE A CA 1
ATOM 2463 C C . PHE A 1 334 ? -7.148 9.649 -18.676 1.00 89.94 334 PHE A C 1
ATOM 2465 O O . PHE A 1 334 ? -7.250 10.867 -18.849 1.00 89.94 334 PHE A O 1
ATOM 2472 N N . ASP A 1 335 ? -7.953 8.787 -19.289 1.00 91.75 335 ASP A N 1
ATOM 2473 C CA . ASP A 1 335 ? -9.099 9.159 -20.114 1.00 91.75 335 ASP A CA 1
ATOM 2474 C C . ASP A 1 335 ? -10.407 8.892 -19.357 1.00 91.75 335 ASP A C 1
ATOM 2476 O O . ASP A 1 335 ? -10.935 7.779 -19.352 1.00 91.75 335 ASP A O 1
ATOM 2480 N N . ALA A 1 336 ? -10.954 9.942 -18.738 1.00 90.06 336 ALA A N 1
ATOM 2481 C CA . ALA A 1 336 ? -12.232 9.884 -18.025 1.00 90.06 336 ALA A CA 1
ATOM 2482 C C . ALA A 1 336 ? -13.451 9.709 -18.956 1.00 90.06 336 ALA A C 1
ATOM 2484 O O . ALA A 1 336 ? -14.554 9.439 -18.480 1.00 90.06 336 ALA A O 1
ATOM 2485 N N . THR A 1 337 ? -13.286 9.873 -20.274 1.00 91.44 337 THR A N 1
ATOM 2486 C CA . THR A 1 337 ? -14.368 9.666 -21.252 1.00 91.44 337 THR A CA 1
ATOM 2487 C C . THR A 1 337 ? -14.485 8.205 -21.674 1.00 91.44 337 THR A C 1
ATOM 2489 O O . THR A 1 337 ? -15.566 7.754 -22.057 1.00 91.44 337 THR A O 1
ATOM 2492 N N . ASN A 1 338 ? -13.399 7.439 -21.549 1.00 91.50 338 ASN A N 1
ATOM 2493 C CA . ASN A 1 338 ? -13.388 6.016 -21.834 1.00 91.50 338 ASN A CA 1
ATOM 2494 C C . ASN A 1 338 ? -13.686 5.194 -20.574 1.00 91.50 338 ASN A C 1
ATOM 2496 O O . ASN A 1 338 ? -12.801 4.814 -19.819 1.00 91.50 338 ASN A O 1
ATOM 2500 N N . THR A 1 339 ? -14.956 4.863 -20.364 1.00 88.88 339 THR A N 1
ATOM 2501 C CA . THR A 1 339 ? -15.404 4.037 -19.228 1.00 88.88 339 THR A CA 1
ATOM 2502 C C . THR A 1 339 ? -15.589 2.562 -19.591 1.00 88.88 339 THR A C 1
ATOM 2504 O O . THR A 1 339 ? -16.162 1.795 -18.820 1.00 88.88 339 THR A O 1
ATOM 2507 N N . THR A 1 340 ? -15.108 2.139 -20.767 1.00 86.62 340 THR A N 1
ATOM 2508 C CA . THR A 1 340 ? -15.253 0.750 -21.244 1.00 86.62 340 THR A CA 1
ATOM 2509 C C . THR A 1 340 ? -14.304 -0.225 -20.547 1.00 86.62 340 THR A C 1
ATOM 2511 O O . THR A 1 340 ? -14.485 -1.441 -20.629 1.00 86.62 340 THR A O 1
ATOM 2514 N N . THR A 1 341 ? -13.292 0.294 -19.850 1.00 87.88 341 THR A N 1
ATOM 2515 C CA . THR A 1 341 ? -12.357 -0.491 -19.047 1.00 87.88 341 THR A CA 1
ATOM 2516 C C . THR A 1 341 ? -12.843 -0.655 -17.618 1.00 87.88 341 THR A C 1
ATOM 2518 O O . THR A 1 341 ? -13.501 0.215 -17.052 1.00 87.88 341 THR A O 1
ATOM 2521 N N . ASN A 1 342 ? -12.432 -1.749 -16.981 1.00 93.31 342 ASN A N 1
ATOM 2522 C CA . ASN A 1 342 ? -12.690 -1.977 -15.567 1.00 93.31 342 ASN A CA 1
ATOM 2523 C C . ASN A 1 342 ? -11.688 -1.208 -14.680 1.00 93.31 342 ASN A C 1
ATOM 2525 O O . ASN A 1 342 ? -11.031 -1.802 -13.831 1.00 93.31 342 ASN A O 1
ATOM 2529 N N . ALA A 1 343 ? -11.561 0.105 -14.888 1.00 94.81 343 ALA A N 1
ATOM 2530 C CA . ALA A 1 343 ? -10.634 0.969 -14.161 1.00 94.81 343 ALA A CA 1
ATOM 2531 C C . ALA A 1 343 ? -11.314 2.218 -13.562 1.00 94.81 343 ALA A C 1
ATOM 2533 O O . ALA A 1 343 ? -12.374 2.660 -14.024 1.00 94.81 343 ALA A O 1
ATOM 2534 N N . ALA A 1 344 ? -10.719 2.758 -12.499 1.00 94.94 344 ALA A N 1
ATOM 2535 C CA . ALA A 1 344 ? -11.020 4.078 -11.953 1.00 94.94 344 ALA A CA 1
ATOM 2536 C C . ALA A 1 344 ? -9.823 4.655 -11.203 1.00 94.94 344 ALA A C 1
ATOM 2538 O O . ALA A 1 344 ? -9.036 3.923 -10.608 1.00 94.94 344 ALA A O 1
ATOM 2539 N N . GLN A 1 345 ? -9.765 5.978 -11.159 1.00 93.56 345 GLN A N 1
ATOM 2540 C CA . GLN A 1 345 ? -8.965 6.702 -10.184 1.00 93.56 345 GLN A CA 1
ATOM 2541 C C . GLN A 1 345 ? -9.784 6.947 -8.914 1.00 93.56 345 GLN A C 1
ATOM 2543 O O . GLN A 1 345 ? -11.001 7.136 -8.982 1.00 93.56 345 GLN A O 1
ATOM 2548 N N . VAL A 1 346 ? -9.127 6.964 -7.761 1.00 92.25 346 VAL A N 1
ATOM 2549 C CA . VAL A 1 346 ? -9.720 7.294 -6.463 1.00 92.25 346 VAL A CA 1
ATOM 2550 C C . VAL A 1 346 ? -9.032 8.518 -5.888 1.00 92.25 346 VAL A C 1
ATOM 2552 O O . VAL A 1 346 ? -7.806 8.630 -5.909 1.00 92.25 346 VAL A O 1
ATOM 2555 N N . TRP A 1 347 ? -9.856 9.417 -5.354 1.00 90.69 347 TRP A N 1
ATOM 2556 C CA . TRP A 1 347 ? -9.422 10.668 -4.751 1.00 90.69 347 TRP A CA 1
ATOM 2557 C C . TRP A 1 347 ? -10.043 10.853 -3.368 1.00 90.69 347 TRP A C 1
ATOM 2559 O O . TRP A 1 347 ? -11.271 10.829 -3.241 1.00 90.69 347 TRP A O 1
ATOM 2569 N N . ILE A 1 348 ? -9.212 11.077 -2.348 1.00 89.12 348 ILE A N 1
ATOM 2570 C CA . ILE A 1 348 ? -9.640 11.484 -1.002 1.00 89.12 348 ILE A CA 1
ATOM 2571 C C . ILE A 1 348 ? -10.034 12.958 -1.015 1.00 89.12 348 ILE A C 1
ATOM 2573 O O . ILE A 1 348 ? -9.271 13.811 -1.471 1.00 89.12 348 ILE A O 1
ATOM 2577 N N . ASP A 1 349 ? -11.212 13.278 -0.482 1.00 85.06 349 ASP A N 1
ATOM 2578 C CA . ASP A 1 349 ? -11.631 14.662 -0.277 1.00 85.06 349 ASP A CA 1
ATOM 2579 C C . ASP A 1 349 ? -10.666 15.403 0.650 1.00 85.06 349 ASP A C 1
ATOM 2581 O O . ASP A 1 349 ? -10.623 15.159 1.856 1.00 85.06 349 ASP A O 1
ATOM 2585 N N . SER A 1 350 ? -9.942 16.377 0.106 1.00 85.06 350 SER A N 1
ATOM 2586 C CA . SER A 1 350 ? -8.922 17.094 0.863 1.00 85.06 350 SER A CA 1
ATOM 2587 C C . SER A 1 350 ? -9.452 17.915 2.032 1.00 85.06 350 SER A C 1
ATOM 2589 O O . SER A 1 350 ? -8.690 18.250 2.939 1.00 85.06 350 SER A O 1
ATOM 2591 N N . ARG A 1 351 ? -10.757 18.209 2.065 1.00 83.44 351 ARG A N 1
ATOM 2592 C CA . ARG A 1 351 ? -11.400 18.840 3.229 1.00 83.44 351 ARG A CA 1
ATOM 2593 C C . ARG A 1 351 ? -11.370 17.938 4.465 1.00 83.44 351 ARG A C 1
ATOM 2595 O O . ARG A 1 351 ? -11.481 18.447 5.573 1.00 83.44 351 ARG A O 1
ATOM 2602 N N . HIS A 1 352 ? -11.174 16.635 4.266 1.00 84.12 352 HIS A N 1
ATOM 2603 C CA . HIS A 1 352 ? -11.100 15.610 5.302 1.00 84.12 352 HIS A CA 1
ATOM 2604 C C . HIS A 1 352 ? -9.682 15.061 5.512 1.00 84.12 352 HIS A C 1
ATOM 2606 O O . HIS A 1 352 ? -9.516 14.077 6.227 1.00 84.12 352 HIS A O 1
ATOM 2612 N N . ASN A 1 353 ? -8.635 15.696 4.961 1.00 85.75 353 ASN A N 1
ATOM 2613 C CA . ASN A 1 353 ? -7.252 15.239 5.164 1.00 85.75 353 ASN A CA 1
ATOM 2614 C C . ASN A 1 353 ? -6.902 15.090 6.653 1.00 85.75 353 ASN A C 1
ATOM 2616 O O . ASN A 1 353 ? -6.286 14.103 7.034 1.00 85.75 353 ASN A O 1
ATOM 2620 N N . GLY A 1 354 ? -7.336 16.026 7.507 1.00 78.81 354 GLY A N 1
ATOM 2621 C CA . GLY A 1 354 ? -7.117 15.935 8.955 1.00 78.81 354 GLY A CA 1
ATOM 2622 C C . GLY A 1 354 ? -7.814 14.734 9.607 1.00 78.81 354 GLY A C 1
ATOM 2623 O O . GLY A 1 354 ? -7.232 14.094 10.481 1.00 78.81 354 GLY A O 1
ATOM 2624 N N . ASP A 1 355 ? -9.021 14.387 9.148 1.00 75.75 355 ASP A N 1
ATOM 2625 C CA . ASP A 1 355 ? -9.751 13.210 9.631 1.00 75.75 355 ASP A CA 1
ATOM 2626 C C . ASP A 1 355 ? -9.031 11.922 9.226 1.00 75.75 355 ASP A C 1
ATOM 2628 O O . ASP A 1 355 ? -8.840 11.037 10.058 1.00 75.75 355 ASP A O 1
ATOM 2632 N N . VAL A 1 356 ? -8.580 11.843 7.970 1.00 83.12 356 VAL A N 1
ATOM 2633 C CA . VAL A 1 356 ? -7.827 10.696 7.447 1.00 83.12 356 VAL A CA 1
ATOM 2634 C C . VAL A 1 356 ? -6.483 10.547 8.163 1.00 83.12 356 VAL A C 1
ATOM 2636 O O . VAL A 1 356 ? -6.151 9.440 8.580 1.00 83.12 356 VAL A O 1
ATOM 2639 N N . VAL A 1 357 ? -5.742 11.642 8.383 1.00 87.06 357 VAL A N 1
ATOM 2640 C CA . VAL A 1 357 ? -4.501 11.627 9.180 1.00 87.06 357 VAL A CA 1
ATOM 2641 C C . VAL A 1 357 ? -4.770 11.062 10.564 1.00 87.06 357 VAL A C 1
ATOM 2643 O O . VAL A 1 357 ? -4.063 10.159 10.995 1.00 87.06 357 VAL A O 1
ATOM 2646 N N . ARG A 1 358 ? -5.810 11.549 11.250 1.00 81.06 358 ARG A N 1
ATOM 2647 C CA . ARG A 1 358 ? -6.163 11.060 12.584 1.00 81.06 358 ARG A CA 1
ATOM 2648 C C . ARG A 1 358 ? -6.488 9.564 12.562 1.00 81.06 358 ARG A C 1
ATOM 2650 O O . ARG A 1 358 ? -5.972 8.848 13.408 1.00 81.06 358 ARG A O 1
ATOM 2657 N N . MET A 1 359 ? -7.294 9.096 11.604 1.00 81.25 359 MET A N 1
ATOM 2658 C CA . MET A 1 359 ? -7.648 7.675 11.465 1.00 81.25 359 MET A CA 1
ATOM 2659 C C . MET A 1 359 ? -6.413 6.791 11.255 1.00 81.25 359 MET A C 1
ATOM 2661 O O . MET A 1 359 ? -6.269 5.770 11.922 1.00 81.25 359 MET A O 1
ATOM 2665 N N . LEU A 1 360 ? -5.513 7.183 10.351 1.00 88.56 360 LEU A N 1
ATOM 2666 C CA . LEU A 1 360 ? -4.295 6.425 10.075 1.00 88.56 360 LEU A CA 1
ATOM 2667 C C . LEU A 1 360 ? -3.314 6.485 11.252 1.00 88.56 360 LEU A C 1
ATOM 2669 O O . LEU A 1 360 ? -2.779 5.454 11.639 1.00 88.56 360 LEU A O 1
ATOM 2673 N N . ASP A 1 361 ? -3.126 7.643 11.886 1.00 83.69 361 ASP A N 1
ATOM 2674 C CA . ASP A 1 361 ? -2.293 7.745 13.086 1.00 83.69 361 ASP A CA 1
ATOM 2675 C C . ASP A 1 361 ? -2.867 6.937 14.256 1.00 83.69 361 ASP A C 1
ATOM 2677 O O . ASP A 1 361 ? -2.101 6.338 15.000 1.00 83.69 361 ASP A O 1
ATOM 2681 N N . ASP A 1 362 ? -4.190 6.886 14.440 1.00 78.00 362 ASP A N 1
ATOM 2682 C CA . ASP A 1 362 ? -4.813 6.042 15.469 1.00 78.00 362 ASP A CA 1
ATOM 2683 C C . ASP A 1 362 ? -4.459 4.561 15.243 1.00 78.00 362 ASP A C 1
ATOM 2685 O O . ASP A 1 362 ? -4.129 3.854 16.199 1.00 78.00 362 ASP A O 1
ATOM 2689 N N . ILE A 1 363 ? -4.424 4.118 13.981 1.00 83.69 363 ILE A N 1
ATOM 2690 C CA . ILE A 1 363 ? -3.951 2.783 13.595 1.00 83.69 363 ILE A CA 1
ATOM 2691 C C . ILE A 1 363 ? -2.456 2.617 13.899 1.00 83.69 363 ILE A C 1
ATOM 2693 O O . ILE A 1 363 ? -2.075 1.659 14.571 1.00 83.69 363 ILE A O 1
ATOM 2697 N N . LEU A 1 364 ? -1.603 3.548 13.467 1.00 86.38 364 LEU A N 1
ATOM 2698 C CA . LEU A 1 364 ? -0.153 3.484 13.701 1.00 86.38 364 LEU A CA 1
ATOM 2699 C C . LEU A 1 364 ? 0.218 3.542 15.193 1.00 86.38 364 LEU A C 1
ATOM 2701 O O . LEU A 1 364 ? 1.215 2.960 15.621 1.00 86.38 364 LEU A O 1
ATOM 2705 N N . CYS A 1 365 ? -0.575 4.247 15.997 1.00 79.69 365 CYS A N 1
ATOM 2706 C CA . CYS A 1 365 ? -0.408 4.333 17.441 1.00 79.69 365 CYS A CA 1
ATOM 2707 C C . CYS A 1 365 ? -0.970 3.101 18.175 1.00 79.69 365 CYS A C 1
ATOM 2709 O O . CYS A 1 365 ? -0.715 2.972 19.375 1.00 79.69 365 CYS A O 1
ATOM 2711 N N . SER A 1 366 ? -1.748 2.239 17.509 1.00 73.50 366 SER A N 1
ATOM 2712 C CA . SER A 1 366 ? -2.369 1.069 18.133 1.00 73.50 366 SER A CA 1
ATOM 2713 C C . SER A 1 366 ? -1.348 -0.035 18.423 1.00 73.50 366 SER A C 1
ATOM 2715 O O . SER A 1 366 ? -0.422 -0.279 17.649 1.00 73.50 366 SER A O 1
ATOM 2717 N N . SER A 1 367 ? -1.508 -0.707 19.563 1.00 66.50 367 SER A N 1
ATOM 2718 C CA . SER A 1 367 ? -0.696 -1.879 19.899 1.00 66.50 367 SER A CA 1
ATOM 2719 C C . SER A 1 367 ? -1.160 -3.103 19.098 1.00 66.50 367 SER A C 1
ATOM 2721 O O . SER A 1 367 ? -2.374 -3.300 18.993 1.00 66.50 367 SER A O 1
ATOM 2723 N N . PRO A 1 368 ? -0.242 -3.968 18.624 1.00 71.00 368 PRO A N 1
ATOM 2724 C CA . PRO A 1 368 ? -0.612 -5.248 18.021 1.00 71.00 368 PRO A CA 1
ATOM 2725 C C . PRO A 1 368 ? -1.484 -6.108 18.950 1.00 71.00 368 PRO A C 1
ATOM 2727 O O . PRO A 1 368 ? -1.228 -6.164 20.161 1.00 71.00 368 PRO A O 1
ATOM 2730 N N . CYS A 1 369 ? -2.472 -6.826 18.403 1.00 65.94 369 CYS A N 1
ATOM 2731 C CA . CYS A 1 369 ? -3.186 -7.857 19.167 1.00 65.94 369 CYS A CA 1
ATOM 2732 C C . CYS A 1 369 ? -2.196 -8.986 19.552 1.00 65.94 369 CYS A C 1
ATOM 2734 O O . CYS A 1 369 ? -1.379 -9.426 18.743 1.00 65.94 369 CYS A O 1
ATOM 2736 N N . GLY A 1 370 ? -2.223 -9.429 20.817 1.00 54.50 370 GLY A N 1
ATOM 2737 C CA . GLY A 1 370 ? -1.213 -10.323 21.402 1.00 54.50 370 GLY A CA 1
ATOM 2738 C C . GLY A 1 370 ? -1.001 -11.630 20.625 1.00 54.50 370 GLY A C 1
ATOM 2739 O O . GLY A 1 370 ? -1.928 -12.409 20.426 1.00 54.50 370 GLY A O 1
ATOM 2740 N N . ALA A 1 371 ? 0.241 -11.885 20.218 1.00 40.12 371 ALA A N 1
ATOM 2741 C CA . ALA A 1 371 ? 0.632 -13.056 19.444 1.00 40.12 371 ALA A CA 1
ATOM 2742 C C . ALA A 1 371 ? 0.772 -14.315 20.321 1.00 40.12 371 ALA A C 1
ATOM 2744 O O . ALA A 1 371 ? 1.690 -14.375 21.137 1.00 40.12 371 ALA A O 1
ATOM 2745 N N . ALA A 1 372 ? -0.099 -15.317 20.125 1.00 35.72 372 ALA A N 1
ATOM 2746 C CA . ALA A 1 372 ? 0.199 -16.753 20.295 1.00 35.72 372 ALA A CA 1
ATOM 2747 C C . ALA A 1 372 ? -1.013 -17.654 19.943 1.00 35.72 372 ALA A C 1
ATOM 2749 O O . ALA A 1 372 ? -1.750 -18.047 20.841 1.00 35.72 372 ALA A O 1
ATOM 2750 N N . ALA A 1 373 ? -1.205 -17.999 18.660 1.00 28.95 373 ALA A N 1
ATOM 2751 C CA . ALA A 1 373 ? -1.743 -19.285 18.154 1.00 28.95 373 ALA A CA 1
ATOM 2752 C C . ALA A 1 373 ? -2.018 -19.199 16.632 1.00 28.95 373 ALA A C 1
ATOM 2754 O O . ALA A 1 373 ? -2.370 -18.122 16.146 1.00 28.95 373 ALA A O 1
ATOM 2755 N N . PRO A 1 374 ? -1.859 -20.295 15.861 1.00 36.09 374 PRO A N 1
ATOM 2756 C CA . PRO A 1 374 ? -2.082 -20.280 14.422 1.00 36.09 374 PRO A CA 1
ATOM 2757 C C . PRO A 1 374 ? -3.581 -20.356 14.092 1.00 36.09 374 PRO A C 1
ATOM 2759 O O . PRO A 1 374 ? -4.336 -21.054 14.762 1.00 36.09 374 PRO A O 1
ATOM 2762 N N . ALA A 1 375 ? -3.951 -19.678 13.003 1.00 36.66 375 ALA A N 1
ATOM 2763 C CA . ALA A 1 375 ? -5.289 -19.515 12.430 1.00 36.66 375 ALA A CA 1
ATOM 2764 C C . ALA A 1 375 ? -6.220 -18.527 13.172 1.00 36.66 375 ALA A C 1
ATOM 2766 O O . ALA A 1 375 ? -6.798 -18.810 14.213 1.00 36.66 375 ALA A O 1
ATOM 2767 N N . VAL A 1 376 ? -6.407 -17.366 12.528 1.00 37.00 376 VAL A N 1
ATOM 2768 C CA . VAL A 1 376 ? -7.404 -16.316 12.824 1.00 37.00 376 VAL A CA 1
ATOM 2769 C C . VAL A 1 376 ? -7.202 -15.538 14.135 1.00 37.00 376 VAL A C 1
ATOM 2771 O O . VAL A 1 376 ? -8.149 -15.225 14.849 1.00 37.00 376 VAL A O 1
ATOM 2774 N N . ALA A 1 377 ? -5.967 -15.131 14.431 1.00 33.09 377 ALA A N 1
ATOM 2775 C CA . ALA A 1 377 ? -5.718 -14.093 15.431 1.00 33.09 377 ALA A CA 1
ATOM 2776 C C . ALA A 1 377 ? -5.971 -12.704 14.814 1.00 33.09 377 ALA A C 1
ATOM 2778 O O . ALA A 1 377 ? -5.053 -12.033 14.342 1.00 33.09 377 ALA A O 1
ATOM 2779 N N . GLY A 1 378 ? -7.245 -12.314 14.755 1.00 41.69 378 GLY A N 1
ATOM 2780 C CA . GLY A 1 378 ? -7.600 -10.944 15.109 1.00 41.69 378 GLY A CA 1
ATOM 2781 C C . GLY A 1 378 ? -7.641 -10.830 16.634 1.00 41.69 378 GLY A C 1
ATOM 2782 O O . GLY A 1 378 ? -7.413 -11.817 17.330 1.00 41.69 378 GLY A O 1
ATOM 2783 N N . CYS A 1 379 ? -8.001 -9.688 17.191 1.00 50.38 379 CYS A N 1
ATOM 2784 C CA . CYS A 1 379 ? -8.599 -9.603 18.517 1.00 50.38 379 CYS A CA 1
ATOM 2785 C C . CYS A 1 379 ? -9.924 -10.420 18.515 1.00 50.38 379 CYS A C 1
ATOM 2787 O O . CYS A 1 379 ? -11.027 -9.881 18.407 1.00 50.38 379 CYS A O 1
ATOM 2789 N N . ALA A 1 380 ? -9.784 -11.753 18.499 1.00 55.22 380 ALA A N 1
ATOM 2790 C CA . ALA A 1 380 ? -10.776 -12.736 18.088 1.00 55.22 380 ALA A CA 1
ATOM 2791 C C . ALA A 1 380 ? -11.936 -12.730 19.074 1.00 55.22 380 ALA A C 1
ATOM 2793 O O . ALA A 1 380 ? -11.815 -13.164 20.215 1.00 55.22 380 ALA A O 1
ATOM 2794 N N . GLY A 1 381 ? -13.047 -12.168 18.619 1.00 59.41 381 GLY A N 1
ATOM 2795 C CA . GLY A 1 381 ? -14.233 -11.968 19.429 1.00 59.41 381 GLY A CA 1
ATOM 2796 C C . GLY A 1 381 ? -14.890 -10.623 19.190 1.00 59.41 381 GLY A C 1
ATOM 2797 O O . GLY A 1 381 ? -16.028 -10.488 19.598 1.00 59.41 381 GLY A O 1
ATOM 2798 N N . TYR A 1 382 ? -14.251 -9.657 18.513 1.00 70.69 382 TYR A N 1
ATOM 2799 C CA . TYR A 1 382 ? -14.848 -8.342 18.244 1.00 70.69 382 TYR A CA 1
ATOM 2800 C C . TYR A 1 382 ? -14.754 -7.931 16.769 1.00 70.69 382 TYR A C 1
ATOM 2802 O O . TYR A 1 382 ? -13.767 -8.199 16.094 1.00 70.69 382 TYR A O 1
ATOM 2810 N N . LYS A 1 383 ? -15.783 -7.233 16.280 1.00 73.38 383 LYS A N 1
ATOM 2811 C CA . LYS A 1 383 ? -15.867 -6.612 14.952 1.00 73.38 383 LYS A CA 1
ATOM 2812 C C . LYS A 1 383 ? -15.895 -5.094 15.092 1.00 73.38 383 LYS A C 1
ATOM 2814 O O . LYS A 1 383 ? -16.766 -4.583 15.794 1.00 73.38 383 LYS A O 1
ATOM 2819 N N . LEU A 1 384 ? -14.999 -4.393 14.396 1.00 72.06 384 LEU A N 1
ATOM 2820 C CA . LEU A 1 384 ? -15.003 -2.929 14.316 1.00 72.06 384 LEU A CA 1
ATOM 2821 C C . LEU A 1 384 ? -16.130 -2.418 13.407 1.00 72.06 384 LEU A C 1
ATOM 2823 O O . LEU A 1 384 ? -16.310 -2.883 12.282 1.00 72.06 384 LEU A O 1
ATOM 2827 N N . HIS A 1 385 ? -16.810 -1.379 13.876 1.00 71.50 385 HIS A N 1
ATOM 2828 C CA . HIS A 1 385 ? -17.720 -0.515 13.134 1.00 71.50 385 HIS A CA 1
ATOM 2829 C C . HIS A 1 385 ? -17.185 0.908 13.250 1.00 71.50 385 HIS A C 1
ATOM 2831 O O . HIS A 1 385 ? -17.527 1.654 14.172 1.00 71.50 385 HIS A O 1
ATOM 2837 N N . SER A 1 386 ? -16.269 1.256 12.347 1.00 67.62 386 SER A N 1
ATOM 2838 C CA . SER A 1 386 ? -15.573 2.537 12.437 1.00 67.62 386 SER A CA 1
ATOM 2839 C C . SER A 1 386 ? -16.534 3.710 12.247 1.00 67.62 386 SER A C 1
ATOM 2841 O O . SER A 1 386 ? -17.493 3.619 11.472 1.00 67.62 386 SER A O 1
ATOM 2843 N N . GLY A 1 387 ? -16.319 4.784 13.007 1.00 67.00 387 GLY A N 1
ATOM 2844 C CA . GLY A 1 387 ? -17.139 5.995 12.990 1.00 67.00 387 GLY A CA 1
ATOM 2845 C C . GLY A 1 387 ? -18.556 5.823 13.544 1.00 67.00 387 GLY A C 1
ATOM 2846 O O . GLY A 1 387 ? -19.338 6.772 13.480 1.00 67.00 387 GLY A O 1
ATOM 2847 N N . HIS A 1 388 ? -18.907 4.636 14.056 1.00 78.75 388 HIS A N 1
ATOM 2848 C CA . HIS A 1 388 ? -20.190 4.405 14.711 1.00 78.75 388 HIS A CA 1
ATOM 2849 C C . HIS A 1 388 ? -20.100 4.825 16.171 1.00 78.75 388 HIS A C 1
ATOM 2851 O O . HIS A 1 388 ? -19.410 4.204 16.987 1.00 78.75 388 HIS A O 1
ATOM 2857 N N . ASN A 1 389 ? -20.861 5.854 16.509 1.00 86.31 389 ASN A N 1
ATOM 2858 C CA . ASN A 1 389 ? -21.001 6.338 17.862 1.00 86.31 389 ASN A CA 1
ATOM 2859 C C . ASN A 1 389 ? -22.238 5.710 18.518 1.00 86.31 389 ASN A C 1
ATOM 2861 O O . ASN A 1 389 ? -23.356 6.193 18.334 1.00 86.31 389 ASN A O 1
ATOM 2865 N N . CYS A 1 390 ? -22.018 4.661 19.315 1.00 89.12 390 CYS A N 1
ATOM 2866 C CA . CYS A 1 390 ? -23.047 4.082 20.181 1.00 89.12 390 CYS A CA 1
ATOM 2867 C C . CYS A 1 390 ? -22.906 4.541 21.650 1.00 89.12 390 CYS A C 1
ATOM 2869 O O . CYS A 1 390 ? -23.231 3.812 22.590 1.00 89.12 390 CYS A O 1
ATOM 2871 N N . TRP A 1 391 ? -22.333 5.728 21.883 1.00 85.56 391 TRP A N 1
ATOM 2872 C CA . TRP A 1 391 ? -22.091 6.271 23.217 1.00 85.56 391 TRP A CA 1
ATOM 2873 C C . TRP A 1 391 ? -23.276 7.096 23.727 1.00 85.56 391 TRP A C 1
ATOM 2875 O O . TRP A 1 391 ? -23.651 8.102 23.134 1.00 85.56 391 TRP A O 1
ATOM 2885 N N . GLY A 1 392 ? -23.795 6.723 24.900 1.00 75.44 392 GLY A N 1
ATOM 2886 C CA . GLY A 1 392 ? -24.816 7.470 25.623 1.00 75.44 392 GLY A CA 1
ATOM 2887 C C . GLY A 1 392 ? -26.250 7.037 25.329 1.00 75.44 392 GLY A C 1
ATOM 2888 O O . GLY A 1 392 ? -26.546 6.349 24.358 1.00 75.44 392 GLY A O 1
ATOM 2889 N N . SER A 1 393 ? -27.167 7.458 26.206 1.00 71.94 393 SER A N 1
ATOM 2890 C CA . SER A 1 393 ? -28.599 7.162 26.059 1.00 71.94 393 SER A CA 1
ATOM 2891 C C . SER A 1 393 ? -29.167 7.691 24.738 1.00 71.94 393 SER A C 1
ATOM 2893 O O . SER A 1 393 ? -29.064 8.888 24.468 1.00 71.94 393 SER A O 1
ATOM 2895 N N . GLY A 1 394 ? -29.796 6.800 23.966 1.00 72.38 394 GLY A N 1
ATOM 2896 C CA . GLY A 1 394 ? -30.464 7.114 22.699 1.00 72.38 394 GLY A CA 1
ATOM 2897 C C . GLY A 1 394 ? -29.655 6.803 21.437 1.00 72.38 394 GLY A C 1
ATOM 2898 O O . GLY A 1 394 ? -30.220 6.881 20.353 1.00 72.38 394 GLY A O 1
ATOM 2899 N N . HIS A 1 395 ? -28.389 6.396 21.560 1.00 82.19 395 HIS A N 1
ATOM 2900 C CA . HIS A 1 395 ? -27.492 6.149 20.422 1.00 82.19 395 HIS A CA 1
ATOM 2901 C C . HIS A 1 395 ? -27.354 4.654 20.104 1.00 82.19 395 HIS A C 1
ATOM 2903 O O . HIS A 1 395 ? -26.256 4.116 20.017 1.00 82.19 395 HIS A O 1
ATOM 2909 N N . GLY A 1 396 ? -28.479 3.941 20.014 1.00 89.06 396 GLY A N 1
ATOM 2910 C CA . GLY A 1 396 ? -28.494 2.539 19.589 1.00 89.06 396 GLY A CA 1
ATOM 2911 C C . GLY A 1 396 ? -27.827 1.536 20.534 1.00 89.06 396 GLY A C 1
ATOM 2912 O O . GLY A 1 396 ? -27.642 0.394 20.140 1.00 89.06 396 GLY A O 1
ATOM 2913 N N . ALA A 1 397 ? -27.468 1.905 21.765 1.00 93.44 397 ALA A N 1
ATOM 2914 C CA . ALA A 1 397 ? -26.941 0.977 22.763 1.00 93.44 397 ALA A CA 1
ATOM 2915 C C . ALA A 1 397 ? -27.324 1.388 24.193 1.00 93.44 397 ALA A C 1
ATOM 2917 O O . ALA A 1 397 ? -27.730 2.522 24.456 1.00 93.44 397 ALA A O 1
ATOM 2918 N N . VAL A 1 398 ? -27.180 0.452 25.128 1.00 93.75 398 VAL A N 1
ATOM 2919 C CA . VAL A 1 398 ? -27.369 0.653 26.568 1.00 93.75 398 VAL A CA 1
ATOM 2920 C C . VAL A 1 398 ? -26.002 0.787 27.238 1.00 93.75 398 VAL A C 1
ATOM 2922 O O . VAL A 1 398 ? -25.141 -0.078 27.083 1.00 93.75 398 VAL A O 1
ATOM 2925 N N . ASP A 1 399 ? -25.803 1.866 27.998 1.00 92.81 399 ASP A N 1
ATOM 2926 C CA . ASP A 1 399 ? -24.583 2.080 28.785 1.00 92.81 399 ASP A CA 1
ATOM 2927 C C . ASP A 1 399 ? -24.510 1.086 29.954 1.00 92.81 399 ASP A C 1
ATOM 2929 O O . ASP A 1 399 ? -25.461 0.970 30.729 1.00 92.81 399 ASP A O 1
ATOM 2933 N N . LEU A 1 400 ? -23.370 0.407 30.108 1.00 92.56 400 LEU A N 1
ATOM 2934 C CA . LEU A 1 400 ? -23.124 -0.498 31.239 1.00 92.56 400 LEU A CA 1
ATOM 2935 C C . LEU A 1 400 ? -22.381 0.166 32.404 1.00 92.56 400 LEU A C 1
ATOM 2937 O O . LEU A 1 400 ? -22.306 -0.394 33.498 1.00 92.56 400 LEU A O 1
ATOM 2941 N N . GLU A 1 401 ? -21.822 1.355 32.196 1.00 92.69 401 GLU A N 1
ATOM 2942 C CA . GLU A 1 401 ? -21.205 2.138 33.261 1.00 92.69 401 GLU A CA 1
ATOM 2943 C C . GLU A 1 401 ? -22.233 2.868 34.136 1.00 92.69 401 GLU A C 1
ATOM 2945 O O . GLU A 1 401 ? -23.277 3.329 33.678 1.00 92.69 401 GLU A O 1
ATOM 2950 N N . SER A 1 402 ? -21.885 3.024 35.416 1.00 86.94 402 SER A N 1
ATOM 2951 C CA . SER A 1 402 ? -22.631 3.827 36.384 1.00 86.94 402 SER A CA 1
ATOM 2952 C C . SER A 1 402 ? -21.713 4.914 36.965 1.00 86.94 402 SER A C 1
ATOM 2954 O O . SER A 1 402 ? -20.717 4.562 37.602 1.00 86.94 402 SER A O 1
ATOM 2956 N N . PRO A 1 403 ? -22.027 6.213 36.797 1.00 89.62 403 PRO A N 1
ATOM 2957 C CA . PRO A 1 403 ? -23.206 6.736 36.102 1.00 89.62 403 PRO A CA 1
ATOM 2958 C C . PRO A 1 403 ? -23.140 6.512 34.574 1.00 89.62 403 PRO A C 1
ATOM 2960 O O . PRO A 1 403 ? -22.037 6.363 34.039 1.00 89.62 403 PRO A O 1
ATOM 2963 N N . PRO A 1 404 ? -24.285 6.513 33.858 1.00 86.44 404 PRO A N 1
ATOM 2964 C CA . PRO A 1 404 ? -24.312 6.388 32.399 1.00 86.44 404 PRO A CA 1
ATOM 2965 C C . PRO A 1 404 ? -23.384 7.397 31.713 1.00 86.44 404 PRO A C 1
ATOM 2967 O O . PRO A 1 404 ? -23.148 8.482 32.250 1.00 86.44 404 PRO A O 1
ATOM 2970 N N . ARG A 1 405 ? -22.888 7.059 30.516 1.00 85.44 405 ARG A N 1
ATOM 2971 C CA . ARG A 1 405 ? -21.890 7.817 29.728 1.00 85.44 405 ARG A CA 1
ATOM 2972 C C . ARG A 1 405 ? -20.476 7.889 30.311 1.00 85.44 405 ARG A C 1
ATOM 2974 O O . ARG A 1 405 ? -19.592 8.450 29.663 1.00 85.44 405 ARG A O 1
ATOM 2981 N N . SER A 1 406 ? -20.233 7.333 31.494 1.00 88.69 406 SER A N 1
ATOM 2982 C CA . SER A 1 406 ? -18.888 7.317 32.079 1.00 88.69 406 SER A CA 1
ATOM 2983 C C . SER A 1 406 ? -17.975 6.353 31.334 1.00 88.69 406 SER A C 1
ATOM 2985 O O . SER A 1 406 ? -18.413 5.293 30.903 1.00 88.69 406 SER A O 1
ATOM 2987 N N . SER A 1 407 ? -16.696 6.704 31.218 1.00 90.25 407 SER A N 1
ATOM 2988 C CA . SER A 1 407 ? -15.667 5.771 30.754 1.00 90.25 407 SER A CA 1
ATOM 2989 C C . SER A 1 407 ? -15.311 4.799 31.880 1.00 90.25 407 SER A C 1
ATOM 2991 O O . SER A 1 407 ? -15.145 5.219 33.028 1.00 90.25 407 SER A O 1
ATOM 2993 N N . CYS A 1 408 ? -15.132 3.513 31.570 1.00 90.75 408 CYS A N 1
ATOM 2994 C CA . CYS A 1 408 ? -14.578 2.538 32.515 1.00 90.75 408 CYS A CA 1
ATOM 2995 C C . CYS A 1 408 ? -13.041 2.585 32.597 1.00 90.75 408 CYS A C 1
ATOM 2997 O O . CYS A 1 408 ? -12.421 1.719 33.221 1.00 90.75 408 CYS A O 1
ATOM 2999 N N . GLY A 1 409 ? -12.427 3.582 31.958 1.00 91.31 409 GLY A N 1
ATOM 3000 C CA . GLY A 1 409 ? -11.014 3.920 32.050 1.00 91.31 409 GLY A CA 1
ATOM 3001 C C . GLY A 1 409 ? -10.394 4.239 30.692 1.00 91.31 409 GLY A C 1
ATOM 3002 O O . GLY A 1 409 ? -10.975 3.972 29.639 1.00 91.31 409 GLY A O 1
ATOM 3003 N N . THR A 1 410 ? -9.182 4.783 30.739 1.00 83.56 410 THR A N 1
ATOM 3004 C CA . THR A 1 410 ? -8.323 4.963 29.565 1.00 83.56 410 THR A CA 1
ATOM 3005 C C . THR A 1 410 ? -7.289 3.843 29.545 1.00 83.56 410 THR A C 1
ATOM 3007 O O . THR A 1 410 ? -6.503 3.722 30.483 1.00 83.56 410 THR A O 1
ATOM 3010 N N . MET A 1 411 ? -7.327 2.984 28.528 1.00 77.25 411 MET A N 1
ATOM 3011 C CA . MET A 1 411 ? -6.533 1.747 28.465 1.00 77.25 411 MET A CA 1
ATOM 3012 C C . MET A 1 411 ? -6.309 1.298 27.013 1.00 77.25 411 MET A C 1
ATOM 3014 O O . MET A 1 411 ? -6.966 1.836 26.125 1.00 77.25 411 MET A O 1
ATOM 3018 N N . PRO A 1 412 ? -5.426 0.325 26.735 1.00 72.81 412 PRO A N 1
ATOM 3019 C CA . PRO A 1 412 ? -5.344 -0.300 25.415 1.00 72.81 412 PRO A CA 1
ATOM 3020 C C . PRO A 1 412 ? -6.686 -0.910 24.983 1.00 72.81 412 PRO A C 1
ATOM 3022 O O . PRO A 1 412 ? -7.439 -1.420 25.814 1.00 72.81 412 PRO A O 1
ATOM 3025 N N . LEU A 1 413 ? -6.981 -0.919 23.680 1.00 68.94 413 LEU A N 1
ATOM 3026 C CA . LEU A 1 413 ? -8.240 -1.470 23.157 1.00 68.94 413 LEU A CA 1
ATOM 3027 C C . LEU A 1 413 ? -8.475 -2.928 23.587 1.00 68.94 413 LEU A C 1
ATOM 3029 O O . LEU A 1 413 ? -9.587 -3.273 23.982 1.00 68.94 413 LEU A O 1
ATOM 3033 N N . ALA A 1 414 ? -7.431 -3.758 23.577 1.00 63.78 414 ALA A N 1
ATOM 3034 C CA . ALA A 1 414 ? -7.527 -5.153 24.003 1.00 63.78 414 ALA A CA 1
ATOM 3035 C C . ALA A 1 414 ? -7.978 -5.288 25.471 1.00 63.78 414 ALA A C 1
ATOM 3037 O O . ALA A 1 414 ? -8.788 -6.152 25.797 1.00 63.78 414 ALA A O 1
ATOM 3038 N N . ASP A 1 415 ? -7.527 -4.395 26.357 1.00 74.06 415 ASP A N 1
ATOM 3039 C CA . ASP A 1 415 ? -7.963 -4.381 27.758 1.00 74.06 415 ASP A CA 1
ATOM 3040 C C . ASP A 1 415 ? -9.409 -3.888 27.899 1.00 74.06 415 ASP A C 1
ATOM 3042 O O . ASP A 1 415 ? -10.155 -4.376 28.751 1.00 74.06 415 ASP A O 1
ATOM 3046 N N . CYS A 1 416 ? -9.828 -2.956 27.041 1.00 83.69 416 CYS A N 1
ATOM 3047 C CA . CYS A 1 416 ? -11.211 -2.494 26.961 1.00 83.69 416 CYS A CA 1
ATOM 3048 C C . CYS A 1 416 ? -12.160 -3.628 26.529 1.00 83.69 416 CYS A C 1
ATOM 3050 O O . CYS A 1 416 ? -13.164 -3.890 27.198 1.00 83.69 416 CYS A O 1
ATOM 3052 N N . GLN A 1 417 ? -11.804 -4.358 25.470 1.00 82.50 417 GLN A N 1
ATOM 3053 C CA . GLN A 1 417 ? -12.525 -5.545 24.999 1.00 82.50 417 GLN A CA 1
ATOM 3054 C C . GLN A 1 417 ? -12.553 -6.637 26.074 1.00 82.50 417 GLN A C 1
ATOM 3056 O O . GLN A 1 417 ? -13.624 -7.099 26.454 1.00 82.50 417 GLN A O 1
ATOM 3061 N N . LYS A 1 418 ? -11.412 -6.939 26.701 1.00 80.50 418 LYS A N 1
ATOM 3062 C CA . LYS A 1 418 ? -11.332 -7.895 27.813 1.00 80.50 418 LYS A CA 1
ATOM 3063 C C . LYS A 1 418 ? -12.228 -7.510 28.992 1.00 80.50 418 LYS A C 1
ATOM 3065 O O . LYS A 1 418 ? -12.854 -8.374 29.604 1.00 80.50 418 LYS A O 1
ATOM 3070 N N . LYS A 1 419 ? -12.332 -6.220 29.327 1.00 88.88 419 LYS A N 1
ATOM 3071 C CA . LYS A 1 419 ? -13.292 -5.756 30.341 1.00 88.88 419 LYS A CA 1
ATOM 3072 C C . LYS A 1 419 ? -14.727 -6.032 29.914 1.00 88.88 419 LYS A C 1
ATOM 3074 O O . LYS A 1 419 ? -15.522 -6.429 30.761 1.00 88.88 419 LYS A O 1
ATOM 3079 N N . CYS A 1 420 ? -15.072 -5.837 28.646 1.00 92.25 420 CYS A N 1
ATOM 3080 C CA . CYS A 1 420 ? -16.386 -6.205 28.123 1.00 92.25 420 CYS A CA 1
ATOM 3081 C C . CYS A 1 420 ? -16.621 -7.725 28.159 1.00 92.25 420 CYS A C 1
ATOM 3083 O O . CYS A 1 420 ? -17.702 -8.162 28.545 1.00 92.25 420 CYS A O 1
ATOM 3085 N N . ASP A 1 421 ? -15.617 -8.555 27.880 1.00 86.50 421 ASP A N 1
ATOM 3086 C CA . ASP A 1 421 ? -15.716 -10.019 28.026 1.00 86.50 421 ASP A CA 1
ATOM 3087 C C . ASP A 1 421 ? -16.009 -10.438 29.467 1.00 86.50 421 ASP A C 1
ATOM 3089 O O . ASP A 1 421 ? -16.819 -11.325 29.717 1.00 86.50 421 ASP A O 1
ATOM 3093 N N . GLN A 1 422 ? -15.411 -9.737 30.429 1.00 87.56 422 GLN A N 1
ATOM 3094 C CA . GLN A 1 422 ? -15.607 -9.959 31.863 1.00 87.56 422 GLN A CA 1
ATOM 3095 C C . GLN A 1 422 ? -16.895 -9.332 32.416 1.00 87.56 422 GLN A C 1
ATOM 3097 O O . GLN A 1 422 ? -17.193 -9.483 33.601 1.00 87.56 422 GLN A O 1
ATOM 3102 N N . THR A 1 423 ? -17.652 -8.603 31.593 1.00 92.88 423 THR A N 1
ATOM 3103 C CA . THR A 1 423 ? -18.862 -7.892 32.015 1.00 92.88 423 THR A CA 1
ATOM 3104 C C . THR A 1 423 ? -20.096 -8.597 31.483 1.00 92.88 423 THR A C 1
ATOM 3106 O O . THR A 1 423 ? -20.327 -8.656 30.275 1.00 92.88 423 THR A O 1
ATOM 3109 N N . GLN A 1 424 ? -20.922 -9.102 32.398 1.00 93.06 424 GLN A N 1
ATOM 3110 C CA . GLN A 1 424 ? -22.183 -9.743 32.047 1.00 93.06 424 GLN A CA 1
ATOM 3111 C C . GLN A 1 424 ? -23.084 -8.782 31.256 1.00 93.06 424 GLN A C 1
ATOM 3113 O O . GLN A 1 424 ? -23.294 -7.642 31.667 1.00 93.06 424 GLN A O 1
ATOM 3118 N N . GLY A 1 425 ? -23.618 -9.258 30.128 1.00 92.38 425 GLY A N 1
ATOM 3119 C CA . GLY A 1 425 ? -24.501 -8.479 29.255 1.00 92.38 425 GLY A CA 1
ATOM 3120 C C . GLY A 1 425 ? -23.792 -7.454 28.366 1.00 92.38 425 GLY A C 1
ATOM 3121 O O . GLY A 1 425 ? -24.467 -6.673 27.709 1.00 92.38 425 GLY A O 1
ATOM 3122 N N . CYS A 1 426 ? -22.457 -7.424 28.340 1.00 94.06 426 CYS A N 1
ATOM 3123 C CA . CYS A 1 426 ? -21.728 -6.572 27.408 1.00 94.06 426 CYS A CA 1
ATOM 3124 C C . CYS A 1 426 ? -21.679 -7.201 26.016 1.00 94.06 426 CYS A C 1
ATOM 3126 O O . CYS A 1 426 ? -21.100 -8.274 25.846 1.00 94.06 426 CYS A O 1
ATOM 3128 N N . ASP A 1 427 ? -22.238 -6.496 25.039 1.00 93.75 427 ASP A N 1
ATOM 3129 C CA . ASP A 1 427 ? -22.273 -6.873 23.625 1.00 93.75 427 ASP A CA 1
ATOM 3130 C C . ASP A 1 427 ? -21.146 -6.219 22.829 1.00 93.75 427 ASP A C 1
ATOM 3132 O O . ASP A 1 427 ? -20.918 -6.564 21.673 1.00 93.75 427 ASP A O 1
ATOM 3136 N N . GLY A 1 428 ? -20.442 -5.252 23.413 1.00 92.62 428 GLY A N 1
ATOM 3137 C CA . GLY A 1 428 ? -19.390 -4.528 22.726 1.00 92.62 428 GLY A CA 1
ATOM 3138 C C . GLY A 1 428 ? -18.853 -3.335 23.502 1.00 92.62 428 GLY A C 1
ATOM 3139 O O . GLY A 1 428 ? -19.297 -3.021 24.607 1.00 92.62 428 GLY A O 1
ATOM 3140 N N . VAL A 1 429 ? -17.895 -2.641 22.901 1.00 92.62 429 VAL A N 1
ATOM 3141 C CA . VAL A 1 429 ? -17.321 -1.408 23.439 1.00 92.62 429 VAL A CA 1
ATOM 3142 C C . VAL A 1 429 ? -17.432 -0.290 22.419 1.00 92.62 429 VAL A C 1
ATOM 3144 O O . VAL A 1 429 ? -17.084 -0.461 21.257 1.00 92.62 429 VAL A O 1
ATOM 3147 N N . THR A 1 430 ? -17.884 0.876 22.857 1.00 91.81 430 THR A N 1
ATOM 3148 C CA . THR A 1 430 ? -17.655 2.123 22.129 1.00 91.81 430 THR A CA 1
ATOM 3149 C C . THR A 1 430 ? -16.405 2.760 22.711 1.00 91.81 430 THR A C 1
ATOM 3151 O O . THR A 1 430 ? -16.210 2.740 23.927 1.00 91.81 430 THR A O 1
ATOM 3154 N N . VAL A 1 431 ? -15.531 3.288 21.864 1.00 85.06 431 VAL A N 1
ATOM 3155 C CA . VAL A 1 431 ? -14.226 3.806 22.265 1.00 85.06 431 VAL A CA 1
ATOM 3156 C C . VAL A 1 431 ? -13.948 5.158 21.629 1.00 85.06 431 VAL A C 1
ATOM 3158 O O . VAL A 1 431 ? -14.402 5.435 20.525 1.00 85.06 431 VAL A O 1
ATOM 3161 N N . VAL A 1 432 ? -13.183 5.991 22.333 1.00 80.81 432 VAL A N 1
ATOM 3162 C CA . VAL A 1 432 ? -12.612 7.233 21.787 1.00 80.81 432 VAL A CA 1
ATOM 3163 C C . VAL A 1 432 ? -11.107 7.154 21.913 1.00 80.81 432 VAL A C 1
ATOM 3165 O O . VAL A 1 432 ? -10.612 6.933 23.021 1.00 80.81 432 VAL A O 1
ATOM 3168 N N . ALA A 1 433 ? -10.387 7.376 20.817 1.00 66.00 433 ALA A N 1
ATOM 3169 C CA . ALA A 1 433 ? -8.932 7.454 20.838 1.00 66.00 433 ALA A CA 1
ATOM 3170 C C . ALA A 1 433 ? -8.438 8.506 21.850 1.00 66.00 433 ALA A C 1
ATOM 3172 O O . ALA A 1 433 ? -8.987 9.602 21.970 1.00 66.00 433 ALA A O 1
ATOM 3173 N N . GLN A 1 434 ? -7.406 8.154 22.608 1.00 65.75 434 GLN A N 1
ATOM 3174 C CA . GLN A 1 434 ? -6.714 9.009 23.569 1.00 65.75 434 GLN A CA 1
ATOM 3175 C C . GLN A 1 434 ? -5.223 9.081 23.205 1.00 65.75 434 GLN A C 1
ATOM 3177 O O . GLN A 1 434 ? -4.734 8.406 22.295 1.00 65.75 434 GLN A O 1
ATOM 3182 N N . GLN A 1 435 ? -4.469 9.924 23.910 1.00 50.16 435 GLN A N 1
ATOM 3183 C CA . GLN A 1 435 ? -3.017 9.994 23.735 1.00 50.16 435 GLN A CA 1
ATOM 3184 C C . GLN A 1 435 ? -2.341 8.655 24.087 1.00 50.16 435 GLN A C 1
ATOM 3186 O O . GLN A 1 435 ? -2.845 7.884 24.904 1.00 50.16 435 GLN A O 1
ATOM 3191 N N . GLY A 1 436 ? -1.191 8.375 23.463 1.00 44.66 436 GLY A N 1
ATOM 3192 C CA . GLY A 1 436 ? -0.392 7.184 23.771 1.00 44.66 436 GLY A CA 1
ATOM 3193 C C . GLY A 1 436 ? -0.945 5.849 23.251 1.00 44.66 436 GLY A C 1
ATOM 3194 O O . GLY A 1 436 ? -0.570 4.813 23.788 1.00 44.66 436 GLY A O 1
ATOM 3195 N N . GLY A 1 437 ? -1.839 5.846 22.251 1.00 46.81 437 GLY A N 1
ATOM 3196 C CA . GLY A 1 437 ? -2.438 4.606 21.716 1.00 46.81 437 GLY A CA 1
ATOM 3197 C C . GLY A 1 437 ? -3.506 3.984 22.625 1.00 46.81 437 GLY A C 1
ATOM 3198 O O . GLY A 1 437 ? -3.914 2.839 22.435 1.00 46.81 437 GLY A O 1
ATOM 3199 N N . LEU A 1 438 ? -3.949 4.730 23.638 1.00 59.25 438 LEU A N 1
ATOM 3200 C CA . LEU A 1 438 ? -5.002 4.316 24.556 1.00 59.25 438 LEU A CA 1
ATOM 3201 C C . LEU A 1 438 ? -6.373 4.710 24.008 1.00 59.25 438 LEU A C 1
ATOM 3203 O O . LEU A 1 438 ? -6.501 5.592 23.161 1.00 59.25 438 LEU A O 1
ATOM 3207 N N . VAL A 1 439 ? -7.417 4.100 24.554 1.00 69.62 439 VAL A N 1
ATOM 3208 C CA . VAL A 1 439 ? -8.805 4.463 24.296 1.00 69.62 439 VAL A CA 1
ATOM 3209 C C . VAL A 1 439 ? -9.539 4.747 25.596 1.00 69.62 439 VAL A C 1
ATOM 3211 O O . VAL A 1 439 ? -9.345 4.052 26.593 1.00 69.62 439 VAL A O 1
ATOM 3214 N N . ALA A 1 440 ? -10.415 5.750 25.587 1.00 83.69 440 ALA A N 1
ATOM 3215 C CA . ALA A 1 440 ? -11.454 5.878 26.597 1.00 83.69 440 ALA A CA 1
ATOM 3216 C C . ALA A 1 440 ? -12.515 4.813 26.302 1.00 83.69 440 ALA A C 1
ATOM 3218 O O . ALA A 1 440 ? -13.110 4.820 25.224 1.00 83.69 440 ALA A O 1
ATOM 3219 N N . CYS A 1 441 ? -12.701 3.883 27.234 1.00 91.50 441 CYS A N 1
ATOM 3220 C CA . CYS A 1 441 ? -13.493 2.676 27.042 1.00 91.50 441 CYS A CA 1
ATOM 3221 C C . CYS A 1 441 ? -14.911 2.821 27.605 1.00 91.50 441 CYS A C 1
ATOM 3223 O O . CYS A 1 441 ? -15.073 3.179 28.771 1.00 91.50 441 CYS A O 1
ATOM 3225 N N . TYR A 1 442 ? -15.929 2.480 26.815 1.00 94.69 442 TYR A N 1
ATOM 3226 C CA . TYR A 1 442 ? -17.332 2.513 27.230 1.00 94.69 442 TYR A CA 1
ATOM 3227 C C . TYR A 1 442 ? -18.007 1.183 26.879 1.00 94.69 442 TYR A C 1
ATOM 3229 O O . TYR A 1 442 ? -18.197 0.888 25.698 1.00 94.69 442 TYR A O 1
ATOM 3237 N N . ARG A 1 443 ? -18.381 0.371 27.875 1.00 94.75 443 ARG A N 1
ATOM 3238 C CA . ARG A 1 443 ? -19.010 -0.938 27.636 1.00 94.75 443 ARG A CA 1
ATOM 3239 C C . ARG A 1 443 ? -20.490 -0.760 27.331 1.00 94.75 443 ARG A C 1
ATOM 3241 O O . ARG A 1 443 ? -21.190 0.025 27.971 1.00 94.75 443 ARG A O 1
ATOM 3248 N N . LYS A 1 444 ? -20.964 -1.506 26.341 1.00 95.25 444 LYS A N 1
ATOM 3249 C CA . LYS A 1 444 ? -22.308 -1.373 25.788 1.00 95.25 444 LYS A CA 1
ATOM 3250 C C . LYS A 1 444 ? -23.037 -2.708 25.799 1.00 95.25 444 LYS A C 1
ATOM 3252 O O . LYS A 1 444 ? -22.442 -3.745 25.522 1.00 95.25 444 LYS A O 1
ATOM 3257 N N . ALA A 1 445 ? -24.329 -2.653 26.082 1.00 94.06 445 ALA A N 1
ATOM 3258 C CA . ALA A 1 445 ? -25.277 -3.748 25.923 1.00 94.06 445 ALA A CA 1
ATOM 3259 C C . ALA A 1 445 ? -26.313 -3.399 24.849 1.00 94.06 445 ALA A C 1
ATOM 3261 O O . ALA A 1 445 ? -26.564 -2.222 24.585 1.00 94.06 445 ALA A O 1
ATOM 3262 N N . ASN A 1 446 ? -26.946 -4.410 24.264 1.00 92.88 446 ASN A N 1
ATOM 3263 C CA . ASN A 1 446 ? -27.995 -4.313 23.252 1.00 92.88 446 ASN A CA 1
ATOM 3264 C C . ASN A 1 446 ? -27.634 -3.375 22.087 1.00 92.88 446 ASN A C 1
ATOM 3266 O O . ASN A 1 446 ? -28.424 -2.504 21.714 1.00 92.88 446 ASN A O 1
ATOM 3270 N N . ILE A 1 447 ? -26.426 -3.524 21.531 1.00 92.38 447 ILE A N 1
ATOM 3271 C CA . ILE A 1 447 ? -25.954 -2.662 20.439 1.00 92.38 447 ILE A CA 1
ATOM 3272 C C . ILE A 1 447 ? -26.773 -2.930 19.170 1.00 92.38 447 ILE A C 1
ATOM 3274 O O . ILE A 1 447 ? -26.739 -4.013 18.592 1.00 92.38 447 ILE A O 1
ATOM 3278 N N . THR A 1 448 ? -27.453 -1.895 18.694 1.00 92.38 448 THR A N 1
ATOM 3279 C CA . THR A 1 448 ? -28.209 -1.834 17.446 1.00 92.38 448 THR A CA 1
ATOM 3280 C C . THR A 1 448 ? -27.541 -0.818 16.525 1.00 92.38 448 THR A C 1
ATOM 3282 O O . THR A 1 448 ? -27.859 0.369 16.543 1.00 92.38 448 THR A O 1
ATOM 3285 N N . LEU A 1 449 ? -26.602 -1.289 15.701 1.00 83.94 449 LEU A N 1
ATOM 3286 C CA . LEU A 1 449 ? -25.720 -0.433 14.891 1.00 83.94 449 LEU A CA 1
ATOM 3287 C C . LEU A 1 449 ? -26.457 0.563 13.992 1.00 83.94 449 LEU A C 1
ATOM 3289 O O . LEU A 1 449 ? -26.013 1.694 13.849 1.00 83.94 449 LEU A O 1
ATOM 3293 N N . SER A 1 450 ? -27.605 0.178 13.428 1.00 85.50 450 SER A N 1
ATOM 3294 C CA . SER A 1 450 ? -28.418 1.052 12.570 1.00 85.50 450 SER A CA 1
ATOM 3295 C C . SER A 1 450 ? -29.046 2.243 13.305 1.00 85.50 450 SER A C 1
ATOM 3297 O O . SER A 1 450 ? -29.641 3.104 12.665 1.00 85.50 450 SER A O 1
ATOM 3299 N N . GLN A 1 451 ? -28.983 2.258 14.637 1.00 88.31 451 GLN A N 1
ATOM 3300 C CA . GLN A 1 451 ? -29.447 3.345 15.501 1.00 88.31 451 GLN A CA 1
ATOM 3301 C C . GLN A 1 451 ? -28.285 4.118 16.138 1.00 88.31 451 GLN A C 1
ATOM 3303 O O . GLN A 1 451 ? -28.527 5.060 16.890 1.00 88.31 451 GLN A O 1
ATOM 3308 N N . CYS A 1 452 ? -27.041 3.711 15.880 1.00 88.56 452 CYS A N 1
ATOM 3309 C CA . CYS A 1 452 ? -25.876 4.475 16.295 1.00 88.56 452 CYS A CA 1
ATOM 3310 C C . CYS A 1 452 ? -25.663 5.647 15.337 1.00 88.56 452 CYS A C 1
ATOM 3312 O O . CYS A 1 452 ? -25.932 5.543 14.137 1.00 88.56 452 CYS A O 1
ATOM 3314 N N . ASP A 1 453 ? -25.153 6.757 15.862 1.00 84.62 453 ASP A N 1
ATOM 3315 C CA . ASP A 1 453 ? -24.826 7.902 15.020 1.00 84.62 453 ASP A CA 1
ATOM 3316 C C . ASP A 1 453 ? -23.597 7.582 14.162 1.00 84.62 453 ASP A C 1
ATOM 3318 O O . ASP A 1 453 ? -22.686 6.876 14.600 1.00 84.62 453 ASP A O 1
ATOM 3322 N N . TYR A 1 454 ? -23.541 8.153 12.959 1.00 76.12 454 TYR A N 1
ATOM 3323 C CA . TYR A 1 454 ? -22.414 8.009 12.041 1.00 76.12 454 TYR A CA 1
ATOM 3324 C C . TYR A 1 454 ? -21.933 9.382 11.558 1.00 76.12 454 TYR A C 1
ATOM 3326 O O . TYR A 1 454 ? -22.743 10.231 11.185 1.00 76.12 454 TYR A O 1
ATOM 3334 N N . GLY A 1 455 ? -20.615 9.604 11.548 1.00 55.50 455 GLY A N 1
ATOM 3335 C CA . GLY A 1 455 ? -20.003 10.809 10.968 1.00 55.50 455 GLY A CA 1
ATOM 3336 C C . GLY A 1 455 ? -20.108 12.089 11.811 1.00 55.50 455 GLY A C 1
ATOM 3337 O O . GLY A 1 455 ? -20.034 13.188 11.263 1.00 55.50 455 GLY A O 1
ATOM 3338 N N . ASN A 1 456 ? -20.289 11.981 13.130 1.00 53.12 456 ASN A N 1
ATOM 3339 C CA . ASN A 1 456 ? -20.248 13.131 14.037 1.00 53.12 456 ASN A CA 1
ATOM 3340 C C . ASN A 1 456 ? -18.801 13.578 14.347 1.00 53.12 456 ASN A C 1
ATOM 3342 O O . ASN A 1 456 ? -17.844 12.828 14.191 1.00 53.12 456 ASN A O 1
ATOM 3346 N N . ALA A 1 457 ? -18.647 14.832 14.796 1.00 47.22 457 ALA A N 1
ATOM 3347 C CA . ALA A 1 457 ? -17.365 15.516 15.043 1.00 47.22 457 ALA A CA 1
ATOM 3348 C C . ALA A 1 457 ? -16.478 14.896 16.149 1.00 47.22 457 ALA A C 1
ATOM 3350 O O . ALA A 1 457 ? -15.407 15.420 16.450 1.00 47.22 457 ALA A O 1
ATOM 3351 N N . TRP A 1 458 ? -16.923 13.802 16.766 1.00 50.81 458 TRP A N 1
ATOM 3352 C CA . TRP A 1 458 ? -16.196 13.065 17.789 1.00 50.81 458 TRP A CA 1
ATOM 3353 C C . TRP A 1 458 ? -15.881 11.679 17.238 1.00 50.81 458 TRP A C 1
ATOM 3355 O O . TRP A 1 458 ? -16.779 10.946 16.838 1.00 50.81 458 TRP A O 1
ATOM 3365 N N . SER A 1 459 ? -14.602 11.325 17.206 1.00 64.00 459 SER A N 1
ATOM 3366 C CA . SER A 1 459 ? -14.095 10.084 16.626 1.00 64.00 459 SER A CA 1
ATOM 3367 C C . SER A 1 459 ? -14.358 8.874 17.521 1.00 64.00 459 SER A C 1
ATOM 3369 O O . SER A 1 459 ? -13.442 8.344 18.155 1.00 64.00 459 SER A O 1
ATOM 3371 N N . PHE A 1 460 ? -15.625 8.483 17.617 1.00 77.06 460 PHE A N 1
ATOM 3372 C CA . PHE A 1 460 ? -16.032 7.245 18.259 1.00 77.06 460 PHE A CA 1
ATOM 3373 C C . PHE A 1 460 ? -15.954 6.085 17.268 1.00 77.06 460 PHE A C 1
ATOM 3375 O O . PHE A 1 460 ? -16.463 6.177 16.152 1.00 77.06 460 PHE A O 1
ATOM 3382 N N . ASP A 1 461 ? -15.389 4.976 17.724 1.00 79.94 461 ASP A N 1
ATOM 3383 C CA . ASP A 1 461 ? -15.489 3.683 17.058 1.00 79.94 461 ASP A CA 1
ATOM 3384 C C . ASP A 1 461 ? -16.265 2.724 17.960 1.00 79.94 461 ASP A C 1
ATOM 3386 O O . ASP A 1 461 ? -16.099 2.738 19.182 1.00 79.94 461 ASP A O 1
ATOM 3390 N N . THR A 1 462 ? -17.105 1.867 17.380 1.00 85.12 462 THR A N 1
ATOM 3391 C CA . THR A 1 462 ? -17.802 0.823 18.142 1.00 85.12 462 THR A CA 1
ATOM 3392 C C . THR A 1 462 ? -17.343 -0.555 17.706 1.00 85.12 462 THR A C 1
ATOM 3394 O O . THR A 1 462 ? -17.226 -0.842 16.522 1.00 85.12 462 THR A O 1
ATOM 3397 N N . TRP A 1 463 ? -17.113 -1.429 18.676 1.00 86.81 463 TRP A N 1
ATOM 3398 C CA . TRP A 1 463 ? -16.686 -2.805 18.496 1.00 86.81 463 TRP A CA 1
ATOM 3399 C C . TRP A 1 463 ? -17.737 -3.723 19.090 1.00 86.81 463 TRP A C 1
ATOM 3401 O O . TRP A 1 463 ? -17.974 -3.668 20.291 1.00 86.81 463 TRP A O 1
ATOM 3411 N N . THR A 1 464 ? -18.360 -4.572 18.285 1.00 89.06 464 THR A N 1
ATOM 3412 C CA . THR A 1 464 ? -19.352 -5.544 18.773 1.00 89.06 464 THR A CA 1
ATOM 3413 C C . THR A 1 464 ? -18.719 -6.910 18.918 1.00 89.06 464 THR A C 1
ATOM 3415 O O . THR A 1 464 ? -17.921 -7.288 18.060 1.00 89.06 464 THR A O 1
ATOM 3418 N N . LYS A 1 465 ? -19.135 -7.688 19.912 1.00 85.62 465 LYS A N 1
ATOM 3419 C CA . LYS A 1 465 ? -18.770 -9.094 20.001 1.00 85.62 465 LYS A CA 1
ATOM 3420 C C . LYS A 1 465 ? -19.240 -9.844 18.749 1.00 85.62 465 LYS A C 1
ATOM 3422 O O . LYS A 1 465 ? -20.356 -9.643 18.272 1.00 85.62 465 LYS A O 1
ATOM 3427 N N . LEU A 1 466 ? -18.381 -10.692 18.201 1.00 72.00 466 LEU A N 1
ATOM 3428 C CA . LEU A 1 466 ? -18.751 -11.712 17.230 1.00 72.00 466 LEU A CA 1
ATOM 3429 C C . LEU A 1 466 ? -19.482 -12.807 18.014 1.00 72.00 466 LEU A C 1
ATOM 3431 O O . LEU A 1 466 ? -18.949 -13.335 18.985 1.00 72.00 466 LEU A O 1
ATOM 3435 N N . SER A 1 467 ? -20.727 -13.101 17.653 1.00 55.97 467 SER A N 1
ATOM 3436 C CA . SER A 1 467 ? -21.520 -14.129 18.326 1.00 55.97 467 SER A CA 1
ATOM 3437 C C . SER A 1 467 ? -20.912 -15.519 18.093 1.00 55.97 467 SER A C 1
ATOM 3439 O O . SER A 1 467 ? -20.543 -15.850 16.970 1.00 55.97 467 SER A O 1
ATOM 3441 N N . GLU A 1 468 ? -20.845 -16.358 19.134 1.00 44.72 468 GLU A N 1
ATOM 3442 C CA . GLU A 1 468 ? -20.301 -17.736 19.091 1.00 44.72 468 GLU A CA 1
ATOM 3443 C C . GLU A 1 468 ? -21.131 -18.731 18.239 1.00 44.72 468 GLU A C 1
ATOM 3445 O O . GLU A 1 468 ? -20.965 -19.943 18.332 1.00 44.72 468 GLU A O 1
ATOM 3450 N N . HIS A 1 469 ? -22.029 -18.257 17.375 1.00 35.34 469 HIS A N 1
ATOM 3451 C CA . HIS A 1 469 ? -22.982 -19.089 16.641 1.00 35.34 469 HIS A CA 1
ATOM 3452 C C . HIS A 1 469 ? -22.757 -19.078 15.125 1.00 35.34 469 HIS A C 1
ATOM 3454 O O . HIS A 1 469 ? -23.673 -18.712 14.407 1.00 35.34 469 HIS A O 1
ATOM 3460 N N . VAL A 1 470 ? -21.584 -19.502 14.632 1.00 33.53 470 VAL A N 1
ATOM 3461 C CA . VAL A 1 470 ? -21.441 -20.188 13.321 1.00 33.53 470 VAL A CA 1
ATOM 3462 C C . VAL A 1 470 ? -20.145 -21.025 13.304 1.00 33.53 470 VAL A C 1
ATOM 3464 O O . VAL A 1 470 ? -19.184 -20.699 12.616 1.00 33.53 470 VAL A O 1
ATOM 3467 N N . ILE A 1 471 ? -20.089 -22.119 14.064 1.00 30.02 471 ILE A N 1
ATOM 3468 C CA . ILE A 1 471 ? -19.258 -23.278 13.697 1.00 30.02 471 ILE A CA 1
ATOM 3469 C C . ILE A 1 471 ? -20.165 -24.497 13.851 1.00 30.02 471 ILE A C 1
ATOM 3471 O O . ILE A 1 471 ? -20.134 -25.195 14.860 1.00 30.02 471 ILE A O 1
ATOM 3475 N N . GLU A 1 472 ? -21.044 -24.711 12.872 1.00 28.56 472 GLU A N 1
ATOM 3476 C CA . GLU A 1 472 ? -21.605 -26.043 12.668 1.00 28.56 472 GLU A CA 1
ATOM 3477 C C . GLU A 1 472 ? -20.510 -26.889 12.020 1.00 28.56 472 GLU A C 1
ATOM 3479 O O . GLU A 1 472 ? -20.061 -26.637 10.902 1.00 28.56 472 GLU A O 1
ATOM 3484 N N . SER A 1 473 ? -20.032 -27.860 12.791 1.00 31.64 473 SER A N 1
ATOM 3485 C CA . SER A 1 473 ? -19.203 -28.966 12.341 1.00 31.64 473 SER A CA 1
ATOM 3486 C C . SER A 1 473 ? -19.890 -29.694 11.186 1.00 31.64 473 SER A C 1
ATOM 3488 O O . SER A 1 473 ? -20.930 -30.321 11.385 1.00 31.64 473 SER A O 1
ATOM 3490 N N . ALA A 1 474 ? -19.298 -29.627 9.996 1.00 29.20 474 ALA A N 1
ATOM 3491 C CA . ALA A 1 474 ? -19.572 -30.590 8.942 1.00 29.20 474 ALA A CA 1
ATOM 3492 C C . ALA A 1 474 ? -18.826 -31.891 9.284 1.00 29.20 474 ALA A C 1
ATOM 3494 O O . ALA A 1 474 ? -17.593 -31.917 9.266 1.00 29.20 474 ALA A O 1
ATOM 3495 N N . GLU A 1 475 ? -19.587 -32.919 9.663 1.00 31.95 475 GLU A N 1
ATOM 3496 C CA . GLU A 1 475 ? -19.172 -34.328 9.589 1.00 31.95 475 GLU A CA 1
ATOM 3497 C C . GLU A 1 475 ? -19.097 -34.812 8.135 1.00 31.95 475 GLU A C 1
ATOM 3499 O O . GLU A 1 475 ? -19.922 -34.348 7.308 1.00 31.95 475 GLU A O 1
#

Radius of gyration: 23.52 Å; Cα contacts (8 Å, |Δi|>4): 1040; chains: 1; bounding box: 91×63×63 Å

Solvent-accessible surface area (backbone atoms only — not comparable to full-atom values): 24626 Å² total; per-residue (Å²): 137,86,87,85,83,84,80,81,82,74,79,76,75,76,78,77,55,71,73,59,55,50,54,50,56,49,50,54,28,45,52,41,34,58,61,50,45,62,53,54,54,53,54,53,75,71,45,78,80,74,78,78,78,91,63,86,70,72,88,72,72,48,32,39,30,34,39,38,28,41,43,31,67,60,58,34,44,50,49,15,52,45,47,50,50,51,38,21,26,43,49,48,28,42,61,46,29,46,26,22,28,38,22,35,52,43,26,43,12,41,50,34,40,52,31,44,70,54,54,28,33,83,90,69,43,29,42,51,12,17,39,84,58,69,29,24,43,45,74,68,15,37,60,53,26,51,68,38,39,64,63,46,45,74,72,67,62,40,92,43,60,32,40,90,78,40,49,43,24,54,55,34,52,50,53,42,46,71,75,45,57,70,56,51,29,30,33,24,35,42,46,53,35,46,44,57,30,53,36,46,75,74,38,44,71,55,46,48,45,16,31,35,31,39,22,31,41,40,37,65,41,56,52,24,44,57,76,23,86,64,68,61,38,14,92,51,36,38,63,24,81,72,34,53,32,18,33,24,46,35,72,72,62,58,44,73,75,30,33,40,36,34,34,34,64,23,73,80,24,55,30,56,44,56,46,73,69,60,16,36,59,67,62,55,42,51,38,41,38,59,71,46,71,59,38,52,44,44,31,42,30,32,49,21,40,47,34,52,56,72,32,65,73,41,78,66,26,42,75,45,54,9,33,74,44,47,38,54,53,9,53,72,49,76,37,67,86,44,60,88,46,49,30,28,41,35,42,56,45,72,93,44,28,69,58,48,23,50,56,51,34,52,52,60,18,41,75,61,56,85,68,85,71,86,83,76,70,25,53,74,51,43,38,74,39,79,48,27,32,41,69,32,90,82,16,26,23,40,61,69,38,86,63,70,71,42,62,86,43,75,38,46,60,68,58,44,50,49,50,25,74,74,33,89,75,40,41,24,37,27,33,32,80,46,80,54,33,21,21,39,24,29,43,22,18,76,71,38,72,94,47,26,46,68,80,62,101,61,74,24,32,23,30,35,51,55,73,94,80,81,77,81,80,83,128

pLDDT: mean 82.36, std 18.34, range [25.36, 98.81]

Mean predicted aligned error: 11.72 Å

Organism: Prymnesium parvum (NCBI:txid97485)

Foldseek 3Di:
DDDDDDDDPPPPDDDDDLVVVVVVQLVVLVVLLVVVVVVVVVVVVVDDPDPDPPDDDDPDQAFAEEEEDQQLLAQLVLLQLLLLLLCLLQRLHFAQAYEYQALLFQRQVLVQQSCVQLQRHCVFDRAYAYADDQWLNDPQSNVNSVLCRVVSCVVRVGPDGGNVVHHHLLVSVLVSLVPAQFLRHEYLYEDALLSVLVNLVVPLVSLLGRAQEYQYLASSHLNWRACCVLVQAHPRGGGRVSTFCSVQRNLVRRDQNYAYEYEHDQSLLWALLLLVLQFADGPSNSSCCSRVVSGTDGNRSNVSSCCRRVHLPPLQKDKQAFGWHAHRRRNIDTDSVHNVGSYIYMYHDPVCSVVSSVVSNLSRRARRQDHDDHDRNRLAFKHKDWQFACAFPQAQWDWPDPVGRAFPDWAHPSVLVVVLVVDPQFFWWKWADDRHSTTRTTTTHRHDRVRTDGDDPGGIMIMGTDDPPPDDDDD

Nearest PDB structures (foldseek):
  6zk1-assembly2_C  TM=7.178E-01  e=2.791E-10  Zea mays
  6ba0-assembly1_B  TM=6.231E-01  e=6.739E-09  Gardnerella vaginalis 315-A
  6zk5-assembly1_B  TM=6.808E-01  e=2.775E-08  Zea mays
  2ff1-assembly1_A  TM=6.326E-01  e=5.630E-08  Trypanosoma vivax

Secondary structure (DSSP, 8-state):
------------PPPPPHHHHHHHHHHHHHHHHHHHHHHHHHHHHHSPPPPP-------PPPEEEEEEE-TTSSSHHHHHHHHHHHHHHTTSEEEEEEEE-S--TTHHHHHHHHHHHTT--TTTSSEEEE--SSTT-SHHHHHHH-SSHHHHHHHH--S--SGGGS-BHHHHHHHHHHHSPTT-EEEEEES-THHHHHHHHHHHHHHHHHEEEEEEE-TTS-SSSSS-TTSSEETTTEEGGGTTTHHHHHHHHS-TTSEEEEE---TT-EESGGGGGT---HHHHHHHHHHHSS--EE-HHHHHHHHHHH-TTSTTEEEEE-EEEE-TT--EEEETT--SSSEEEEEE-GGGHHHHHHHHHHHHTSPPPP---SS--SSTTEEEETTEE--STTSSSEE-SSSTT--S-EE-HHHHHHHHHTSTT--EEEEEE-GGG-EEEEEEES--GGGSEES-SS-EEEEEEPPS-------

InterPro domains:
  IPR036452 Ribonucleoside hydrolase-like [G3DSA:3.90.245.10] (49-252)
  IPR036452 Ribonucleoside hydrolase-like [SSF53590] (63-227)